Protein AF-A0A923NY55-F1 (afdb_monomer_lite)

Radius of gyration: 32.78 Å; chains: 1; bounding box: 74×75×94 Å

Structure (mmCIF, N/CA/C/O backbone):
data_AF-A0A923NY55-F1
#
_entry.id   AF-A0A923NY55-F1
#
loop_
_atom_site.group_PDB
_atom_site.id
_atom_site.type_symbol
_atom_site.label_atom_id
_atom_site.label_alt_id
_atom_site.label_comp_id
_atom_site.label_asym_id
_atom_site.label_entity_id
_atom_site.label_seq_id
_atom_site.pdbx_PDB_ins_code
_atom_site.Cartn_x
_atom_site.Cartn_y
_atom_site.Cartn_z
_atom_site.occupancy
_atom_site.B_iso_or_equiv
_atom_site.auth_seq_id
_atom_site.auth_comp_id
_atom_site.auth_asym_id
_atom_site.auth_atom_id
_atom_site.pdbx_PDB_model_num
ATOM 1 N N . MET A 1 1 ? -23.251 -10.168 -15.079 1.00 42.59 1 MET A N 1
ATOM 2 C CA . MET A 1 1 ? -21.962 -10.100 -14.361 1.00 42.59 1 MET A CA 1
ATOM 3 C C . MET A 1 1 ? -22.173 -10.840 -13.059 1.00 42.59 1 MET A C 1
ATOM 5 O O . MET A 1 1 ? -23.097 -10.472 -12.347 1.00 42.59 1 MET A O 1
ATOM 9 N N . HIS A 1 2 ? -21.455 -11.937 -12.813 1.00 41.34 2 HIS A N 1
ATOM 10 C CA . HIS A 1 2 ? -21.572 -12.645 -11.539 1.00 41.34 2 HIS A CA 1
ATOM 11 C C . HIS A 1 2 ? -21.164 -11.682 -10.419 1.00 41.34 2 HIS A C 1
ATOM 13 O O . HIS A 1 2 ? -20.042 -11.178 -10.434 1.00 41.34 2 HIS A O 1
ATOM 19 N N . ASP A 1 3 ? -22.104 -11.379 -9.520 1.00 55.34 3 ASP A N 1
ATOM 20 C CA . ASP A 1 3 ? -21.883 -10.598 -8.301 1.00 55.34 3 ASP A CA 1
ATOM 21 C C . ASP A 1 3 ? -20.814 -11.326 -7.480 1.00 55.34 3 ASP A C 1
ATOM 23 O O . ASP A 1 3 ? -21.081 -12.324 -6.809 1.00 55.34 3 ASP A O 1
ATOM 27 N N . THR A 1 4 ? -19.561 -10.922 -7.672 1.00 83.44 4 THR A N 1
ATOM 28 C CA . THR A 1 4 ? -18.415 -11.572 -7.048 1.00 83.44 4 THR A CA 1
ATOM 29 C C . THR A 1 4 ? -18.335 -10.987 -5.649 1.00 83.44 4 THR A C 1
ATOM 31 O O . THR A 1 4 ? -18.106 -9.788 -5.493 1.00 83.44 4 THR A O 1
ATOM 34 N N . SER A 1 5 ? -18.606 -11.808 -4.636 1.00 92.69 5 SER A N 1
ATOM 35 C CA . SER A 1 5 ? -18.547 -11.403 -3.232 1.00 92.69 5 SER A CA 1
ATOM 36 C C . SER A 1 5 ? -17.419 -12.125 -2.509 1.00 92.69 5 SER A C 1
ATOM 38 O O . SER A 1 5 ? -17.261 -13.330 -2.694 1.00 92.69 5 SER A O 1
ATOM 40 N N . ILE A 1 6 ? -16.695 -11.415 -1.650 1.00 97.00 6 ILE A N 1
ATOM 41 C CA . ILE A 1 6 ? -15.683 -11.978 -0.752 1.00 97.00 6 ILE A CA 1
ATOM 42 C C . ILE A 1 6 ? -16.237 -11.947 0.671 1.00 97.00 6 ILE A C 1
ATOM 44 O O . ILE A 1 6 ? -16.676 -10.899 1.144 1.00 97.00 6 ILE A O 1
ATOM 48 N N . THR A 1 7 ? -16.225 -13.093 1.345 1.00 97.81 7 THR A N 1
ATOM 49 C CA . THR A 1 7 ? -16.577 -13.187 2.765 1.00 97.81 7 THR A CA 1
ATOM 50 C C . THR A 1 7 ? -15.333 -12.926 3.609 1.00 97.81 7 THR A C 1
ATOM 52 O O . THR A 1 7 ? -14.294 -13.532 3.358 1.00 97.81 7 THR A O 1
ATOM 55 N N . LEU A 1 8 ? -15.434 -12.023 4.584 1.00 98.38 8 LEU A N 1
ATOM 56 C CA . LEU A 1 8 ? -14.397 -11.764 5.580 1.00 98.38 8 LEU A CA 1
ATOM 57 C C . LEU A 1 8 ? -14.756 -12.463 6.889 1.00 98.38 8 LEU A C 1
ATOM 59 O O . LEU A 1 8 ? -15.841 -12.248 7.432 1.00 98.38 8 LEU A O 1
ATOM 63 N N . ASP A 1 9 ? -13.819 -13.260 7.388 1.00 97.56 9 ASP A N 1
ATOM 64 C CA . ASP A 1 9 ? -13.918 -14.044 8.623 1.00 97.56 9 ASP A CA 1
ATOM 65 C C . ASP A 1 9 ? -12.797 -13.712 9.626 1.00 97.56 9 ASP A C 1
ATOM 67 O O . ASP A 1 9 ? -12.737 -14.283 10.708 1.00 97.56 9 ASP A O 1
ATOM 71 N N . GLY A 1 10 ? -11.898 -12.787 9.277 1.00 97.25 10 GLY A N 1
ATOM 72 C CA . GLY A 1 10 ? -10.741 -12.406 10.085 1.00 97.25 10 GLY A CA 1
ATOM 73 C C . GLY A 1 10 ? -9.494 -13.268 9.894 1.00 97.25 10 GLY A C 1
ATOM 74 O O . GLY A 1 10 ? -8.427 -12.883 10.366 1.00 97.25 10 GLY A O 1
ATOM 75 N N . HIS A 1 11 ? -9.579 -14.386 9.173 1.00 97.50 11 HIS A N 1
ATOM 76 C CA . HIS A 1 11 ? -8.524 -15.400 9.147 1.00 97.50 11 HIS A CA 1
ATOM 77 C C . HIS A 1 11 ? -7.991 -15.727 7.748 1.00 97.50 11 HIS A C 1
ATOM 79 O O . HIS A 1 11 ? -6.837 -16.142 7.634 1.00 97.50 11 HIS A O 1
ATOM 85 N N . HIS A 1 12 ? -8.796 -15.549 6.696 1.00 97.44 12 HIS A N 1
ATOM 86 C CA . HIS A 1 12 ? -8.469 -16.062 5.359 1.00 97.44 12 HIS A CA 1
ATOM 87 C C . HIS A 1 12 ? -8.473 -15.002 4.249 1.00 97.44 12 HIS A C 1
ATOM 89 O O . HIS A 1 12 ? -8.631 -15.334 3.072 1.00 97.44 12 HIS A O 1
ATOM 95 N N . LEU A 1 13 ? -8.272 -13.727 4.585 1.00 98.12 13 LEU A N 1
ATOM 96 C CA . LEU A 1 13 ? -8.117 -12.679 3.580 1.00 98.12 13 LEU A CA 1
ATOM 97 C C . LEU A 1 13 ? -6.759 -12.814 2.877 1.00 98.12 13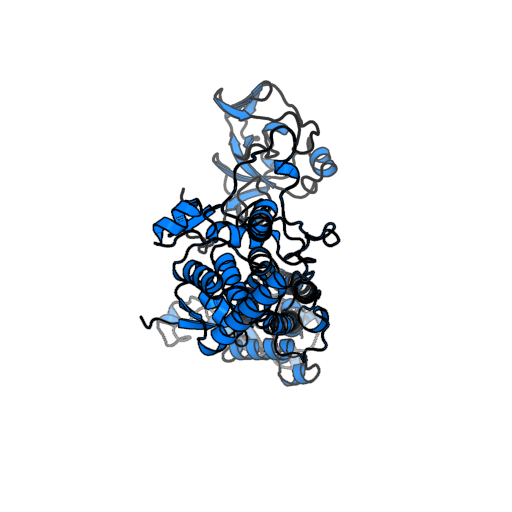 LEU A C 1
ATOM 99 O O . LEU A 1 13 ? -5.699 -12.701 3.495 1.00 98.12 13 LEU A O 1
ATOM 103 N N . THR A 1 14 ? -6.798 -13.010 1.561 1.00 98.19 14 THR A N 1
ATOM 104 C CA . THR A 1 14 ? -5.603 -13.063 0.702 1.00 98.19 14 THR A CA 1
ATOM 105 C C . THR A 1 14 ? -5.261 -11.696 0.106 1.00 98.19 14 THR A C 1
ATOM 107 O O . THR A 1 14 ? -6.119 -10.814 -0.026 1.00 98.19 14 THR A O 1
ATOM 110 N N . ARG A 1 15 ? -4.003 -11.509 -0.316 1.00 97.75 15 ARG A N 1
ATOM 111 C CA . ARG A 1 15 ? -3.568 -10.291 -1.022 1.00 97.75 15 ARG A CA 1
ATOM 112 C C . ARG A 1 15 ? -4.352 -10.072 -2.313 1.00 97.75 15 ARG A C 1
ATOM 114 O O . ARG A 1 15 ? -4.734 -8.943 -2.601 1.00 97.75 15 ARG A O 1
ATOM 121 N N . GLU A 1 16 ? -4.623 -11.130 -3.069 1.00 96.81 16 GLU A N 1
ATOM 122 C CA . GLU A 1 16 ? -5.362 -11.084 -4.331 1.00 96.81 16 GLU A CA 1
ATOM 123 C C . GLU A 1 16 ? -6.803 -10.610 -4.114 1.00 96.81 16 GLU A C 1
ATOM 125 O O . GLU A 1 16 ? -7.280 -9.714 -4.816 1.00 96.81 16 GLU A O 1
ATOM 130 N N . GLN A 1 17 ? -7.477 -11.157 -3.098 1.00 97.88 17 GLN A N 1
ATOM 131 C CA . GLN A 1 17 ? -8.810 -10.723 -2.678 1.00 97.88 17 GLN A CA 1
ATOM 132 C C . GLN A 1 17 ? -8.813 -9.257 -2.242 1.00 97.88 17 GLN A C 1
ATOM 134 O O . GLN A 1 17 ? -9.665 -8.486 -2.682 1.00 97.88 17 GLN A O 1
ATOM 139 N N . LEU A 1 18 ? -7.837 -8.843 -1.431 1.00 98.38 18 LEU A N 1
ATOM 140 C CA . LEU A 1 18 ? -7.726 -7.456 -0.994 1.00 98.38 18 LEU A CA 1
ATOM 141 C C . LEU A 1 18 ? -7.490 -6.498 -2.172 1.00 98.38 18 LEU A C 1
ATOM 143 O O . LEU A 1 18 ? -8.119 -5.444 -2.238 1.00 98.38 18 LEU A O 1
ATOM 147 N N . VAL A 1 19 ? -6.630 -6.862 -3.128 1.00 97.88 19 VAL A N 1
ATOM 148 C CA . VAL A 1 19 ? -6.407 -6.088 -4.361 1.00 97.88 19 VAL A CA 1
ATOM 149 C C . VAL A 1 19 ? -7.695 -5.991 -5.185 1.00 97.88 19 VAL A C 1
ATOM 151 O O . VAL A 1 19 ? -7.985 -4.926 -5.734 1.00 97.88 19 VAL A O 1
ATOM 154 N N . ALA A 1 20 ? -8.487 -7.064 -5.261 1.00 96.62 20 ALA A N 1
ATOM 155 C CA . ALA A 1 20 ? -9.777 -7.049 -5.946 1.00 96.62 20 ALA A CA 1
ATOM 156 C C . ALA A 1 20 ? -10.774 -6.091 -5.268 1.00 96.62 20 ALA A C 1
ATOM 158 O O . ALA A 1 20 ? -11.399 -5.282 -5.952 1.00 96.62 20 ALA A O 1
ATOM 159 N N . ILE A 1 21 ? -10.853 -6.101 -3.932 1.00 97.44 21 ILE A N 1
ATOM 160 C CA . ILE A 1 21 ? -11.674 -5.153 -3.159 1.00 97.44 21 ILE A CA 1
ATOM 161 C C . ILE A 1 21 ? -11.190 -3.710 -3.378 1.00 97.44 21 ILE A C 1
ATOM 163 O O . ILE A 1 21 ? -11.985 -2.812 -3.655 1.00 97.44 21 ILE A O 1
ATOM 167 N N . ALA A 1 22 ? -9.876 -3.481 -3.324 1.00 97.25 22 ALA A N 1
ATOM 168 C CA . ALA A 1 22 ? -9.258 -2.169 -3.504 1.00 97.25 22 ALA A CA 1
ATOM 169 C C . ALA A 1 22 ? -9.557 -1.555 -4.882 1.00 97.25 22 ALA A C 1
ATOM 171 O O . ALA A 1 22 ? -9.867 -0.367 -4.998 1.00 97.25 22 ALA A O 1
ATOM 172 N N . ARG A 1 23 ? -9.512 -2.363 -5.946 1.00 93.75 23 ARG A N 1
ATOM 173 C CA . ARG A 1 23 ? -9.815 -1.915 -7.317 1.00 93.75 23 ARG A CA 1
ATOM 174 C C . ARG A 1 23 ? -11.302 -1.610 -7.539 1.00 93.75 23 ARG A C 1
ATOM 176 O O . ARG A 1 23 ? -11.622 -0.918 -8.502 1.00 93.75 23 ARG A O 1
ATOM 183 N N . GLY A 1 24 ? -12.172 -2.039 -6.625 1.00 84.88 24 GLY A N 1
ATOM 184 C CA . GLY A 1 24 ? -13.618 -1.860 -6.704 1.00 84.88 24 GLY A CA 1
ATOM 185 C C . GLY A 1 24 ? -14.301 -2.940 -7.548 1.00 84.88 24 GLY A C 1
ATOM 186 O O . GLY A 1 24 ? -13.661 -3.680 -8.292 1.00 84.88 24 GLY A O 1
ATOM 187 N N . GLY A 1 25 ? -15.627 -3.037 -7.419 1.00 78.06 25 GLY A N 1
ATOM 188 C CA . GLY A 1 25 ? -16.446 -4.006 -8.164 1.00 78.06 25 GLY A CA 1
ATOM 189 C C . GLY A 1 25 ? -16.622 -5.372 -7.490 1.00 78.06 25 GLY A C 1
ATOM 190 O O . GLY A 1 25 ? -17.234 -6.257 -8.081 1.00 78.06 25 GLY A O 1
ATOM 191 N N . VAL A 1 26 ? -16.131 -5.533 -6.259 1.00 92.56 26 VAL A N 1
ATOM 192 C CA . VAL A 1 26 ? -16.340 -6.723 -5.425 1.00 92.56 26 VAL A CA 1
ATOM 193 C C . VAL A 1 26 ? -17.046 -6.311 -4.142 1.00 92.56 26 VAL A C 1
ATOM 195 O O . VAL A 1 26 ? -16.629 -5.356 -3.488 1.00 92.56 26 VAL A O 1
ATOM 198 N N . ARG A 1 27 ? -18.115 -7.026 -3.782 1.00 94.62 27 ARG A N 1
ATOM 199 C CA . ARG A 1 27 ? -18.816 -6.813 -2.509 1.00 94.62 27 ARG A CA 1
ATOM 200 C C . ARG A 1 27 ? -18.171 -7.622 -1.394 1.00 94.62 27 ARG A C 1
ATOM 202 O O . ARG A 1 27 ? -17.745 -8.755 -1.603 1.00 94.62 27 ARG A O 1
ATOM 209 N N . VAL A 1 28 ? -18.171 -7.063 -0.195 1.00 97.31 28 VAL A N 1
ATOM 210 C CA . VAL A 1 28 ? -17.736 -7.732 1.027 1.00 97.31 28 VAL A CA 1
ATOM 211 C C . VAL A 1 28 ? -18.951 -8.225 1.809 1.00 97.31 28 VAL A C 1
ATOM 213 O O . VAL A 1 28 ? -19.947 -7.512 1.948 1.00 97.31 28 VAL A O 1
ATOM 216 N N . ARG A 1 29 ? -18.869 -9.451 2.325 1.00 97.81 29 ARG A N 1
ATOM 217 C CA . ARG A 1 29 ? -19.828 -10.034 3.272 1.00 97.81 29 ARG A CA 1
ATOM 218 C C . ARG A 1 29 ? -19.109 -10.370 4.572 1.00 97.81 29 ARG A C 1
ATOM 220 O O . ARG A 1 29 ? -17.932 -10.709 4.549 1.00 97.81 29 ARG A O 1
ATOM 227 N N . LEU A 1 30 ? -19.819 -10.277 5.688 1.00 98.38 30 LEU A N 1
ATOM 228 C CA . LEU A 1 30 ? -19.310 -10.701 6.991 1.00 98.38 30 LEU A CA 1
ATOM 229 C C . LEU A 1 30 ? -19.719 -12.148 7.234 1.00 98.38 30 LEU A C 1
ATOM 231 O O . LEU A 1 30 ? -20.873 -12.500 6.978 1.00 98.38 30 LEU A O 1
ATOM 235 N N . ASP A 1 31 ? -18.788 -12.968 7.710 1.00 97.94 31 ASP A N 1
ATOM 236 C CA . ASP A 1 31 ? -19.094 -14.341 8.094 1.00 97.94 31 ASP A CA 1
ATOM 237 C C . ASP A 1 31 ? -20.054 -14.361 9.308 1.00 97.94 31 ASP A C 1
ATOM 239 O O . ASP A 1 31 ? -19.731 -13.788 10.355 1.00 97.94 31 ASP A O 1
ATOM 243 N N . PRO A 1 32 ? -21.251 -14.967 9.189 1.00 96.31 32 PRO A N 1
ATOM 244 C CA . PRO A 1 32 ? -22.257 -14.933 10.247 1.00 96.31 32 PRO A CA 1
ATOM 245 C C . PRO A 1 32 ? -21.853 -15.730 11.493 1.00 96.31 32 PRO A C 1
ATOM 247 O O . PRO A 1 32 ? -22.217 -15.330 12.600 1.00 96.31 32 PRO A O 1
ATOM 250 N N . ASP A 1 33 ? -21.084 -16.808 11.339 1.00 94.69 33 ASP A N 1
ATOM 251 C CA . ASP A 1 33 ? -20.637 -17.632 12.463 1.00 94.69 33 ASP A CA 1
ATOM 252 C C . ASP A 1 33 ? -19.576 -16.875 13.266 1.00 94.69 33 ASP A C 1
ATOM 254 O O . ASP A 1 33 ? -19.592 -16.848 14.500 1.00 94.69 33 ASP A O 1
ATOM 258 N N . GLN A 1 34 ? -18.694 -16.166 12.566 1.00 97.00 34 GLN A N 1
ATOM 259 C CA . GLN A 1 34 ? -17.683 -15.336 13.196 1.00 97.00 34 GLN A CA 1
ATOM 260 C C . GLN A 1 34 ? -18.280 -14.073 13.853 1.00 97.00 34 GLN A C 1
ATOM 262 O O . GLN A 1 34 ? -17.796 -13.639 14.904 1.00 97.00 34 GLN A O 1
ATOM 267 N N . LEU A 1 35 ? -19.374 -13.509 13.323 1.00 97.56 35 LEU A N 1
ATOM 268 C CA . LEU A 1 35 ? -20.082 -12.387 13.961 1.00 97.56 35 LEU A CA 1
ATOM 269 C C . LEU A 1 35 ? -20.561 -12.710 15.385 1.00 97.56 35 LEU A C 1
ATOM 271 O O . LEU A 1 35 ? -20.602 -11.810 16.227 1.00 97.56 35 LEU A O 1
ATOM 275 N N . ALA A 1 36 ? -20.864 -13.975 15.691 1.00 96.44 36 ALA A N 1
ATOM 276 C CA . ALA A 1 36 ? -21.223 -14.387 17.047 1.00 96.44 36 ALA A CA 1
ATOM 277 C C . ALA A 1 36 ? -20.072 -14.158 18.047 1.00 96.44 36 ALA A C 1
ATOM 279 O O . ALA A 1 36 ? -20.307 -13.742 19.184 1.00 96.44 36 ALA A O 1
ATOM 280 N N . ARG A 1 37 ? -18.816 -14.361 17.622 1.00 96.25 37 ARG A N 1
ATOM 281 C CA . ARG A 1 37 ? -17.626 -14.085 18.448 1.00 96.25 37 ARG A CA 1
ATOM 282 C C . ARG A 1 37 ? -17.411 -12.589 18.648 1.00 96.25 37 ARG A C 1
ATOM 284 O O . ARG A 1 37 ? -17.125 -12.162 19.764 1.00 96.25 37 ARG A O 1
ATOM 291 N N . VAL A 1 38 ? -17.618 -11.793 17.596 1.00 97.81 38 VAL A N 1
ATOM 292 C CA . VAL A 1 38 ? -17.585 -10.322 17.677 1.00 97.81 38 VAL A CA 1
ATOM 293 C C . VAL A 1 38 ? -18.604 -9.817 18.700 1.00 97.81 38 VAL A C 1
ATOM 295 O O . VAL A 1 38 ? -18.245 -9.045 19.589 1.00 97.81 38 VAL A O 1
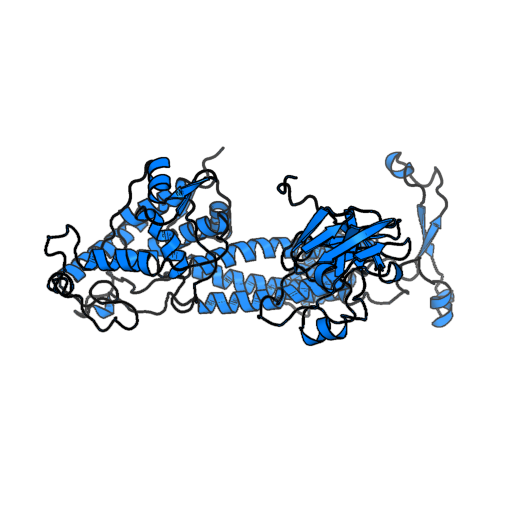ATOM 298 N N . GLN A 1 39 ? -19.849 -10.300 18.624 1.00 97.56 39 GLN A N 1
ATOM 299 C CA . GLN A 1 39 ? -20.903 -9.918 19.563 1.00 97.56 39 GLN A CA 1
ATOM 300 C C . GLN A 1 39 ? -20.548 -10.304 21.002 1.00 97.56 39 GLN A C 1
ATOM 302 O O . GLN A 1 39 ? -20.629 -9.466 21.895 1.00 97.56 39 GLN A O 1
ATOM 307 N N . ARG A 1 40 ? -20.063 -11.531 21.220 1.00 96.62 40 ARG A N 1
ATOM 308 C CA . ARG A 1 40 ? -19.665 -12.006 22.550 1.00 96.62 40 ARG A CA 1
ATOM 309 C C . ARG A 1 40 ? -18.582 -11.138 23.194 1.00 96.62 40 ARG A C 1
ATOM 311 O O . ARG A 1 40 ? -18.650 -10.864 24.389 1.00 96.62 40 ARG A O 1
ATOM 318 N N . ALA A 1 41 ? -17.587 -10.703 22.423 1.00 96.81 41 ALA A N 1
ATOM 319 C CA . ALA A 1 41 ? -16.536 -9.822 22.924 1.00 96.81 41 ALA A CA 1
ATOM 320 C C . ALA A 1 41 ? -17.060 -8.424 23.280 1.00 96.81 41 ALA A C 1
ATOM 322 O O . ALA A 1 41 ? -16.607 -7.830 24.259 1.00 96.81 41 ALA A O 1
ATOM 323 N N . ALA A 1 42 ? -18.017 -7.905 22.505 1.00 97.00 42 ALA A N 1
ATOM 324 C CA . ALA A 1 42 ? -18.676 -6.636 22.796 1.00 97.00 42 ALA A CA 1
ATOM 325 C C . ALA A 1 42 ? -19.531 -6.718 24.072 1.00 97.00 42 ALA A C 1
ATOM 327 O O . ALA A 1 42 ? -19.438 -5.833 24.924 1.00 97.00 42 ALA A O 1
ATOM 328 N N . ASP A 1 43 ? -20.305 -7.795 24.232 1.00 96.81 43 ASP A N 1
ATOM 329 C CA . ASP A 1 43 ? -21.142 -8.036 25.413 1.00 96.81 43 ASP A CA 1
ATOM 330 C C . ASP A 1 43 ? -20.283 -8.180 26.674 1.00 96.81 43 ASP A C 1
ATOM 332 O O . ASP A 1 43 ? -20.523 -7.505 27.675 1.00 96.81 43 ASP A O 1
ATOM 336 N N . PHE A 1 44 ? -19.209 -8.973 26.593 1.00 95.81 44 PHE A N 1
ATOM 337 C CA . PHE A 1 44 ? -18.240 -9.122 27.677 1.00 95.81 44 PHE A CA 1
ATOM 338 C C . PHE A 1 44 ? -17.646 -7.773 28.102 1.00 95.81 44 PHE A C 1
ATOM 340 O O . PHE A 1 44 ? -17.599 -7.458 29.292 1.00 95.81 44 PHE A O 1
ATOM 347 N N . LEU A 1 45 ? -17.209 -6.954 27.139 1.00 94.69 45 LEU A N 1
ATOM 348 C CA . LEU A 1 45 ? -16.649 -5.640 27.437 1.00 94.69 45 LEU A CA 1
ATOM 349 C C . LEU A 1 45 ? -17.686 -4.730 28.110 1.00 94.69 45 LEU A C 1
ATOM 351 O O . LEU A 1 45 ? -17.368 -4.062 29.093 1.00 94.69 45 LEU A O 1
ATOM 355 N N . ALA A 1 46 ? -18.923 -4.716 27.612 1.00 93.75 46 ALA A N 1
ATOM 356 C CA . ALA A 1 46 ? -20.005 -3.925 28.190 1.00 93.75 46 ALA A CA 1
ATOM 357 C C . ALA A 1 46 ? -20.335 -4.347 29.631 1.00 93.75 46 ALA A C 1
ATOM 359 O O . ALA A 1 46 ? -20.619 -3.488 30.471 1.00 93.75 46 ALA A O 1
ATOM 360 N N . ASP A 1 47 ? -20.272 -5.643 29.935 1.00 93.75 47 ASP A N 1
ATOM 361 C CA . ASP A 1 47 ? -20.461 -6.157 31.290 1.00 93.75 47 ASP A CA 1
ATOM 362 C C . ASP A 1 47 ? -19.318 -5.733 32.222 1.00 93.75 47 ASP A C 1
ATOM 364 O O . ASP A 1 47 ? -19.584 -5.207 33.303 1.00 93.75 47 ASP A O 1
ATOM 368 N N . LYS A 1 48 ? -18.052 -5.841 31.794 1.00 91.50 48 LYS A N 1
ATOM 369 C CA . LYS A 1 48 ? -16.904 -5.389 32.607 1.00 91.50 48 LYS A CA 1
ATOM 370 C C . LYS A 1 48 ? -16.918 -3.880 32.866 1.00 91.50 48 LYS A C 1
ATOM 372 O O . LYS A 1 48 ? -16.638 -3.446 33.982 1.00 91.50 48 LYS A O 1
ATOM 377 N N . VAL A 1 49 ? -17.325 -3.078 31.880 1.00 89.88 49 VAL A N 1
ATOM 378 C CA . VAL A 1 49 ? -17.535 -1.632 32.068 1.00 89.88 49 VAL A CA 1
ATOM 379 C C . VAL A 1 49 ? -18.620 -1.362 33.113 1.00 89.88 49 VAL A C 1
ATOM 381 O O . VAL A 1 49 ? -18.455 -0.481 33.955 1.00 89.88 49 VAL A O 1
ATOM 384 N N . ARG A 1 50 ? -19.711 -2.139 33.115 1.00 89.25 50 ARG A N 1
ATOM 385 C CA . ARG A 1 50 ? -20.785 -2.022 34.116 1.00 89.25 50 ARG A CA 1
ATOM 386 C C . ARG A 1 50 ? -20.317 -2.388 35.525 1.00 89.25 50 ARG A C 1
ATOM 388 O O . ARG A 1 50 ? -20.804 -1.803 36.487 1.00 89.25 50 ARG A O 1
ATOM 395 N N . CYS A 1 51 ? -19.364 -3.311 35.639 1.00 87.94 51 CYS A N 1
ATOM 396 C CA . CYS A 1 51 ? -18.707 -3.669 36.897 1.00 87.94 51 CYS A CA 1
ATOM 397 C C . CYS A 1 51 ? -17.706 -2.610 37.396 1.00 87.94 51 CYS A C 1
ATOM 399 O O . CYS A 1 51 ? -17.202 -2.747 38.506 1.00 87.94 51 CYS A O 1
ATOM 401 N N . GLY A 1 52 ? -17.437 -1.550 36.623 1.00 85.12 52 GLY A N 1
ATOM 402 C CA . GLY A 1 52 ? -16.520 -0.476 37.016 1.00 85.12 52 GLY A CA 1
ATOM 403 C C . GLY A 1 52 ? -15.041 -0.834 36.873 1.00 85.12 52 GLY A C 1
ATOM 404 O O . GLY A 1 52 ? -14.196 -0.189 37.489 1.00 85.12 52 GLY A O 1
ATOM 405 N N . GLU A 1 53 ? -14.723 -1.849 36.071 1.00 87.56 53 GLU A N 1
ATOM 406 C CA . GLU A 1 53 ? -13.354 -2.328 35.902 1.00 87.56 53 GLU A CA 1
ATOM 407 C C . GLU A 1 53 ? -12.465 -1.303 35.163 1.00 87.56 53 GLU A C 1
ATOM 409 O O . GLU A 1 53 ? -12.915 -0.654 34.202 1.00 87.56 53 GLU A O 1
ATOM 414 N N . PRO A 1 54 ? -11.190 -1.141 35.565 1.00 87.12 54 PRO A N 1
ATOM 415 C CA . PRO A 1 54 ? -10.252 -0.249 34.895 1.00 87.12 54 PRO A CA 1
ATOM 416 C C . PRO A 1 54 ? -9.749 -0.873 33.585 1.00 87.12 54 PRO A C 1
ATOM 418 O O . PRO A 1 54 ? -9.070 -1.896 33.575 1.00 87.12 54 PRO A O 1
ATOM 421 N N . ILE A 1 55 ? -10.061 -0.239 32.454 1.00 87.19 55 ILE A N 1
ATOM 422 C CA . ILE A 1 55 ? -9.740 -0.729 31.111 1.00 87.19 55 ILE A CA 1
ATOM 423 C C . ILE A 1 55 ? -9.191 0.422 30.260 1.00 87.19 55 ILE A C 1
ATOM 425 O O . ILE A 1 55 ? -9.858 1.450 30.083 1.00 87.19 55 ILE A O 1
ATOM 429 N N . TYR A 1 56 ? -7.996 0.219 29.684 1.00 86.56 56 TYR A N 1
ATOM 430 C CA . TYR A 1 56 ? -7.299 1.206 28.851 1.00 86.56 56 TYR A CA 1
ATOM 431 C C . TYR A 1 56 ? -8.186 1.762 27.736 1.00 86.56 56 TYR A C 1
ATOM 433 O O . TYR A 1 56 ? -8.700 1.004 26.909 1.00 86.56 56 TYR A O 1
ATOM 441 N N . GLY A 1 57 ? -8.322 3.090 27.683 1.00 85.25 57 GLY A N 1
ATOM 442 C CA . GLY A 1 57 ? -9.051 3.777 26.616 1.00 85.25 57 GLY A CA 1
ATOM 443 C C . GLY A 1 57 ? -10.549 3.466 26.575 1.00 85.25 57 GLY A C 1
ATOM 444 O O . GLY A 1 57 ? -11.213 3.797 25.592 1.00 85.25 57 GLY A O 1
ATOM 445 N N . VAL A 1 58 ? -11.079 2.822 27.620 1.00 87.75 58 VAL A N 1
ATOM 446 C CA . VAL A 1 58 ? -12.508 2.567 27.815 1.00 87.75 58 VAL A CA 1
ATOM 447 C C . VAL A 1 58 ? -12.975 3.307 29.055 1.00 87.75 58 VAL A C 1
ATOM 449 O O . VAL A 1 58 ? -13.756 4.241 28.918 1.00 87.75 58 VAL A O 1
ATOM 452 N N . THR A 1 59 ? -12.452 2.946 30.231 1.00 86.69 59 THR A N 1
ATOM 453 C CA . THR A 1 59 ? -12.714 3.617 31.519 1.00 86.69 59 THR A CA 1
ATOM 454 C C . THR A 1 59 ? -11.529 4.462 31.994 1.00 86.69 59 THR A C 1
ATOM 456 O O . THR A 1 59 ? -11.623 5.125 33.025 1.00 86.69 59 THR A O 1
ATOM 459 N N . THR A 1 60 ? -10.438 4.511 31.226 1.00 85.81 60 THR A N 1
ATOM 460 C CA . THR A 1 60 ? -9.300 5.417 31.438 1.00 85.81 60 THR A CA 1
ATOM 461 C C . THR A 1 60 ? -9.035 6.302 30.218 1.00 85.81 60 THR A C 1
ATOM 463 O O . THR A 1 60 ? -9.607 6.092 29.146 1.00 85.81 60 THR A O 1
ATOM 466 N N . GLY A 1 61 ? -8.163 7.304 30.368 1.00 83.25 61 GLY A N 1
ATOM 467 C CA . GLY A 1 61 ? -7.658 8.104 29.249 1.00 83.25 61 GLY A CA 1
ATOM 468 C C . GLY A 1 61 ? -6.723 7.338 28.296 1.00 83.25 61 GLY A C 1
ATOM 469 O O . GLY A 1 61 ? -6.462 6.147 28.450 1.00 83.25 61 GLY A O 1
ATOM 470 N N . PHE A 1 62 ? -6.187 8.045 27.295 1.00 85.38 62 PHE A N 1
ATOM 471 C CA . PHE A 1 62 ? -5.260 7.490 26.297 1.00 85.38 62 PHE A CA 1
ATOM 472 C C . PHE A 1 62 ? -3.822 7.974 26.512 1.00 85.38 62 PHE A C 1
ATOM 474 O O . PHE A 1 62 ? -3.599 9.100 26.971 1.00 85.38 62 PHE A O 1
ATOM 481 N N . GLY A 1 63 ? -2.843 7.158 26.110 1.00 84.12 63 GLY A N 1
ATOM 482 C CA . GLY A 1 63 ? -1.428 7.537 26.104 1.00 84.12 63 GLY A CA 1
ATOM 483 C C . GLY A 1 63 ? -0.930 7.976 27.483 1.00 84.12 63 GLY A C 1
ATOM 484 O O . GLY A 1 63 ? -1.086 7.253 28.462 1.00 84.12 63 GLY A O 1
ATOM 485 N N . SER A 1 64 ? -0.365 9.182 27.579 1.00 78.62 64 SER A N 1
ATOM 486 C CA . SER A 1 64 ? 0.137 9.740 28.844 1.00 78.62 64 SER A CA 1
ATOM 487 C C . SER A 1 64 ? -0.950 10.051 29.881 1.00 78.62 64 SER A C 1
ATOM 489 O O . SER A 1 64 ? -0.609 10.452 30.984 1.00 78.62 64 SER A O 1
ATOM 491 N N . ASN A 1 65 ? -2.234 9.906 29.531 1.00 80.44 65 ASN A N 1
ATOM 492 C CA . ASN A 1 65 ? -3.366 10.024 30.454 1.00 80.44 65 ASN A CA 1
ATOM 493 C C . ASN A 1 65 ? -3.973 8.655 30.820 1.00 80.44 65 ASN A C 1
ATOM 495 O O . ASN A 1 65 ? -5.092 8.608 31.331 1.00 80.44 65 ASN A O 1
ATOM 499 N N . ALA A 1 66 ? -3.298 7.542 30.512 1.00 81.44 66 ALA A N 1
ATOM 500 C CA . ALA A 1 66 ? -3.788 6.194 30.813 1.00 81.44 66 ALA A CA 1
ATOM 501 C C . ALA A 1 66 ? -3.920 5.910 32.321 1.00 81.44 66 ALA A C 1
ATOM 503 O O . ALA A 1 66 ? -4.676 5.026 32.712 1.00 81.44 66 ALA A O 1
ATOM 504 N N . ASP A 1 67 ? -3.214 6.677 33.150 1.00 80.06 67 ASP A N 1
ATOM 505 C CA . ASP A 1 67 ? -3.262 6.671 34.614 1.00 80.06 67 ASP A CA 1
ATOM 506 C C . ASP A 1 67 ? -4.520 7.350 35.189 1.00 80.06 67 ASP A C 1
ATOM 508 O O . ASP A 1 67 ? -4.792 7.246 36.385 1.00 80.06 67 ASP A O 1
ATOM 512 N N . LYS A 1 68 ? -5.311 8.037 34.354 1.00 80.81 68 LYS A N 1
ATOM 513 C CA . LYS A 1 68 ? -6.519 8.752 34.777 1.00 80.81 68 LYS A CA 1
ATOM 514 C C . LYS A 1 68 ? -7.762 7.908 34.533 1.00 80.81 68 LYS A C 1
ATOM 516 O O . LYS A 1 68 ? -8.159 7.705 33.384 1.00 80.81 68 LYS A O 1
ATOM 521 N N . LEU A 1 69 ? -8.405 7.482 35.618 1.00 81.06 69 LEU A N 1
ATOM 522 C CA . LEU A 1 69 ? -9.739 6.885 35.577 1.00 81.06 69 LEU A CA 1
ATOM 523 C C . LEU A 1 69 ? -10.781 7.955 35.216 1.00 81.06 69 LEU A C 1
ATOM 525 O O . LEU A 1 69 ? -10.730 9.086 35.705 1.00 81.06 69 LEU A O 1
ATOM 529 N N . LEU A 1 70 ? -11.738 7.597 34.370 1.00 80.06 70 LEU A N 1
ATOM 530 C CA . LEU A 1 70 ? -12.859 8.459 34.021 1.00 80.06 70 LEU A CA 1
ATOM 531 C C . LEU A 1 70 ? -13.895 8.430 35.146 1.00 80.06 70 LEU A C 1
ATOM 533 O O . LEU A 1 70 ? -14.417 7.380 35.509 1.00 80.06 70 LEU A O 1
ATOM 537 N N . GLY A 1 71 ? -14.171 9.607 35.706 1.00 71.25 71 GLY A N 1
ATOM 538 C CA . GLY A 1 71 ? -15.173 9.780 36.754 1.00 71.25 71 GLY A CA 1
ATOM 539 C C . GLY A 1 71 ? -16.612 9.702 36.235 1.00 71.25 71 GLY A C 1
ATOM 540 O O . GLY A 1 71 ? -16.872 9.602 35.037 1.00 71.25 71 GLY A O 1
ATOM 541 N N . ALA A 1 72 ? -17.570 9.802 37.159 1.00 68.12 72 ALA A N 1
ATOM 542 C CA . ALA A 1 72 ? -19.000 9.733 36.846 1.00 68.12 72 ALA A CA 1
ATOM 543 C C . ALA A 1 72 ? -19.573 11.018 36.207 1.00 68.12 72 ALA A C 1
ATOM 545 O O . ALA A 1 72 ? -20.665 10.987 35.643 1.00 68.12 72 ALA A O 1
ATOM 546 N N . HIS A 1 73 ? -18.865 12.147 36.299 1.00 69.31 73 HIS A N 1
ATOM 547 C CA . HIS A 1 73 ? -19.320 13.460 35.835 1.00 69.31 73 HIS A CA 1
ATOM 548 C C . HIS A 1 73 ? -18.188 14.243 35.154 1.00 69.31 73 HIS A C 1
ATOM 550 O O . HIS A 1 73 ? -16.999 13.964 35.323 1.00 69.31 73 HIS A O 1
ATOM 556 N N . ARG A 1 74 ? -18.571 15.232 34.342 1.00 75.88 74 ARG A N 1
ATOM 557 C CA . ARG A 1 74 ? -17.656 16.106 33.602 1.00 75.88 74 ARG A CA 1
ATOM 558 C C . ARG A 1 74 ? -17.252 17.274 34.489 1.00 75.88 74 ARG A C 1
ATOM 560 O O . ARG A 1 74 ? -18.008 18.225 34.624 1.00 75.88 74 ARG A O 1
ATOM 567 N N . VAL A 1 75 ? -16.023 17.258 34.994 1.00 74.06 75 VAL A N 1
ATOM 568 C CA . VAL A 1 75 ? -15.488 18.356 35.825 1.00 74.06 75 VAL A CA 1
ATOM 569 C C . VAL A 1 75 ? -15.618 19.724 35.134 1.00 74.06 75 VAL A C 1
ATOM 571 O O . VAL A 1 75 ? -15.887 20.728 35.782 1.00 74.06 75 VAL A O 1
ATOM 574 N N . ARG A 1 76 ? -15.489 19.785 33.799 1.00 76.88 76 ARG A N 1
ATOM 575 C CA . ARG A 1 76 ? -15.627 21.044 33.041 1.00 76.88 76 ARG A CA 1
ATOM 576 C C . ARG A 1 76 ? -17.040 21.639 33.060 1.00 76.88 76 ARG A C 1
ATOM 578 O O . ARG A 1 76 ? -17.176 22.837 32.840 1.00 76.88 76 ARG A O 1
ATOM 585 N N . ASP A 1 77 ? -18.067 20.819 33.273 1.00 75.12 77 ASP A N 1
ATOM 586 C CA . ASP A 1 77 ? -19.456 21.286 33.290 1.00 75.12 77 ASP A CA 1
ATOM 587 C C . ASP A 1 77 ? -19.760 22.023 34.612 1.00 75.12 77 ASP A C 1
ATOM 589 O O . ASP A 1 77 ? -20.701 22.810 34.674 1.00 75.12 77 ASP A O 1
ATOM 593 N N . GLU A 1 78 ? -18.919 21.825 35.634 1.00 74.75 78 GLU A N 1
ATOM 594 C CA . GLU A 1 78 ? -18.978 22.478 36.949 1.00 74.75 78 GLU A CA 1
ATOM 595 C C . GLU A 1 78 ? -18.116 23.753 37.030 1.00 74.75 78 GLU A C 1
ATOM 597 O O . GLU A 1 78 ? -18.216 24.518 37.991 1.00 74.75 78 GLU A O 1
ATOM 602 N N . LEU A 1 79 ? -17.266 24.010 36.026 1.00 79.50 79 LEU A N 1
ATOM 603 C CA . LEU A 1 79 ? -16.439 25.218 35.963 1.00 79.50 79 LEU A CA 1
ATOM 604 C C . LEU A 1 79 ? -17.274 26.451 35.554 1.00 79.50 79 LEU A C 1
ATOM 606 O O . LEU A 1 79 ? -18.266 26.318 34.833 1.00 79.50 79 LEU A O 1
ATOM 610 N N . PRO A 1 80 ? -16.867 27.679 35.942 1.00 74.81 80 PRO A N 1
ATOM 611 C CA . PRO A 1 80 ? -17.534 28.904 35.501 1.00 74.81 80 PRO A CA 1
ATOM 612 C C . PRO A 1 80 ? -17.582 28.999 33.965 1.00 74.81 80 PRO A C 1
ATOM 614 O O . PRO A 1 80 ? -16.541 29.006 33.311 1.00 74.81 80 PRO A O 1
ATOM 617 N N . GLY A 1 81 ? -18.788 29.070 33.390 1.00 73.56 81 GLY A N 1
ATOM 618 C CA . GLY A 1 81 ? -19.006 29.049 31.934 1.00 73.56 81 GLY A CA 1
ATOM 619 C C . GLY A 1 81 ? -19.212 27.653 31.326 1.00 73.56 81 GLY A C 1
ATOM 620 O O . GLY A 1 81 ? -19.332 27.540 30.106 1.00 73.56 81 GLY A O 1
ATOM 621 N N . GLY A 1 82 ? -19.271 26.602 32.149 1.00 69.81 82 GLY A N 1
ATOM 622 C CA . GLY A 1 82 ? -19.666 25.258 31.732 1.00 69.81 82 GLY A CA 1
ATOM 623 C C . GLY A 1 82 ? -21.119 25.194 31.246 1.00 69.81 82 GLY A C 1
ATOM 624 O O . GLY A 1 82 ? -21.932 26.074 31.530 1.00 69.81 82 GLY A O 1
ATOM 625 N N . HIS A 1 83 ? -21.455 24.141 30.500 1.00 64.75 83 HIS A N 1
ATOM 626 C CA . HIS A 1 83 ? -22.831 23.840 30.104 1.00 64.75 83 HIS A CA 1
ATOM 627 C C . HIS A 1 83 ? -23.421 22.808 31.079 1.00 64.75 83 HIS A C 1
ATOM 629 O O . HIS A 1 83 ? -23.221 21.616 30.866 1.00 64.75 83 HIS A O 1
ATOM 635 N N . PRO A 1 84 ? -24.184 23.218 32.111 1.00 63.09 84 PRO A N 1
ATOM 636 C CA . PRO A 1 84 ? -24.724 22.301 33.119 1.00 63.09 84 PRO A CA 1
ATOM 637 C C . PRO A 1 84 ? -25.908 21.455 32.615 1.00 63.09 84 PRO A C 1
ATOM 639 O O . PRO A 1 84 ? -26.523 20.727 33.392 1.00 63.09 84 PRO A O 1
ATOM 642 N N . GLN A 1 85 ? -26.287 21.564 31.336 1.00 63.28 85 GLN A N 1
ATOM 643 C CA . GLN A 1 85 ? -27.402 20.789 30.799 1.00 63.28 85 GLN A CA 1
ATOM 644 C C . GLN A 1 85 ? -27.022 19.308 30.636 1.00 63.28 85 GLN A C 1
ATOM 646 O O . GLN A 1 85 ? -25.960 19.014 30.080 1.00 63.28 85 GLN A O 1
ATOM 651 N N . PRO A 1 86 ? -27.900 18.370 31.044 1.00 62.75 86 PRO A N 1
ATOM 652 C CA . PRO A 1 86 ? -27.670 16.946 30.849 1.00 62.75 86 PRO A CA 1
ATOM 653 C C . PRO A 1 86 ? -27.512 16.634 29.360 1.00 62.75 86 PRO A C 1
ATOM 655 O O . PRO A 1 86 ? -28.399 16.913 28.554 1.00 62.75 86 PRO A O 1
ATOM 658 N N . ARG A 1 87 ? -26.377 16.041 28.989 1.00 69.19 87 ARG A N 1
ATOM 659 C CA . ARG A 1 87 ? -26.171 15.480 27.650 1.00 69.19 87 ARG A CA 1
ATOM 660 C C . ARG A 1 87 ? -26.705 14.053 27.600 1.00 69.19 87 ARG A C 1
ATOM 662 O O . ARG A 1 87 ? -26.620 13.327 28.585 1.00 69.19 87 ARG A O 1
ATOM 669 N N . SER A 1 88 ? -27.189 13.643 26.430 1.00 66.81 88 SER A N 1
ATOM 670 C CA . SER A 1 88 ? -27.605 12.259 26.156 1.00 66.81 88 SER A CA 1
ATOM 671 C C . SER A 1 88 ? -26.457 11.252 26.236 1.00 66.81 88 SER A C 1
ATOM 673 O O . SER A 1 88 ? -26.700 10.050 26.304 1.00 66.81 88 SER A O 1
ATOM 675 N N . ASP A 1 89 ? -25.213 11.729 26.184 1.00 74.06 89 ASP A N 1
ATOM 676 C CA . ASP A 1 89 ? -24.039 10.888 25.995 1.00 74.06 89 ASP A CA 1
ATOM 677 C C . ASP A 1 89 ? -23.277 10.713 27.307 1.00 74.06 89 ASP A C 1
ATOM 679 O O . ASP A 1 89 ? -23.005 11.681 28.034 1.00 74.06 89 ASP A O 1
ATOM 683 N N . THR A 1 90 ? -22.877 9.475 27.589 1.00 85.12 90 THR A N 1
ATOM 684 C CA . THR A 1 90 ? -22.004 9.167 28.727 1.00 85.12 90 THR A CA 1
ATOM 685 C C . THR A 1 90 ? -20.597 9.726 28.493 1.00 85.12 90 THR A C 1
ATOM 687 O O . THR A 1 90 ? -20.199 10.010 27.360 1.00 85.12 90 THR A O 1
ATOM 690 N N . LEU A 1 91 ? -19.806 9.880 29.560 1.00 86.06 91 LEU A N 1
ATOM 691 C CA . LEU A 1 91 ? -18.409 10.313 29.433 1.00 86.06 91 LEU A CA 1
ATOM 692 C C . LEU A 1 91 ? -17.575 9.317 28.606 1.00 86.06 91 LEU A C 1
ATOM 694 O O . LEU A 1 91 ? -16.683 9.725 27.869 1.00 86.06 91 LEU A O 1
ATOM 698 N N . LEU A 1 92 ? -17.906 8.025 28.692 1.00 87.44 92 LEU A N 1
ATOM 699 C CA . LEU A 1 92 ? -17.237 6.948 27.960 1.00 87.44 92 LEU A CA 1
ATOM 700 C C . LEU A 1 92 ? -17.533 7.026 26.456 1.00 87.44 92 LEU A C 1
ATOM 702 O O . LEU A 1 92 ? -16.624 6.878 25.646 1.00 87.44 92 LEU A O 1
ATOM 706 N N . GLU A 1 93 ? -18.780 7.311 26.072 1.00 90.00 93 GLU A N 1
ATOM 707 C CA . GLU A 1 93 ? -19.156 7.542 24.667 1.00 90.00 93 GLU A CA 1
ATOM 708 C C . GLU A 1 93 ? -18.485 8.807 24.116 1.00 90.00 93 GLU A C 1
ATOM 710 O O . GLU A 1 93 ? -17.922 8.791 23.019 1.00 90.00 93 GLU A O 1
ATOM 715 N N . GLU A 1 94 ? -18.476 9.890 24.902 1.00 90.00 94 GLU A N 1
ATOM 716 C CA . GLU A 1 94 ? -17.795 11.127 24.516 1.00 90.00 94 GLU A CA 1
ATOM 717 C C . GLU A 1 94 ? -16.287 10.909 24.336 1.00 90.00 94 GLU A C 1
ATOM 719 O O . GLU A 1 94 ? -15.702 11.435 23.390 1.00 90.00 94 GLU A O 1
ATOM 724 N N . LEU A 1 95 ? -15.654 10.110 25.202 1.00 91.25 95 LEU A N 1
ATOM 725 C CA . LEU A 1 95 ? -14.241 9.756 25.085 1.00 91.25 95 LEU A CA 1
ATOM 726 C C . LEU A 1 95 ? -13.937 9.132 23.715 1.00 91.25 95 LEU A C 1
ATOM 728 O O . LEU A 1 95 ? -12.988 9.553 23.053 1.00 91.25 95 LEU A O 1
ATOM 732 N N . GLN A 1 96 ? -14.748 8.165 23.275 1.00 94.81 96 GLN A N 1
ATOM 733 C CA . GLN A 1 96 ? -14.548 7.494 21.987 1.00 94.81 96 GLN A CA 1
ATOM 734 C C . GLN A 1 96 ? -14.765 8.439 20.804 1.00 94.81 96 GLN A C 1
ATOM 736 O O . GLN A 1 96 ? -13.991 8.426 19.849 1.00 94.81 96 GLN A O 1
ATOM 741 N N . HIS A 1 97 ? -15.793 9.286 20.872 1.00 94.88 97 HIS A N 1
ATOM 742 C CA . HIS A 1 97 ? -16.062 10.293 19.848 1.00 94.88 97 HIS A CA 1
ATOM 743 C C . HIS A 1 97 ? -14.916 11.315 19.737 1.00 94.88 97 HIS A C 1
ATOM 745 O O . HIS A 1 97 ? -14.403 11.581 18.647 1.00 94.88 97 HIS A O 1
ATOM 751 N N . ASN A 1 98 ? -14.459 11.845 20.875 1.00 93.88 98 ASN A N 1
ATOM 752 C CA . ASN A 1 98 ? -13.363 12.808 20.927 1.00 93.88 98 ASN A CA 1
ATOM 753 C C . ASN A 1 98 ? -12.042 12.195 20.468 1.00 93.88 98 ASN A C 1
ATOM 755 O O . ASN A 1 98 ? -11.260 12.895 19.828 1.00 93.88 98 ASN A O 1
ATOM 759 N N . LEU A 1 99 ? -11.789 10.911 20.748 1.00 95.00 99 LEU A N 1
ATOM 760 C CA . LEU A 1 99 ? -10.606 10.212 20.248 1.00 95.00 99 LEU A CA 1
ATOM 761 C C . LEU A 1 99 ? -10.523 10.314 18.720 1.00 95.00 99 LEU A C 1
ATOM 763 O O . LEU A 1 99 ? -9.495 10.742 18.202 1.00 95.00 99 LEU A O 1
ATOM 767 N N . ILE A 1 100 ? -11.609 9.992 18.011 1.00 97.50 100 ILE A N 1
ATOM 768 C CA . ILE A 1 100 ? -11.650 10.063 16.545 1.00 97.50 100 ILE A CA 1
ATOM 769 C C . ILE A 1 100 ? -11.432 11.498 16.052 1.00 97.50 100 ILE A C 1
ATOM 771 O O . ILE A 1 100 ? -10.561 11.738 15.219 1.00 97.50 100 ILE A O 1
ATOM 775 N N . ILE A 1 101 ? -12.173 12.473 16.586 1.00 95.81 101 ILE A N 1
ATOM 776 C CA . ILE A 1 101 ? -12.085 13.863 16.110 1.00 95.81 101 ILE A CA 1
ATOM 777 C C . ILE A 1 101 ? -10.695 14.457 16.350 1.00 95.81 101 ILE A C 1
ATOM 779 O O . ILE A 1 101 ? -10.121 15.079 15.460 1.00 95.81 101 ILE A O 1
ATOM 783 N N . THR A 1 102 ? -10.137 14.259 17.543 1.00 94.81 102 THR A N 1
ATOM 784 C CA . THR A 1 102 ? -8.853 14.864 17.935 1.00 94.81 102 THR A CA 1
ATOM 785 C C . THR A 1 102 ? -7.656 14.234 17.230 1.00 94.81 102 THR A C 1
ATOM 787 O O . THR A 1 102 ? -6.612 14.875 17.139 1.00 94.81 102 THR A O 1
ATOM 790 N N . HIS A 1 103 ? -7.794 13.007 16.718 1.00 95.69 103 HIS A N 1
ATOM 791 C CA . HIS A 1 103 ? -6.724 12.297 16.017 1.00 95.69 103 HIS A CA 1
ATOM 792 C C . HIS A 1 103 ? -6.859 12.360 14.493 1.00 95.69 103 HIS A C 1
ATOM 794 O O . HIS A 1 103 ? -5.921 11.985 13.792 1.00 95.69 103 HIS A O 1
ATOM 800 N N . ALA A 1 104 ? -7.958 12.889 13.947 1.00 96.88 104 ALA A N 1
ATOM 801 C CA . ALA A 1 104 ? -8.113 13.151 12.515 1.00 96.88 104 ALA A CA 1
ATOM 802 C C . ALA A 1 104 ? -7.270 14.366 12.060 1.00 96.88 104 ALA A C 1
ATOM 804 O O . ALA A 1 104 ? -7.782 15.374 11.582 1.00 96.88 104 ALA A O 1
ATOM 805 N N . VAL A 1 105 ? -5.942 14.263 12.189 1.00 96.69 105 VAL A N 1
ATOM 806 C CA . VAL A 1 105 ? -4.981 15.374 12.025 1.00 96.69 105 VAL A CA 1
ATOM 807 C C . VAL A 1 105 ? -4.047 15.224 10.822 1.00 96.69 105 VAL A C 1
ATOM 809 O O . VAL A 1 105 ? -3.112 16.007 10.662 1.00 96.69 105 VAL A O 1
ATOM 812 N N . CYS A 1 106 ? -4.260 14.216 9.970 1.00 97.50 106 CYS A N 1
ATOM 813 C CA . CYS A 1 106 ? -3.457 14.059 8.759 1.00 97.50 106 CYS A CA 1
ATOM 814 C C . CYS A 1 106 ? -3.545 15.285 7.830 1.00 97.50 106 CYS A C 1
ATOM 816 O O . CYS A 1 106 ? -4.589 15.924 7.720 1.00 97.50 106 CYS A O 1
ATOM 818 N N . VAL A 1 107 ? -2.462 15.551 7.093 1.00 96.56 107 VAL A N 1
ATOM 819 C CA . VAL A 1 107 ? -2.334 16.650 6.122 1.00 96.56 107 VAL A CA 1
ATOM 820 C C . VAL A 1 107 ? -1.756 16.188 4.776 1.00 96.56 107 VAL A C 1
ATOM 822 O O . VAL A 1 107 ? -1.213 15.087 4.641 1.00 96.56 107 VAL A O 1
ATOM 825 N N . GLY A 1 108 ? -1.826 17.069 3.774 1.00 94.62 108 GLY A N 1
ATOM 826 C CA . GLY A 1 108 ? -1.276 16.858 2.433 1.00 94.62 108 GLY A CA 1
ATOM 827 C C . GLY A 1 108 ? -2.244 16.170 1.470 1.00 94.62 108 GLY A C 1
ATOM 828 O O . GLY A 1 108 ? -3.437 16.071 1.735 1.00 94.62 108 GLY A O 1
ATOM 829 N N . GLU A 1 109 ? -1.710 15.706 0.339 1.00 95.31 109 GLU A N 1
ATOM 830 C CA . GLU A 1 109 ? -2.499 15.015 -0.686 1.00 95.31 109 GLU A CA 1
ATOM 831 C C . GLU A 1 109 ? -3.229 13.796 -0.106 1.00 95.31 109 GLU A C 1
ATOM 833 O O . GLU A 1 109 ? -2.621 13.059 0.682 1.00 95.31 109 GLU A O 1
ATOM 838 N N . PRO A 1 110 ? -4.492 13.552 -0.495 1.00 96.62 110 PRO A N 1
ATOM 839 C CA . PRO A 1 110 ? -5.238 12.389 -0.045 1.00 96.62 110 PRO A CA 1
ATOM 840 C C . PRO A 1 110 ? -4.677 11.084 -0.620 1.00 96.62 110 PRO A C 1
ATOM 842 O O . PRO A 1 110 ? -4.030 11.050 -1.672 1.00 96.62 110 PRO A O 1
ATOM 845 N N . PHE A 1 111 ? -4.914 9.983 0.091 1.00 97.62 111 PHE A N 1
ATOM 846 C CA . PHE A 1 111 ? -4.719 8.643 -0.447 1.00 97.62 111 PHE A CA 1
ATOM 847 C C . PHE A 1 111 ? -5.648 8.406 -1.641 1.00 97.62 111 PHE A C 1
ATOM 849 O O . PHE A 1 111 ? -6.750 8.948 -1.719 1.00 97.62 111 PHE A O 1
ATOM 856 N N . ALA A 1 112 ? -5.187 7.579 -2.578 1.00 96.62 112 ALA A N 1
ATOM 857 C CA . ALA A 1 112 ? -6.010 7.155 -3.698 1.00 96.62 112 ALA A CA 1
ATOM 858 C C . ALA A 1 112 ? -7.166 6.251 -3.209 1.00 96.62 112 ALA A C 1
ATOM 860 O O . ALA A 1 112 ? -7.003 5.552 -2.202 1.00 96.62 112 ALA A O 1
ATOM 861 N N . PRO A 1 113 ? -8.320 6.233 -3.907 1.00 97.00 113 PRO A N 1
ATOM 862 C CA . PRO A 1 113 ? -9.494 5.469 -3.478 1.00 97.00 113 PRO A CA 1
ATOM 863 C C . PRO A 1 113 ? -9.248 3.975 -3.247 1.00 97.00 113 PRO A C 1
ATOM 865 O O . PRO A 1 113 ? -9.865 3.373 -2.373 1.00 97.00 113 PRO A O 1
ATOM 868 N N . ASP A 1 114 ? -8.332 3.375 -4.005 1.00 97.62 114 ASP A N 1
ATOM 869 C CA . ASP A 1 114 ? -7.955 1.970 -3.860 1.00 97.62 114 ASP A CA 1
ATOM 870 C C . ASP A 1 114 ? -7.262 1.675 -2.525 1.00 97.62 114 ASP A C 1
ATOM 872 O O . ASP A 1 114 ? -7.597 0.692 -1.864 1.00 97.62 114 ASP A O 1
ATOM 876 N N . VAL A 1 115 ? -6.370 2.558 -2.075 1.00 98.44 115 VAL A N 1
ATOM 877 C CA . VAL A 1 115 ? -5.736 2.459 -0.754 1.00 98.44 115 VAL A CA 1
ATOM 878 C C . VAL A 1 115 ? -6.787 2.556 0.351 1.00 98.44 115 VAL A C 1
ATOM 880 O O . VAL A 1 115 ? -6.763 1.758 1.283 1.00 98.44 115 VAL A O 1
ATOM 883 N N . VAL A 1 116 ? -7.735 3.489 0.240 1.00 98.50 116 VAL A N 1
ATOM 884 C CA . VAL A 1 116 ? -8.777 3.692 1.261 1.00 98.50 116 VAL A CA 1
ATOM 885 C C . VAL A 1 116 ? -9.734 2.496 1.337 1.00 98.50 116 VAL A C 1
ATOM 887 O O . VAL A 1 116 ? -10.055 2.037 2.433 1.00 98.50 116 VAL A O 1
ATOM 890 N N . ARG A 1 117 ? -10.138 1.919 0.197 1.00 98.56 117 ARG A N 1
ATOM 891 C CA . ARG A 1 117 ? -10.928 0.675 0.177 1.00 98.56 117 ARG A CA 1
ATOM 892 C C . ARG A 1 117 ? -10.170 -0.505 0.780 1.00 98.56 117 ARG A C 1
ATOM 894 O O . ARG A 1 117 ? -10.756 -1.278 1.535 1.00 98.56 117 ARG A O 1
ATOM 901 N N . ALA A 1 118 ? -8.870 -0.620 0.507 1.00 98.69 118 ALA A N 1
ATOM 902 C CA . ALA A 1 118 ? -8.032 -1.631 1.145 1.00 98.69 118 ALA A CA 1
ATOM 903 C C . ALA A 1 118 ? -7.940 -1.426 2.668 1.00 98.69 118 ALA A C 1
ATOM 905 O O . ALA A 1 118 ? -8.050 -2.393 3.415 1.00 98.69 118 ALA A O 1
ATOM 906 N N . MET A 1 119 ? -7.804 -0.181 3.141 1.00 98.62 119 MET A N 1
ATOM 907 C CA . MET A 1 119 ? -7.815 0.142 4.575 1.00 98.62 119 MET A CA 1
ATOM 908 C C . MET A 1 119 ? -9.116 -0.295 5.250 1.00 98.62 119 MET A C 1
ATOM 910 O O . MET A 1 119 ? -9.067 -0.911 6.315 1.00 98.62 119 MET A O 1
ATOM 914 N N . LEU A 1 120 ? -10.265 -0.010 4.623 1.00 98.50 120 LEU A N 1
ATOM 915 C CA . LEU A 1 120 ? -11.576 -0.449 5.105 1.00 98.50 120 LEU A CA 1
ATOM 916 C C . LEU A 1 120 ? -11.638 -1.974 5.207 1.00 98.50 120 LEU A C 1
ATOM 918 O O . LEU A 1 120 ? -11.947 -2.498 6.272 1.00 98.50 120 LEU A O 1
ATOM 922 N N . ALA A 1 121 ? -11.286 -2.685 4.134 1.00 98.56 121 ALA A N 1
ATOM 923 C CA . ALA A 1 121 ? -11.325 -4.145 4.095 1.00 98.56 121 ALA A CA 1
ATOM 924 C C . ALA A 1 121 ? -10.415 -4.792 5.150 1.00 98.56 121 ALA A C 1
ATOM 926 O O . ALA A 1 121 ? -10.845 -5.708 5.848 1.00 98.56 121 ALA A O 1
ATOM 927 N N . ILE A 1 122 ? -9.188 -4.284 5.314 1.00 98.75 122 ILE A N 1
ATOM 928 C CA . ILE A 1 122 ? -8.258 -4.753 6.348 1.00 98.75 122 ILE A CA 1
ATOM 929 C C . ILE A 1 122 ? -8.845 -4.517 7.734 1.00 98.75 122 ILE A C 1
ATOM 931 O O . ILE A 1 122 ? -8.863 -5.439 8.541 1.00 98.75 122 ILE A O 1
ATOM 935 N N . ARG A 1 123 ? -9.351 -3.308 8.021 1.00 98.50 123 ARG A N 1
ATOM 936 C CA . ARG A 1 123 ? -9.900 -3.017 9.350 1.00 98.50 123 ARG A CA 1
ATOM 937 C C . ARG A 1 123 ? -11.115 -3.887 9.651 1.00 98.50 123 ARG A C 1
ATOM 939 O O . ARG A 1 123 ? -11.203 -4.413 10.753 1.00 98.50 123 ARG A O 1
ATOM 946 N N . ILE A 1 124 ? -12.006 -4.086 8.679 1.00 98.62 124 ILE A N 1
ATOM 947 C CA . ILE A 1 124 ? -13.139 -5.008 8.814 1.00 98.62 124 ILE A CA 1
ATOM 948 C C . ILE A 1 124 ? -12.629 -6.418 9.141 1.00 98.62 124 ILE A C 1
ATOM 950 O O . ILE A 1 124 ? -13.090 -7.004 10.115 1.00 98.62 124 ILE A O 1
ATOM 954 N N . ASN A 1 125 ? -11.642 -6.934 8.399 1.00 98.62 125 ASN A N 1
ATOM 955 C CA . ASN A 1 125 ? -11.075 -8.263 8.643 1.00 98.62 125 ASN A CA 1
ATOM 956 C C . ASN A 1 125 ? -10.441 -8.373 10.042 1.00 98.62 125 ASN A C 1
ATOM 958 O O . ASN A 1 125 ? -10.740 -9.300 10.785 1.00 98.62 125 ASN A O 1
ATOM 962 N N . THR A 1 126 ? -9.643 -7.387 10.464 1.00 98.38 126 THR A N 1
ATOM 963 C CA . THR A 1 126 ? -9.064 -7.348 11.817 1.00 98.38 126 THR A CA 1
ATOM 964 C C . THR A 1 126 ? -10.138 -7.378 12.906 1.00 98.38 126 THR A C 1
ATOM 966 O O . THR A 1 126 ? -9.985 -8.078 13.903 1.00 98.38 126 THR A O 1
ATOM 969 N N . LEU A 1 127 ? -11.239 -6.646 12.728 1.00 98.31 127 LEU A N 1
ATOM 970 C CA . LEU A 1 127 ? -12.332 -6.595 13.701 1.00 98.31 127 LEU A CA 1
ATOM 971 C C . LEU A 1 127 ? -13.171 -7.883 13.720 1.00 98.31 127 LEU A C 1
ATOM 973 O O . LEU A 1 127 ? -13.685 -8.252 14.778 1.00 98.31 127 LEU A O 1
ATOM 977 N N . MET A 1 128 ? -13.265 -8.591 12.587 1.00 98.25 128 MET A N 1
ATOM 978 C CA . MET A 1 128 ? -13.958 -9.881 12.484 1.00 98.25 128 MET A CA 1
ATOM 979 C C . MET A 1 128 ? -13.339 -10.965 13.372 1.00 98.25 128 MET A C 1
ATOM 981 O O . MET A 1 128 ? -14.055 -11.867 13.786 1.00 98.25 128 MET A O 1
ATOM 985 N N . HIS A 1 129 ? -12.067 -10.864 13.771 1.00 97.00 129 HIS A N 1
ATOM 986 C CA . HIS A 1 129 ? -11.461 -11.815 14.723 1.00 97.00 129 HIS A CA 1
ATOM 987 C C . HIS A 1 129 ? -12.225 -11.93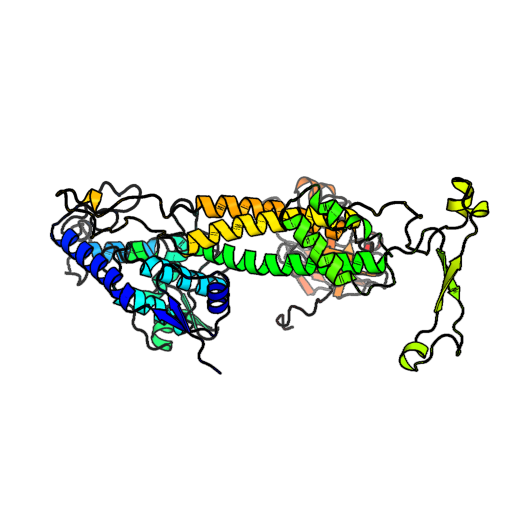1 16.051 1.00 97.00 129 HIS A C 1
ATOM 989 O O . HIS A 1 129 ? -12.157 -12.964 16.707 1.00 97.00 129 HIS A O 1
ATOM 995 N N . GLY A 1 130 ? -12.961 -10.890 16.458 1.00 96.56 130 GLY A N 1
ATOM 996 C CA . GLY A 1 130 ? -13.743 -10.918 17.697 1.00 96.56 130 GLY A CA 1
ATOM 997 C C . GLY A 1 130 ? -12.920 -10.661 18.960 1.00 96.56 130 GLY A C 1
ATOM 998 O O . GLY A 1 130 ? -13.345 -11.015 20.049 1.00 96.56 130 GLY A O 1
ATOM 999 N N . HIS A 1 131 ? -11.766 -10.004 18.836 1.00 97.12 131 HIS A N 1
ATOM 1000 C CA . HIS A 1 131 ? -10.896 -9.655 19.967 1.00 97.12 131 HIS A CA 1
ATOM 1001 C C . HIS A 1 131 ? -10.830 -8.145 20.254 1.00 97.12 131 HIS A C 1
ATOM 1003 O O . HIS A 1 131 ? -10.069 -7.704 21.111 1.00 97.12 131 HIS A O 1
ATOM 1009 N N . SER A 1 132 ? -11.644 -7.338 19.565 1.00 96.50 132 SER A N 1
ATOM 1010 C CA . SER A 1 132 ? -11.615 -5.870 19.658 1.00 96.50 132 SER A CA 1
ATOM 1011 C C . SER A 1 132 ? -12.711 -5.257 20.531 1.00 96.50 132 SER A C 1
ATOM 1013 O O . SER A 1 132 ? -12.617 -4.072 20.852 1.00 96.50 132 SER A O 1
ATOM 1015 N N . GLY A 1 133 ? -13.744 -6.022 20.903 1.00 95.94 133 GLY A N 1
ATOM 1016 C CA . GLY A 1 133 ? -14.882 -5.529 21.695 1.00 95.94 133 GLY A CA 1
ATOM 1017 C C . GLY A 1 133 ? -15.792 -4.531 20.963 1.00 95.94 133 GLY A C 1
ATOM 1018 O O . GLY A 1 133 ? -16.500 -3.768 21.611 1.00 95.94 133 GLY A O 1
ATOM 1019 N N . ILE A 1 134 ? -15.757 -4.501 19.626 1.00 97.50 134 ILE A N 1
ATOM 1020 C CA . ILE A 1 134 ? -16.614 -3.633 18.806 1.00 97.50 134 ILE A CA 1
ATOM 1021 C C . ILE A 1 134 ? -18.009 -4.247 18.636 1.00 97.50 134 ILE A C 1
ATOM 1023 O O . ILE A 1 134 ? -18.128 -5.462 18.489 1.00 97.50 134 ILE A O 1
ATOM 1027 N N . ARG A 1 135 ? -19.072 -3.433 18.590 1.00 97.88 135 ARG A N 1
ATOM 1028 C CA . ARG A 1 135 ? -20.421 -3.959 18.332 1.00 97.88 135 ARG A CA 1
ATOM 1029 C C . ARG A 1 135 ? -20.572 -4.377 16.873 1.00 97.88 135 ARG A C 1
ATOM 1031 O O . ARG A 1 135 ? -20.079 -3.706 15.961 1.00 97.88 135 ARG A O 1
ATOM 1038 N N . VAL A 1 136 ? -21.369 -5.422 16.645 1.00 98.19 136 VAL A N 1
ATOM 1039 C CA . VAL A 1 136 ? -21.697 -5.921 15.298 1.00 98.19 136 VAL A CA 1
ATOM 1040 C C . VAL A 1 136 ? -22.290 -4.822 14.412 1.00 98.19 136 VAL A C 1
ATOM 1042 O O . VAL A 1 136 ? -21.894 -4.698 13.257 1.00 98.19 136 VAL A O 1
ATOM 1045 N N . GLY A 1 137 ? -23.166 -3.967 14.953 1.00 97.94 137 GLY A N 1
ATOM 1046 C CA . GLY A 1 137 ? -23.767 -2.864 14.192 1.00 97.94 137 GLY A CA 1
ATOM 1047 C C . GLY A 1 137 ? -22.744 -1.856 13.650 1.00 97.94 137 GLY A C 1
ATOM 1048 O O . GLY A 1 137 ? -22.872 -1.391 12.520 1.00 97.94 137 GLY A O 1
ATOM 1049 N N . THR A 1 138 ? -21.685 -1.566 14.409 1.00 97.94 138 THR A N 1
ATOM 1050 C CA . THR A 1 138 ? -20.597 -0.677 13.970 1.00 97.94 138 THR A CA 1
ATOM 1051 C C . THR A 1 138 ? -19.769 -1.326 12.862 1.00 97.94 138 THR A C 1
ATOM 1053 O O . THR A 1 138 ? -19.448 -0.681 11.864 1.00 97.94 138 THR A O 1
ATOM 1056 N N . LEU A 1 139 ? -19.468 -2.621 12.993 1.00 97.94 139 LEU A N 1
ATOM 1057 C CA . LEU A 1 139 ? -18.752 -3.387 11.970 1.00 97.94 139 LEU A CA 1
ATOM 1058 C C . LEU A 1 139 ? -19.561 -3.514 10.667 1.00 97.94 139 LEU A C 1
ATOM 1060 O O . LEU A 1 139 ? -19.017 -3.372 9.569 1.00 97.94 139 LEU A O 1
ATOM 1064 N N . GLN A 1 140 ? -20.876 -3.706 10.778 1.00 98.38 140 GLN A N 1
ATOM 1065 C CA . GLN A 1 140 ? -21.804 -3.688 9.647 1.00 98.38 140 GLN A CA 1
ATOM 1066 C C . GLN A 1 140 ? -21.844 -2.311 8.972 1.00 98.38 140 GLN A C 1
ATOM 1068 O O . GLN A 1 140 ? -21.762 -2.241 7.749 1.00 98.38 140 GLN A O 1
ATOM 1073 N N . ALA A 1 141 ? -21.888 -1.216 9.739 1.00 98.06 141 ALA A N 1
ATOM 1074 C CA . ALA A 1 141 ? -21.845 0.139 9.186 1.00 98.06 141 ALA A CA 1
ATOM 1075 C C . ALA A 1 141 ? -20.537 0.415 8.421 1.00 98.06 141 ALA A C 1
ATOM 1077 O O . ALA A 1 141 ? -20.572 0.966 7.320 1.00 98.06 141 ALA A O 1
ATOM 1078 N N . LEU A 1 142 ? -19.391 -0.026 8.954 1.00 97.69 142 LEU A N 1
ATOM 1079 C CA . LEU A 1 142 ? -18.091 0.057 8.276 1.00 97.69 142 LEU A CA 1
ATOM 1080 C C . LEU A 1 142 ? -18.077 -0.742 6.959 1.00 97.69 142 LEU A C 1
ATOM 1082 O O . LEU A 1 142 ? -17.532 -0.290 5.952 1.00 97.69 142 LEU A O 1
ATOM 1086 N N . THR A 1 143 ? -18.723 -1.909 6.954 1.00 98.38 143 THR A N 1
ATOM 1087 C CA . THR A 1 143 ? -18.859 -2.771 5.770 1.00 98.38 143 THR A CA 1
ATOM 1088 C C . THR A 1 143 ? -19.766 -2.154 4.708 1.00 98.38 143 THR A C 1
ATOM 1090 O O . THR A 1 143 ? -19.440 -2.189 3.523 1.00 98.38 143 THR A O 1
ATOM 1093 N N . GLU A 1 144 ? -20.875 -1.532 5.111 1.00 98.12 144 GLU A N 1
ATOM 1094 C CA . GLU A 1 144 ? -21.758 -0.806 4.195 1.00 98.12 144 GLU A CA 1
ATOM 1095 C C . GLU A 1 144 ? -21.074 0.421 3.587 1.00 98.12 144 GLU A C 1
ATOM 1097 O O . GLU A 1 144 ? -21.278 0.708 2.409 1.00 98.12 144 GLU A O 1
ATOM 1102 N N . LEU A 1 145 ? -20.217 1.107 4.347 1.00 97.06 145 LEU A N 1
ATOM 1103 C CA . LEU A 1 145 ? -19.417 2.224 3.845 1.00 97.06 145 LEU A CA 1
ATOM 1104 C C . LEU A 1 145 ? -18.519 1.774 2.675 1.00 97.06 145 LEU A C 1
ATOM 1106 O O . LEU A 1 145 ? -18.514 2.413 1.621 1.00 97.06 145 LEU A O 1
ATOM 1110 N N . LEU A 1 146 ? -17.853 0.620 2.814 1.00 97.75 146 LEU A N 1
ATOM 1111 C CA . LEU A 1 146 ? -17.072 -0.008 1.741 1.00 97.75 146 LEU A CA 1
ATOM 1112 C C . LEU A 1 146 ? -17.950 -0.465 0.562 1.00 97.75 146 LEU A C 1
ATOM 1114 O O . LEU A 1 146 ? -17.659 -0.143 -0.589 1.00 97.75 146 LEU A O 1
ATOM 1118 N N . ASN A 1 147 ? -19.032 -1.198 0.834 1.00 97.81 147 ASN A N 1
ATOM 1119 C CA . ASN A 1 147 ? -19.900 -1.777 -0.199 1.00 97.81 147 ASN A CA 1
ATOM 1120 C C . ASN A 1 147 ? -20.651 -0.729 -1.031 1.00 97.81 147 ASN A C 1
ATOM 1122 O O . ASN A 1 147 ? -20.989 -0.998 -2.186 1.00 97.81 147 ASN A O 1
ATOM 1126 N N . ARG A 1 148 ? -20.927 0.450 -0.461 1.00 96.62 148 ARG A N 1
ATOM 1127 C CA . ARG A 1 148 ? -21.568 1.578 -1.158 1.00 96.62 148 ARG A CA 1
ATOM 1128 C C . ARG A 1 148 ? -20.566 2.554 -1.783 1.00 96.62 148 ARG A C 1
ATOM 1130 O O . ARG A 1 148 ? -20.977 3.619 -2.232 1.00 96.62 148 ARG A O 1
ATOM 1137 N N . ASP A 1 149 ? -19.285 2.175 -1.834 1.00 96.12 149 ASP A N 1
ATOM 1138 C CA . ASP A 1 149 ? -18.177 2.951 -2.411 1.00 96.12 149 ASP A CA 1
ATOM 1139 C C . ASP A 1 149 ? -18.115 4.391 -1.874 1.00 96.12 149 ASP A C 1
ATOM 1141 O O . ASP A 1 149 ? -17.860 5.351 -2.603 1.00 96.12 149 ASP A O 1
ATOM 1145 N N . VAL A 1 150 ? -18.366 4.545 -0.570 1.00 97.75 150 VAL A N 1
ATOM 1146 C CA . VAL A 1 150 ? -18.064 5.784 0.142 1.00 97.75 150 VAL A CA 1
ATOM 1147 C C . VAL A 1 150 ? -16.581 5.741 0.474 1.00 97.75 150 VAL A C 1
ATOM 1149 O O . VAL A 1 150 ? -16.123 4.865 1.201 1.00 97.75 150 VAL A O 1
ATOM 1152 N N . VAL A 1 151 ? -15.812 6.678 -0.068 1.00 98.06 151 VAL A N 1
ATOM 1153 C CA . VAL A 1 151 ? -14.352 6.694 0.074 1.00 98.06 151 VAL A CA 1
ATOM 1154 C C . VAL A 1 151 ? -13.951 7.870 0.962 1.00 98.06 151 VAL A C 1
ATOM 1156 O O . VAL A 1 151 ? -13.908 8.998 0.466 1.00 98.06 151 VAL A O 1
ATOM 1159 N N . PRO A 1 152 ? -13.657 7.657 2.259 1.00 98.50 152 PRO A N 1
ATOM 1160 C CA . PRO A 1 152 ? -13.177 8.715 3.139 1.00 98.50 152 PRO A CA 1
ATOM 1161 C C . PRO A 1 152 ? -11.977 9.461 2.551 1.00 98.50 152 PRO A C 1
ATOM 1163 O O . PRO A 1 152 ? -11.063 8.858 1.982 1.00 98.50 152 PRO A O 1
ATOM 1166 N N . LEU A 1 153 ? -11.965 10.784 2.695 1.00 98.38 153 LEU A N 1
ATOM 1167 C CA . LEU A 1 153 ? -10.821 11.605 2.325 1.00 98.38 153 LEU A CA 1
ATOM 1168 C C . LEU A 1 153 ? -9.779 11.502 3.438 1.00 98.38 153 LEU A C 1
ATOM 1170 O O . LEU A 1 153 ? -9.957 12.049 4.520 1.00 98.38 153 LEU A O 1
ATOM 1174 N N . ILE A 1 154 ? -8.675 10.810 3.157 1.00 98.38 154 ILE A N 1
ATOM 1175 C CA . ILE A 1 154 ? -7.610 10.564 4.135 1.00 98.38 154 ILE A CA 1
ATOM 1176 C C . ILE A 1 154 ? -6.310 11.192 3.628 1.00 98.38 154 ILE A C 1
ATOM 1178 O O . ILE A 1 154 ? -5.702 10.647 2.703 1.00 98.38 154 ILE A O 1
ATOM 1182 N N . PRO A 1 155 ? -5.844 12.313 4.201 1.00 97.94 155 PRO A N 1
ATOM 1183 C CA . PRO A 1 155 ? -4.550 12.892 3.848 1.00 97.94 155 PRO A CA 1
ATOM 1184 C C . PRO A 1 155 ? -3.376 11.960 4.200 1.00 97.94 155 PRO A C 1
ATOM 1186 O O . PRO A 1 155 ? -3.425 11.201 5.170 1.00 97.94 155 PRO A O 1
ATOM 1189 N N . ARG A 1 156 ? -2.296 12.006 3.412 1.00 95.00 156 ARG A N 1
ATOM 1190 C CA . ARG A 1 156 ? -1.216 10.998 3.461 1.00 95.00 156 ARG A CA 1
ATOM 1191 C C . ARG A 1 156 ? -0.175 11.163 4.568 1.00 95.00 156 ARG A C 1
ATOM 1193 O O . ARG A 1 156 ? 0.602 10.236 4.786 1.00 95.00 156 ARG A O 1
ATOM 1200 N N . LYS A 1 157 ? -0.076 12.325 5.218 1.00 93.19 157 LYS A N 1
ATOM 1201 C CA . LYS A 1 157 ? 0.974 12.609 6.215 1.00 93.19 157 LYS A CA 1
ATOM 1202 C C . LYS A 1 157 ? 0.363 12.777 7.599 1.00 93.19 157 LYS A C 1
ATOM 1204 O O . LYS A 1 157 ? -0.552 13.573 7.745 1.00 93.19 157 LYS A O 1
ATOM 1209 N N . GLY A 1 158 ? 0.899 12.087 8.606 1.00 91.12 158 GLY A N 1
ATOM 1210 C CA . GLY A 1 158 ? 0.483 12.256 10.005 1.00 91.12 158 GLY A CA 1
ATOM 1211 C C . GLY A 1 158 ? 0.742 11.030 10.881 1.00 91.12 158 GLY A C 1
ATOM 1212 O O . GLY A 1 158 ? 1.123 11.183 12.035 1.00 91.12 158 GLY A O 1
ATOM 1213 N N . SER A 1 159 ? 0.592 9.818 10.330 1.00 91.69 159 SER A N 1
ATOM 1214 C CA . SER A 1 159 ? 0.900 8.575 11.056 1.00 91.69 159 SER A CA 1
ATOM 1215 C C . SER A 1 159 ? 2.401 8.426 11.312 1.00 91.69 159 SER A C 1
ATOM 1217 O O . SER A 1 159 ? 3.219 8.709 10.434 1.00 91.69 159 SER A O 1
ATOM 1219 N N . VAL A 1 160 ? 2.747 7.923 12.500 1.00 88.38 160 VAL A N 1
ATOM 1220 C CA . VAL A 1 160 ? 4.103 7.479 12.866 1.00 88.38 160 VAL A CA 1
ATOM 1221 C C . VAL A 1 160 ? 4.261 5.955 12.814 1.00 88.38 160 VAL A C 1
ATOM 1223 O O . VAL A 1 160 ? 5.380 5.460 12.900 1.00 88.38 160 VAL A O 1
ATOM 1226 N N . GLY A 1 161 ? 3.162 5.198 12.716 1.00 80.69 161 GLY A N 1
ATOM 1227 C CA . GLY A 1 161 ? 3.142 3.733 12.622 1.00 80.69 161 GLY A CA 1
ATOM 1228 C C . GLY A 1 161 ? 3.620 2.942 13.855 1.00 80.69 161 GLY A C 1
ATOM 1229 O O . GLY A 1 161 ? 3.339 1.749 13.955 1.00 80.69 161 GLY A O 1
ATOM 1230 N N . ALA A 1 162 ? 4.307 3.572 14.815 1.00 77.94 162 ALA A N 1
ATOM 1231 C CA . ALA A 1 162 ? 4.761 2.935 16.059 1.00 77.94 162 ALA A CA 1
ATOM 1232 C C . ALA A 1 162 ? 3.616 2.693 17.062 1.00 77.94 162 ALA A C 1
ATOM 1234 O O . ALA A 1 162 ? 3.596 1.683 17.758 1.00 77.94 162 ALA A O 1
ATOM 1235 N N . SER A 1 163 ? 2.631 3.594 17.097 1.00 74.56 163 SER A N 1
ATOM 1236 C CA . SER A 1 163 ? 1.407 3.472 17.908 1.00 74.56 163 SER A CA 1
ATOM 1237 C C . SER A 1 163 ? 0.201 3.017 17.077 1.00 74.56 163 SER A C 1
ATOM 1239 O O . SER A 1 163 ? -0.936 3.290 17.442 1.00 74.56 163 SER A O 1
ATOM 1241 N N . GLY A 1 164 ? 0.456 2.387 15.928 1.00 84.00 164 GLY A N 1
ATOM 1242 C CA . GLY A 1 164 ? -0.541 2.163 14.889 1.00 84.00 164 GLY A CA 1
ATOM 1243 C C . GLY A 1 164 ? -0.807 3.400 14.027 1.00 84.00 164 GLY A C 1
ATOM 1244 O O . GLY A 1 164 ? -0.266 4.490 14.230 1.00 84.00 164 GLY A O 1
ATOM 1245 N N . ASP A 1 165 ? -1.670 3.209 13.042 1.00 94.94 165 ASP A N 1
ATOM 1246 C CA . ASP A 1 165 ? -2.114 4.171 12.042 1.00 94.94 165 ASP A CA 1
ATOM 1247 C C . ASP A 1 165 ? -3.268 5.051 12.551 1.00 94.94 165 ASP A C 1
ATOM 1249 O O . ASP A 1 165 ? -4.244 5.298 11.841 1.00 94.94 165 ASP A O 1
ATOM 1253 N N . LEU A 1 166 ? -3.132 5.563 13.782 1.00 95.19 166 LEU A N 1
ATOM 1254 C CA . LEU A 1 166 ? -4.168 6.312 14.509 1.00 95.19 166 LEU A CA 1
ATOM 1255 C C . LEU A 1 166 ? -4.776 7.446 13.687 1.00 95.19 166 LEU A C 1
ATOM 1257 O O . LEU A 1 166 ? -5.995 7.543 13.550 1.00 95.19 166 LEU A O 1
ATOM 1261 N N . ALA A 1 167 ? -3.929 8.312 13.134 1.00 96.81 167 ALA A N 1
ATOM 1262 C CA . ALA A 1 167 ? -4.388 9.501 12.432 1.00 96.81 167 ALA A CA 1
ATOM 1263 C C . ALA A 1 167 ? -5.156 9.190 11.130 1.00 96.81 167 ALA A C 1
ATOM 1265 O O . ALA A 1 167 ? -6.286 9.668 10.980 1.00 96.81 167 ALA A O 1
ATOM 1266 N N . PRO A 1 168 ? -4.627 8.376 10.193 1.00 97.88 168 PRO A N 1
ATOM 1267 C CA . PRO A 1 168 ? -5.364 8.042 8.977 1.00 97.88 168 PRO A CA 1
ATOM 1268 C C . PRO A 1 168 ? -6.595 7.171 9.255 1.00 97.88 168 PRO A C 1
ATOM 1270 O O . PRO A 1 168 ? -7.610 7.352 8.587 1.00 97.88 168 PRO A O 1
ATOM 1273 N N . LEU A 1 169 ? -6.564 6.281 10.254 1.00 98.12 169 LEU A N 1
ATOM 1274 C CA . LEU A 1 169 ? -7.755 5.520 10.633 1.00 98.12 169 LEU A CA 1
ATOM 1275 C C . LEU A 1 169 ? -8.818 6.379 11.335 1.00 98.12 169 LEU A C 1
ATOM 1277 O O . LEU A 1 169 ? -10.006 6.101 11.209 1.00 98.12 169 LEU A O 1
ATOM 1281 N N . SER A 1 170 ? -8.428 7.465 12.003 1.00 98.31 170 SER A N 1
ATOM 1282 C CA . SER A 1 170 ? -9.384 8.442 12.539 1.00 98.31 170 SER A CA 1
ATOM 1283 C C . SER A 1 170 ? -10.075 9.226 11.419 1.00 98.31 170 SER A C 1
ATOM 1285 O O . SER A 1 170 ? -11.287 9.406 11.467 1.00 98.31 170 SER A O 1
ATOM 1287 N N . HIS A 1 171 ? -9.348 9.605 10.359 1.00 98.38 171 HIS A N 1
ATOM 1288 C CA . HIS A 1 171 ? -9.944 10.159 9.126 1.00 98.38 171 HIS A CA 1
ATOM 1289 C C . HIS A 1 171 ? -10.866 9.162 8.406 1.00 98.38 171 HIS A C 1
ATOM 1291 O O . HIS A 1 171 ? -11.860 9.559 7.808 1.00 98.38 171 HIS A O 1
ATOM 1297 N N . LEU A 1 172 ? -10.570 7.863 8.480 1.00 98.06 172 LEU A N 1
ATOM 1298 C CA . LEU A 1 172 ? -11.454 6.813 7.970 1.00 98.06 172 LEU A CA 1
ATOM 1299 C C . LEU A 1 172 ? -12.740 6.706 8.808 1.00 98.06 172 LEU A C 1
ATOM 1301 O O . LEU A 1 172 ? -13.839 6.674 8.258 1.00 98.06 172 LEU A O 1
ATOM 1305 N N . ALA A 1 173 ? -12.609 6.680 10.135 1.00 98.12 173 ALA A N 1
ATOM 1306 C CA . ALA A 1 173 ? -13.714 6.473 11.065 1.00 98.12 173 ALA A CA 1
ATOM 1307 C C . ALA A 1 173 ? -14.628 7.697 11.224 1.00 98.12 173 ALA A C 1
ATOM 1309 O O . ALA A 1 173 ? -15.828 7.532 11.430 1.00 98.12 173 ALA A O 1
ATOM 1310 N N . ILE A 1 174 ? -14.103 8.923 11.110 1.00 98.31 174 ILE A N 1
ATOM 1311 C CA . ILE A 1 174 ? -14.879 10.155 11.339 1.00 98.31 174 ILE A CA 1
ATOM 1312 C C . ILE A 1 174 ? -16.074 10.286 10.380 1.00 98.31 174 ILE A C 1
ATOM 1314 O O . ILE A 1 174 ? -17.101 10.849 10.756 1.00 98.31 174 ILE A O 1
ATOM 1318 N N . VAL A 1 175 ? -15.979 9.696 9.182 1.00 98.44 175 VAL A N 1
ATOM 1319 C CA . VAL A 1 175 ? -17.071 9.667 8.197 1.00 98.44 175 VAL A CA 1
ATOM 1320 C C . VAL A 1 175 ? -18.270 8.872 8.710 1.00 98.44 175 VAL A C 1
ATOM 1322 O O . VAL A 1 175 ? -19.396 9.307 8.493 1.00 98.44 175 VAL A O 1
ATOM 1325 N N . LEU A 1 176 ? -18.065 7.780 9.462 1.00 97.56 176 LEU A N 1
ATOM 1326 C CA . LEU A 1 176 ? -19.159 7.024 10.096 1.00 97.56 176 LEU A CA 1
ATOM 1327 C C . LEU A 1 176 ? -19.945 7.867 11.108 1.00 97.56 176 LEU A C 1
ATOM 1329 O O . LEU A 1 176 ? -21.112 7.586 11.368 1.00 97.56 176 LEU A O 1
ATOM 1333 N N . LEU A 1 177 ? -19.319 8.906 11.662 1.00 97.62 177 LEU A N 1
ATOM 1334 C CA . LEU A 1 177 ? -19.923 9.832 12.623 1.00 97.62 177 LEU A CA 1
ATOM 1335 C C . LEU A 1 177 ? -20.595 11.029 11.929 1.00 97.62 177 LEU A C 1
ATOM 1337 O O . LEU A 1 177 ? -21.093 11.933 12.592 1.00 97.62 177 LEU A O 1
ATOM 1341 N N . GLY A 1 178 ? -20.590 11.065 10.591 1.00 97.19 178 GLY A N 1
ATOM 1342 C CA . GLY A 1 178 ? -21.056 12.201 9.794 1.00 97.19 178 GLY A CA 1
ATOM 1343 C C . GLY A 1 178 ? -20.067 13.373 9.729 1.00 97.19 178 GLY A C 1
ATOM 1344 O O . GLY A 1 178 ? -20.381 14.395 9.117 1.00 97.19 178 GLY A O 1
ATOM 1345 N N . GLY A 1 179 ? -18.881 13.242 10.327 1.00 97.12 179 GLY A N 1
ATOM 1346 C CA . GLY A 1 179 ? -17.813 14.238 10.254 1.00 97.12 179 GLY A CA 1
ATOM 1347 C C . GLY A 1 179 ? -16.861 14.008 9.077 1.00 97.12 179 GLY A C 1
ATOM 1348 O O . GLY A 1 179 ? -17.023 13.081 8.287 1.00 97.12 179 GLY A O 1
ATOM 1349 N N . GLY A 1 180 ? -15.843 14.863 8.962 1.00 97.31 180 GLY A N 1
ATOM 1350 C CA . GLY A 1 180 ? -14.852 14.791 7.884 1.00 97.31 180 GLY A CA 1
ATOM 1351 C C . GLY A 1 180 ? -15.457 14.924 6.484 1.00 97.31 180 GLY A C 1
ATOM 1352 O O . GLY A 1 180 ? -16.513 15.532 6.289 1.00 97.31 180 GLY A O 1
ATOM 1353 N N . GLU A 1 181 ? -14.766 14.358 5.500 1.00 98.44 181 GLU A N 1
ATOM 1354 C CA . GLU A 1 181 ? -15.131 14.422 4.085 1.00 98.44 181 GLU A CA 1
ATOM 1355 C C . GLU A 1 181 ? -14.941 13.058 3.421 1.00 98.44 181 GLU A C 1
ATOM 1357 O O . GLU A 1 181 ? -14.122 12.245 3.853 1.00 98.44 181 GLU A O 1
ATOM 1362 N N . ALA A 1 182 ? -15.686 12.810 2.350 1.00 98.50 182 ALA A N 1
ATOM 1363 C CA . ALA A 1 182 ? -15.592 11.586 1.570 1.00 98.50 182 ALA A CA 1
ATOM 1364 C C . ALA A 1 182 ? -15.903 11.851 0.094 1.00 98.50 182 ALA A C 1
ATOM 1366 O O . ALA A 1 182 ? -16.486 12.875 -0.268 1.00 98.50 182 ALA A O 1
ATOM 1367 N N . PHE A 1 183 ? -15.523 10.902 -0.754 1.00 98.00 183 PHE A N 1
ATOM 1368 C CA . PHE A 1 183 ? -15.916 10.846 -2.151 1.00 98.00 183 PHE A CA 1
ATOM 1369 C C . PHE A 1 183 ? -17.034 9.821 -2.338 1.00 98.00 183 PHE A C 1
ATOM 1371 O O . PHE A 1 183 ? -16.933 8.700 -1.841 1.00 98.00 183 PHE A O 1
ATOM 1378 N N . VAL A 1 184 ? -18.068 10.190 -3.095 1.00 97.31 184 VAL A N 1
ATOM 1379 C CA . VAL A 1 184 ? -19.132 9.278 -3.544 1.00 97.31 184 VAL A CA 1
ATOM 1380 C C . VAL A 1 184 ? -19.342 9.505 -5.035 1.00 97.31 184 VAL A C 1
ATOM 1382 O O . VAL A 1 184 ? -19.621 10.623 -5.460 1.00 97.31 184 VAL A O 1
ATOM 1385 N N . GLY A 1 185 ? -19.158 8.467 -5.857 1.00 92.38 185 GLY A N 1
ATOM 1386 C CA . GLY A 1 185 ? -19.223 8.611 -7.319 1.00 92.38 185 GLY A CA 1
ATOM 1387 C C . GLY A 1 185 ? -18.182 9.587 -7.892 1.00 92.38 185 GLY A C 1
ATOM 1388 O O . GLY A 1 185 ? -18.420 10.202 -8.927 1.00 92.38 185 GLY A O 1
ATOM 1389 N N . GLY A 1 186 ? -17.048 9.760 -7.203 1.00 92.75 186 GLY A N 1
ATOM 1390 C CA . GLY A 1 186 ? -15.974 10.691 -7.575 1.00 92.75 186 GLY A CA 1
ATOM 1391 C C . GLY A 1 186 ? -16.175 12.142 -7.121 1.00 92.75 186 GLY A C 1
ATOM 1392 O O . GLY A 1 186 ? -15.259 12.947 -7.271 1.00 92.75 186 GLY A O 1
ATOM 1393 N N . GLU A 1 187 ? -17.322 12.482 -6.533 1.00 97.44 187 GLU A N 1
ATOM 1394 C CA . GLU A 1 187 ? -17.609 13.822 -6.016 1.00 97.44 187 GLU A CA 1
ATOM 1395 C C . GLU A 1 187 ? -17.236 13.925 -4.534 1.00 97.44 187 GLU A C 1
ATOM 1397 O O . GLU A 1 187 ? -17.647 13.085 -3.734 1.00 97.44 187 GLU A O 1
ATOM 1402 N N . ARG A 1 188 ? -16.462 14.955 -4.167 1.00 97.69 188 ARG A N 1
ATOM 1403 C CA . ARG A 1 188 ? -16.094 15.259 -2.776 1.00 97.69 188 ARG A CA 1
ATOM 1404 C C . ARG A 1 188 ? -17.247 15.969 -2.073 1.00 97.69 188 ARG A C 1
ATOM 1406 O O . ARG A 1 188 ? -17.741 16.972 -2.575 1.00 97.69 188 ARG A O 1
ATOM 1413 N N . MET A 1 189 ? -17.609 15.499 -0.888 1.00 98.31 189 MET A N 1
ATOM 1414 C CA . MET A 1 189 ? -18.648 16.095 -0.046 1.00 98.31 189 MET A CA 1
ATOM 1415 C C . MET A 1 189 ? -18.350 15.863 1.439 1.00 98.31 189 MET A C 1
ATOM 1417 O O . MET A 1 189 ? -17.428 15.117 1.784 1.00 98.31 189 MET A O 1
ATOM 1421 N N . SER A 1 190 ? -19.115 16.497 2.333 1.00 98.56 190 SER A N 1
ATOM 1422 C CA . SER A 1 190 ? -18.974 16.236 3.771 1.00 98.56 190 SER A CA 1
ATOM 1423 C C . SER A 1 190 ? -19.382 14.801 4.115 1.00 98.56 190 SER A C 1
ATOM 1425 O O . SER A 1 190 ? -20.189 14.192 3.409 1.00 98.56 190 SER A O 1
ATOM 1427 N N . GLY A 1 191 ? -18.861 14.251 5.215 1.00 98.00 191 GLY A N 1
ATOM 1428 C CA . GLY A 1 191 ? -19.204 12.893 5.652 1.00 98.00 191 GLY A CA 1
ATOM 1429 C C . GLY A 1 191 ? -20.712 12.691 5.828 1.00 98.00 191 GLY A C 1
ATOM 1430 O O . GLY A 1 191 ? -21.267 11.717 5.325 1.00 98.00 191 GLY A O 1
ATOM 1431 N N . ALA A 1 192 ? -21.409 13.653 6.442 1.00 98.06 192 ALA A N 1
ATOM 1432 C CA . ALA A 1 192 ? -22.864 13.617 6.585 1.00 98.06 192 ALA A CA 1
ATOM 1433 C C . ALA A 1 192 ? -23.600 13.578 5.233 1.00 98.06 192 ALA A C 1
ATOM 1435 O O . ALA A 1 192 ? -24.543 12.804 5.068 1.00 98.06 192 ALA A O 1
ATOM 1436 N N . GLN A 1 193 ? -23.160 14.378 4.254 1.00 98.38 193 GLN A N 1
ATOM 1437 C CA . GLN A 1 193 ? -23.727 14.361 2.901 1.00 98.38 193 GLN A CA 1
ATOM 1438 C C . GLN A 1 193 ? -23.455 13.030 2.195 1.00 98.38 193 GLN A C 1
ATOM 1440 O O . GLN A 1 193 ? -24.358 12.486 1.558 1.00 98.38 193 GLN A O 1
ATOM 1445 N N . ALA A 1 194 ? -22.245 12.484 2.345 1.00 98.31 194 ALA A N 1
ATOM 1446 C CA . ALA A 1 194 ? -21.859 11.204 1.765 1.00 98.31 194 ALA A CA 1
ATOM 1447 C C . ALA A 1 194 ? -22.725 10.057 2.300 1.00 98.31 194 ALA A C 1
ATOM 1449 O O . ALA A 1 194 ? -23.300 9.312 1.506 1.00 98.31 194 ALA A O 1
ATOM 1450 N N . LEU A 1 195 ? -22.883 9.959 3.627 1.00 98.38 195 LEU A N 1
ATOM 1451 C CA . LEU A 1 195 ? -23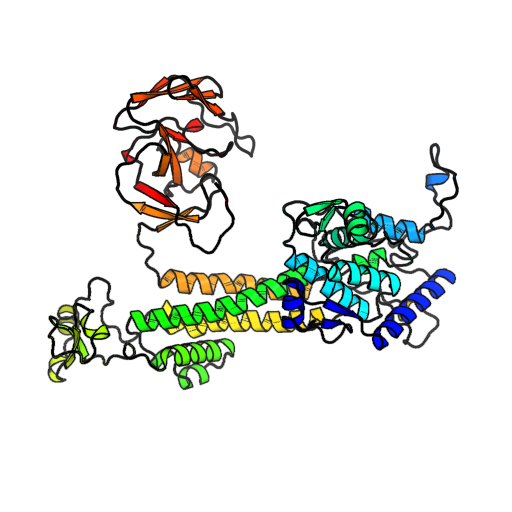.745 8.960 4.263 1.00 98.38 195 LEU A CA 1
ATOM 1452 C C . LEU A 1 195 ? -25.198 9.095 3.792 1.00 98.38 195 LEU A C 1
ATOM 1454 O O . LEU A 1 195 ? -25.782 8.116 3.324 1.00 98.38 195 LEU A O 1
ATOM 1458 N N . ALA A 1 196 ? -25.758 10.309 3.826 1.00 98.12 196 ALA A N 1
ATOM 1459 C CA . ALA A 1 196 ? -27.129 10.559 3.388 1.00 98.12 196 ALA A CA 1
ATOM 1460 C C . ALA A 1 196 ? -27.345 10.177 1.914 1.00 98.12 196 ALA A C 1
ATOM 1462 O O . ALA A 1 196 ? -28.358 9.566 1.573 1.00 98.12 196 ALA A O 1
ATOM 1463 N N . ARG A 1 197 ? -26.375 10.478 1.038 1.00 98.06 197 ARG A N 1
ATOM 1464 C CA . ARG A 1 197 ? -26.449 10.168 -0.397 1.00 98.06 197 ARG A CA 1
ATOM 1465 C C . ARG A 1 197 ? -26.524 8.674 -0.678 1.00 98.06 197 ARG A C 1
ATOM 1467 O O . ARG A 1 197 ? -27.201 8.276 -1.624 1.00 98.06 197 ARG A O 1
ATOM 1474 N N . VAL A 1 198 ? -25.858 7.858 0.133 1.00 97.38 198 VAL A N 1
ATOM 1475 C CA . VAL A 1 198 ? -25.930 6.401 0.014 1.00 97.38 198 VAL A CA 1
ATOM 1476 C C . VAL A 1 198 ? -26.982 5.783 0.930 1.00 97.38 198 VAL A C 1
ATOM 1478 O O . VAL A 1 198 ? -27.031 4.565 1.017 1.00 97.38 198 VAL A O 1
ATOM 1481 N N . GLY A 1 199 ? -27.836 6.568 1.597 1.00 97.31 199 GLY A N 1
ATOM 1482 C CA . GLY A 1 199 ? -28.902 6.059 2.465 1.00 97.31 199 GLY A CA 1
ATOM 1483 C C . GLY A 1 199 ? -28.406 5.415 3.765 1.00 97.31 199 GLY A C 1
ATOM 1484 O O . GLY A 1 199 ? -29.026 4.470 4.247 1.00 97.31 199 GLY A O 1
ATOM 1485 N N . LEU A 1 200 ? -27.280 5.888 4.303 1.00 97.00 200 LEU A N 1
ATOM 1486 C CA . LEU A 1 200 ? -26.754 5.519 5.617 1.00 97.00 200 LEU A CA 1
ATOM 1487 C C . LEU A 1 200 ? -26.952 6.677 6.606 1.00 97.00 200 LEU A C 1
ATOM 1489 O O . LEU A 1 200 ? -26.952 7.847 6.223 1.00 97.00 200 LEU A O 1
ATOM 1493 N N . ALA A 1 201 ? -27.106 6.347 7.886 1.00 96.44 201 ALA A N 1
ATOM 1494 C CA . ALA A 1 201 ? -27.171 7.322 8.971 1.00 96.44 201 ALA A CA 1
ATOM 1495 C C . ALA A 1 201 ? -25.850 7.331 9.761 1.00 96.44 201 ALA A C 1
ATOM 1497 O O . ALA A 1 201 ? -25.223 6.275 9.881 1.00 96.44 201 ALA A O 1
ATOM 1498 N N . PRO A 1 202 ? -25.430 8.482 10.324 1.00 97.31 202 PRO A N 1
ATOM 1499 C CA . PRO A 1 202 ? -24.318 8.526 11.265 1.00 97.31 202 PRO A CA 1
ATOM 1500 C C . PRO A 1 202 ? -24.546 7.593 12.456 1.00 97.31 202 PRO A C 1
ATOM 1502 O O . PRO A 1 202 ? -25.657 7.513 12.985 1.00 97.31 202 PRO A O 1
ATOM 1505 N N . ILE A 1 203 ? -23.492 6.913 12.900 1.00 96.38 203 ILE A N 1
ATOM 1506 C CA . ILE A 1 203 ? -23.542 6.045 14.079 1.00 96.38 203 ILE A CA 1
ATOM 1507 C C . ILE A 1 203 ? -23.072 6.790 15.328 1.00 96.38 203 ILE A C 1
ATOM 1509 O O . ILE A 1 203 ? -22.262 7.715 15.261 1.00 96.38 203 ILE A O 1
ATOM 1513 N N . LYS A 1 204 ? -23.532 6.329 16.492 1.00 95.25 204 LYS A N 1
ATOM 1514 C CA . LYS A 1 204 ? -23.014 6.749 17.796 1.00 95.25 204 LYS A CA 1
ATOM 1515 C C . LYS A 1 204 ? -22.117 5.654 18.361 1.00 95.25 204 LYS A C 1
ATOM 1517 O O . LYS A 1 204 ? -22.558 4.510 18.463 1.00 95.25 204 LYS A O 1
ATOM 1522 N N . LEU A 1 205 ? -20.888 6.009 18.732 1.00 95.62 205 LEU A N 1
ATOM 1523 C CA . LEU A 1 205 ? -19.908 5.078 19.297 1.00 95.62 205 LEU A CA 1
ATOM 1524 C C . LEU A 1 205 ? -20.218 4.745 20.761 1.00 95.62 205 LEU A C 1
ATOM 1526 O O . LEU A 1 205 ? -20.670 5.600 21.518 1.00 95.62 205 LEU A O 1
ATOM 1530 N N . SER A 1 206 ? -19.929 3.505 21.143 1.00 93.38 206 SER A N 1
ATOM 1531 C CA . SER A 1 206 ? -19.986 2.965 22.501 1.00 93.38 206 SER A CA 1
ATOM 1532 C C . SER A 1 206 ? -18.593 2.505 22.951 1.00 93.38 206 SER A C 1
ATOM 1534 O O . SER A 1 206 ? -17.593 2.873 22.343 1.00 93.38 206 SER A O 1
ATOM 1536 N N . PHE A 1 207 ? -18.508 1.727 24.029 1.00 92.25 207 PHE A N 1
ATOM 1537 C CA . PHE A 1 207 ? -17.266 1.336 24.699 1.00 92.25 207 PHE A CA 1
ATOM 1538 C C . PHE A 1 207 ? -16.208 0.804 23.727 1.00 92.25 207 PHE A C 1
ATOM 1540 O O . PHE A 1 207 ? -16.481 -0.083 22.926 1.00 92.25 207 PHE A O 1
ATOM 1547 N N . LYS A 1 208 ? -14.992 1.362 23.810 1.00 94.94 208 LYS A N 1
ATOM 1548 C CA . LYS A 1 208 ? -13.823 1.030 22.976 1.00 94.94 208 LYS A CA 1
ATOM 1549 C C . LYS A 1 208 ? -13.990 1.234 21.466 1.00 94.94 208 LYS A C 1
ATOM 1551 O O . LYS A 1 208 ? -13.001 1.115 20.757 1.00 94.94 208 LYS A O 1
ATOM 1556 N N . GLU A 1 209 ? -15.167 1.546 20.928 1.00 96.62 209 GLU A N 1
ATOM 1557 C CA . GLU A 1 209 ? -15.373 1.509 19.473 1.00 96.62 209 GLU A CA 1
ATOM 1558 C C . GLU A 1 209 ? -14.550 2.558 18.722 1.00 96.62 209 GLU A C 1
ATOM 1560 O O . GLU A 1 209 ? -14.056 2.272 17.637 1.00 96.62 209 GLU A O 1
ATOM 1565 N N . GLY A 1 210 ? -14.334 3.740 19.307 1.00 96.44 210 GLY A N 1
ATOM 1566 C CA . GLY A 1 210 ? -13.434 4.740 18.725 1.00 96.44 210 GLY A CA 1
ATOM 1567 C C . GLY A 1 210 ? -12.005 4.209 18.631 1.00 96.44 210 GLY A C 1
ATOM 1568 O O . GLY A 1 210 ? -11.381 4.280 17.573 1.00 96.44 210 GLY A O 1
ATOM 1569 N N . LEU A 1 211 ? -11.518 3.603 19.716 1.00 95.38 211 LEU A N 1
ATOM 1570 C CA . LEU A 1 211 ? -10.189 3.000 19.753 1.00 95.38 211 LEU A CA 1
ATOM 1571 C C . LEU A 1 211 ? -10.084 1.797 18.803 1.00 95.38 211 LEU A C 1
ATOM 1573 O O . LEU A 1 211 ? -9.141 1.692 18.030 1.00 95.38 211 LEU A O 1
ATOM 1577 N N . ALA A 1 212 ? -11.087 0.921 18.786 1.00 96.75 212 ALA A N 1
ATOM 1578 C CA . ALA A 1 212 ? -11.150 -0.219 17.881 1.00 96.75 212 ALA A CA 1
ATOM 1579 C C . ALA A 1 212 ? -11.251 0.209 16.408 1.00 96.75 212 ALA A C 1
ATOM 1581 O O . ALA A 1 212 ? -10.846 -0.542 15.531 1.00 96.75 212 ALA A O 1
ATOM 1582 N N . LEU A 1 213 ? -11.768 1.390 16.081 1.00 97.50 213 LEU A N 1
ATOM 1583 C CA . LEU A 1 213 ? -11.773 1.870 14.699 1.00 97.50 213 LEU A CA 1
ATOM 1584 C C . LEU A 1 213 ? -10.423 2.468 14.291 1.00 97.50 213 LEU A C 1
ATOM 1586 O O . LEU A 1 213 ? -10.023 2.297 13.138 1.00 97.50 213 LEU A O 1
ATOM 1590 N N . ASN A 1 214 ? -9.718 3.140 15.210 1.00 95.19 214 ASN A N 1
ATOM 1591 C CA . ASN A 1 214 ? -8.502 3.877 14.871 1.00 95.19 214 ASN A CA 1
ATOM 1592 C C . ASN A 1 214 ? -7.171 3.190 15.203 1.00 95.19 214 ASN A C 1
ATOM 1594 O O . ASN A 1 214 ? -6.130 3.652 14.744 1.00 95.19 214 ASN A O 1
ATOM 1598 N N . ASN A 1 215 ? -7.178 2.087 15.944 1.00 94.25 215 ASN A N 1
ATOM 1599 C CA . ASN A 1 215 ? -5.962 1.447 16.427 1.00 94.25 215 ASN A CA 1
ATOM 1600 C C . ASN A 1 215 ? -5.589 0.194 15.619 1.00 94.25 215 ASN A C 1
ATOM 1602 O O . ASN A 1 215 ? -6.307 -0.799 15.665 1.00 94.25 215 ASN A O 1
ATOM 1606 N N . GLY A 1 216 ? -4.463 0.219 14.901 1.00 95.62 216 GLY A N 1
ATOM 1607 C CA . GLY A 1 216 ? -3.966 -0.910 14.101 1.00 95.62 216 GLY A CA 1
ATOM 1608 C C . GLY A 1 216 ? -3.075 -0.466 12.941 1.00 95.62 216 GLY A C 1
ATOM 1609 O O . GLY A 1 216 ? -2.750 0.709 12.838 1.00 95.62 216 GLY A O 1
ATOM 1610 N N . THR A 1 217 ? -2.688 -1.375 12.046 1.00 97.50 217 THR A N 1
ATOM 1611 C CA . THR A 1 217 ? -1.688 -1.126 10.975 1.00 97.50 217 THR A CA 1
ATOM 1612 C C . THR A 1 217 ? -2.292 -1.054 9.563 1.00 97.50 217 THR A C 1
ATOM 1614 O O . THR A 1 217 ? -1.614 -1.255 8.552 1.00 97.50 217 THR A O 1
ATOM 1617 N N . ALA A 1 218 ? -3.598 -0.791 9.458 1.00 97.75 218 ALA A N 1
ATOM 1618 C CA . ALA A 1 218 ? -4.326 -0.974 8.204 1.00 97.75 218 ALA A CA 1
ATOM 1619 C C . ALA A 1 218 ? -3.877 -0.042 7.065 1.00 97.75 218 ALA A C 1
ATOM 1621 O O . ALA A 1 218 ? -3.932 -0.444 5.903 1.00 97.75 218 ALA A O 1
ATOM 1622 N N . GLN A 1 219 ? -3.416 1.181 7.356 1.00 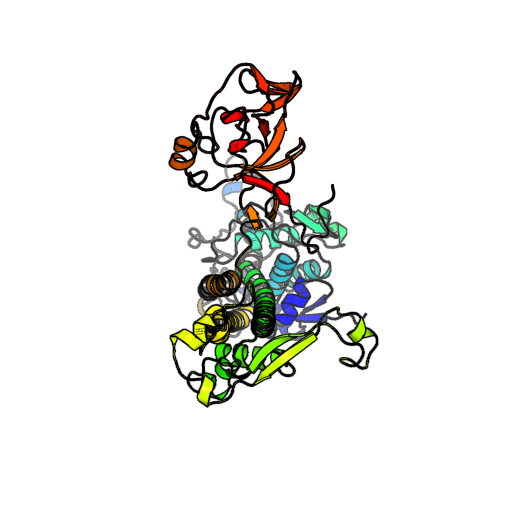97.50 219 GLN A N 1
ATOM 1623 C CA . GLN A 1 219 ? -2.958 2.107 6.313 1.00 97.50 219 GLN A CA 1
ATOM 1624 C C . GLN A 1 219 ? -1.641 1.636 5.705 1.00 97.50 219 GLN A C 1
ATOM 1626 O O . GLN A 1 219 ? -1.518 1.552 4.473 1.00 97.50 219 GLN A O 1
ATOM 1631 N N . MET A 1 220 ? -0.657 1.325 6.546 1.00 97.12 220 MET A N 1
ATOM 1632 C CA . MET A 1 220 ? 0.633 0.838 6.072 1.00 97.12 220 MET A CA 1
ATOM 1633 C C . MET A 1 220 ? 0.494 -0.523 5.379 1.00 97.12 220 MET A C 1
ATOM 1635 O O . MET A 1 220 ? 1.102 -0.719 4.325 1.00 97.12 220 MET A O 1
ATOM 1639 N N . LEU A 1 221 ? -0.369 -1.412 5.887 1.00 98.31 221 LEU A N 1
ATOM 1640 C CA . LEU A 1 221 ? -0.635 -2.718 5.288 1.00 98.31 221 LEU A CA 1
ATOM 1641 C C . LEU A 1 221 ? -1.320 -2.595 3.921 1.00 98.31 221 LEU A C 1
ATOM 1643 O O . LEU A 1 221 ? -0.846 -3.189 2.953 1.00 98.31 221 LEU A O 1
ATOM 1647 N N . ALA A 1 222 ? -2.358 -1.758 3.796 1.00 98.44 222 ALA A N 1
ATOM 1648 C CA . ALA A 1 222 ? -3.010 -1.464 2.515 1.00 98.44 222 ALA A CA 1
ATOM 1649 C C . ALA A 1 222 ? -2.000 -0.972 1.470 1.00 98.44 222 ALA A C 1
ATOM 1651 O O . ALA A 1 222 ? -1.957 -1.449 0.334 1.00 98.44 222 ALA A O 1
ATOM 1652 N N . THR A 1 223 ? -1.144 -0.034 1.876 1.00 97.69 223 THR A N 1
ATOM 1653 C CA . THR A 1 223 ? -0.116 0.538 1.001 1.00 97.69 223 THR A CA 1
ATOM 1654 C C . THR A 1 223 ? 0.909 -0.517 0.589 1.00 97.69 223 THR A C 1
ATOM 1656 O O . THR A 1 223 ? 1.309 -0.562 -0.575 1.00 97.69 223 THR A O 1
ATOM 1659 N N . ALA A 1 224 ? 1.321 -1.378 1.522 1.00 98.12 224 ALA A N 1
ATOM 1660 C CA . ALA A 1 224 ? 2.283 -2.441 1.274 1.00 98.12 224 ALA A CA 1
ATOM 1661 C C . ALA A 1 224 ? 1.736 -3.490 0.297 1.00 98.12 224 ALA A C 1
ATOM 1663 O O . ALA A 1 224 ? 2.405 -3.800 -0.686 1.00 98.12 224 ALA A O 1
ATOM 1664 N N . VAL A 1 225 ? 0.503 -3.967 0.496 1.00 98.62 225 VAL A N 1
ATOM 1665 C CA . VAL A 1 225 ? -0.142 -4.946 -0.395 1.00 98.62 225 VAL A CA 1
ATOM 1666 C C . VAL A 1 225 ? -0.222 -4.414 -1.825 1.00 98.62 225 VAL A C 1
ATOM 1668 O O . VAL A 1 225 ? 0.230 -5.081 -2.755 1.00 98.62 225 VAL A O 1
ATOM 1671 N N . LEU A 1 226 ? -0.727 -3.190 -2.011 1.00 98.31 226 LEU A N 1
ATOM 1672 C CA . LEU A 1 226 ? -0.854 -2.584 -3.340 1.00 98.31 226 LEU A CA 1
ATOM 1673 C C . LEU A 1 226 ? 0.513 -2.310 -3.988 1.00 98.31 226 LEU A C 1
ATOM 1675 O O . LEU A 1 226 ? 0.680 -2.475 -5.200 1.00 98.31 226 LEU A O 1
ATOM 1679 N N . ALA A 1 227 ? 1.516 -1.923 -3.194 1.00 97.00 227 ALA A N 1
ATOM 1680 C CA . ALA A 1 227 ? 2.878 -1.741 -3.683 1.00 97.00 227 ALA A CA 1
ATOM 1681 C C . ALA A 1 227 ? 3.516 -3.067 -4.128 1.00 97.00 227 ALA A C 1
ATOM 1683 O O . ALA A 1 227 ? 4.157 -3.099 -5.179 1.00 97.00 227 ALA A O 1
ATOM 1684 N N . LEU A 1 228 ? 3.326 -4.155 -3.376 1.00 97.81 228 LEU A N 1
ATOM 1685 C CA . LEU A 1 228 ? 3.859 -5.476 -3.720 1.00 97.81 228 LEU A CA 1
ATOM 1686 C C . LEU A 1 228 ? 3.133 -6.126 -4.896 1.00 97.81 228 LEU A C 1
ATOM 1688 O O . LEU A 1 228 ? 3.790 -6.756 -5.722 1.00 97.81 228 LEU A O 1
ATOM 1692 N N . ASP A 1 229 ? 1.819 -5.937 -5.017 1.00 97.31 229 ASP A N 1
ATOM 1693 C CA . ASP A 1 229 ? 1.046 -6.332 -6.201 1.00 97.31 229 ASP A CA 1
ATOM 1694 C C . ASP A 1 229 ? 1.610 -5.658 -7.464 1.00 97.31 229 ASP A C 1
ATOM 1696 O O . ASP A 1 229 ? 1.843 -6.294 -8.495 1.00 97.31 229 ASP A O 1
ATOM 1700 N N . ARG A 1 230 ? 1.913 -4.358 -7.373 1.00 95.69 230 ARG A N 1
ATOM 1701 C CA . ARG A 1 230 ? 2.566 -3.631 -8.465 1.00 95.69 230 ARG A CA 1
ATOM 1702 C C . ARG A 1 230 ? 3.999 -4.102 -8.710 1.00 95.69 230 ARG A C 1
ATOM 1704 O O . ARG A 1 230 ? 4.388 -4.214 -9.870 1.00 95.69 230 ARG A O 1
ATOM 1711 N N . LEU A 1 231 ? 4.777 -4.354 -7.659 1.00 95.38 231 LEU A N 1
ATOM 1712 C CA . LEU A 1 231 ? 6.161 -4.812 -7.780 1.00 95.38 231 LEU A CA 1
ATOM 1713 C C . LEU A 1 231 ? 6.248 -6.196 -8.433 1.00 95.38 231 LEU A C 1
ATOM 1715 O O . LEU A 1 231 ? 7.107 -6.379 -9.285 1.00 95.38 231 LEU A O 1
ATOM 1719 N N . GLY A 1 232 ? 5.338 -7.120 -8.113 1.00 95.06 232 GLY A N 1
ATOM 1720 C CA . GLY A 1 232 ? 5.266 -8.433 -8.764 1.00 95.06 232 GLY A CA 1
ATOM 1721 C C . GLY A 1 232 ? 5.165 -8.304 -10.286 1.00 95.06 232 GLY A C 1
ATOM 1722 O O . GLY A 1 232 ? 6.027 -8.794 -11.009 1.00 95.06 232 GLY A O 1
ATOM 1723 N N . ARG A 1 233 ? 4.210 -7.495 -10.774 1.00 93.56 233 ARG A N 1
ATOM 1724 C CA . ARG A 1 233 ? 4.089 -7.198 -12.215 1.00 93.56 233 ARG A CA 1
ATOM 1725 C C . ARG A 1 233 ? 5.336 -6.540 -12.806 1.00 93.56 233 ARG A C 1
ATOM 1727 O O . ARG A 1 233 ? 5.684 -6.797 -13.956 1.00 93.56 233 ARG A O 1
ATOM 1734 N N . LEU A 1 234 ? 5.984 -5.646 -12.055 1.00 92.56 234 LEU A N 1
ATOM 1735 C CA . LEU A 1 234 ? 7.206 -4.977 -12.510 1.00 92.56 234 LEU A CA 1
ATOM 1736 C C . LEU A 1 234 ? 8.385 -5.947 -12.628 1.00 92.56 234 LEU A C 1
ATOM 1738 O O . LEU A 1 234 ? 9.197 -5.763 -13.527 1.00 92.56 234 LEU A O 1
ATOM 1742 N N . LEU A 1 235 ? 8.472 -6.962 -11.767 1.00 93.94 235 LEU A N 1
ATOM 1743 C CA . LEU A 1 235 ? 9.499 -8.003 -11.843 1.00 93.94 235 LEU A CA 1
ATOM 1744 C C . LEU A 1 235 ? 9.318 -8.859 -13.098 1.00 93.94 235 LEU A C 1
ATOM 1746 O O . LEU A 1 235 ? 10.275 -9.055 -13.841 1.00 93.94 235 LEU A O 1
ATOM 1750 N N . ASP A 1 236 ? 8.085 -9.265 -13.402 1.00 93.56 236 ASP A N 1
ATOM 1751 C CA . ASP A 1 236 ? 7.796 -10.022 -14.628 1.00 93.56 236 ASP A CA 1
ATOM 1752 C C . ASP A 1 236 ? 8.058 -9.179 -15.883 1.00 93.56 236 ASP A C 1
ATOM 1754 O O . ASP A 1 236 ? 8.645 -9.648 -16.856 1.00 93.56 236 ASP A O 1
ATOM 1758 N N . THR A 1 237 ? 7.703 -7.891 -15.833 1.00 92.88 237 THR A N 1
ATOM 1759 C CA . THR A 1 237 ? 8.009 -6.939 -16.913 1.00 92.88 237 THR A CA 1
ATOM 1760 C C . THR A 1 237 ? 9.519 -6.733 -17.079 1.00 92.88 237 THR A C 1
ATOM 1762 O O . THR A 1 237 ? 9.996 -6.554 -18.199 1.00 92.88 237 THR A O 1
ATOM 1765 N N . ALA A 1 238 ? 10.285 -6.744 -15.985 1.00 91.00 238 ALA A N 1
ATOM 1766 C CA . ALA A 1 238 ? 11.735 -6.599 -16.030 1.00 91.00 238 ALA A CA 1
ATOM 1767 C C . ALA A 1 238 ? 12.406 -7.823 -16.665 1.00 91.00 238 ALA A C 1
ATOM 1769 O O . ALA A 1 238 ? 13.296 -7.650 -17.495 1.00 91.00 238 ALA A O 1
ATOM 1770 N N . ASP A 1 239 ? 11.958 -9.036 -16.334 1.00 93.69 239 ASP A N 1
ATOM 1771 C CA . ASP A 1 239 ? 12.416 -10.268 -16.989 1.00 93.69 239 ASP A CA 1
ATOM 1772 C C . ASP A 1 239 ? 12.106 -10.245 -18.489 1.00 93.69 239 ASP A C 1
ATOM 1774 O O . ASP A 1 239 ? 12.983 -10.536 -19.300 1.00 93.69 239 ASP A O 1
ATOM 1778 N N . LEU A 1 240 ? 10.904 -9.801 -18.875 1.00 93.25 240 LEU A N 1
ATOM 1779 C CA . LEU A 1 240 ? 10.540 -9.618 -20.281 1.00 93.25 240 LEU A CA 1
ATOM 1780 C C . LEU A 1 240 ? 11.457 -8.623 -20.997 1.00 93.25 240 LEU A C 1
ATOM 1782 O O . LEU A 1 240 ? 11.966 -8.912 -22.079 1.00 93.25 240 LEU A O 1
ATOM 1786 N N . ALA A 1 241 ? 11.716 -7.466 -20.388 1.00 89.25 241 ALA A N 1
ATOM 1787 C CA . ALA A 1 241 ? 12.636 -6.484 -20.950 1.00 89.25 241 ALA A CA 1
ATOM 1788 C C . ALA A 1 241 ? 14.063 -7.046 -21.079 1.00 89.25 241 ALA A C 1
ATOM 1790 O O . ALA A 1 241 ? 14.738 -6.799 -22.082 1.00 89.25 241 ALA A O 1
ATOM 1791 N N . ALA A 1 242 ? 14.521 -7.830 -20.100 1.00 89.31 242 ALA A N 1
ATOM 1792 C CA . ALA A 1 242 ? 15.821 -8.489 -20.144 1.00 89.31 242 ALA A CA 1
ATOM 1793 C C . ALA A 1 242 ? 15.897 -9.550 -21.247 1.00 89.31 242 ALA A C 1
ATOM 1795 O O . ALA A 1 242 ? 16.896 -9.590 -21.964 1.00 89.31 242 ALA A O 1
ATOM 1796 N N . ALA A 1 243 ? 14.844 -10.352 -21.427 1.00 91.75 243 ALA A N 1
ATOM 1797 C CA . ALA A 1 243 ? 14.726 -11.319 -22.513 1.00 91.75 243 ALA A CA 1
ATOM 1798 C C . ALA A 1 243 ? 14.826 -10.619 -23.876 1.00 91.75 243 ALA A C 1
ATOM 1800 O O . ALA A 1 243 ? 15.720 -10.925 -24.659 1.00 91.75 243 ALA A O 1
ATOM 1801 N N . MET A 1 244 ? 14.006 -9.589 -24.114 1.00 88.12 244 MET A N 1
ATOM 1802 C CA . MET A 1 244 ? 14.056 -8.798 -25.352 1.00 88.12 244 MET A CA 1
ATOM 1803 C C . MET A 1 244 ? 15.435 -8.170 -25.593 1.00 88.12 244 MET A C 1
ATOM 1805 O O . MET A 1 244 ? 15.893 -8.076 -26.729 1.00 88.12 244 MET A O 1
ATOM 1809 N N . THR A 1 245 ? 16.112 -7.734 -24.528 1.00 85.31 245 THR A N 1
ATOM 1810 C CA . THR A 1 245 ? 17.456 -7.155 -24.636 1.00 85.31 245 THR A CA 1
ATOM 1811 C C . THR A 1 245 ? 18.488 -8.225 -24.986 1.00 85.31 245 THR A C 1
ATOM 1813 O O . THR A 1 245 ? 19.302 -8.014 -25.879 1.00 85.31 245 THR A O 1
ATOM 1816 N N . LEU A 1 246 ? 18.461 -9.384 -24.325 1.00 85.31 246 LEU A N 1
ATOM 1817 C CA . LEU A 1 246 ? 19.324 -10.517 -24.667 1.00 85.31 246 LEU A CA 1
ATOM 1818 C C . LEU A 1 246 ? 19.148 -10.925 -26.131 1.00 85.31 246 LEU A C 1
ATOM 1820 O O . LEU A 1 246 ? 20.143 -11.108 -26.829 1.00 85.31 246 LEU A O 1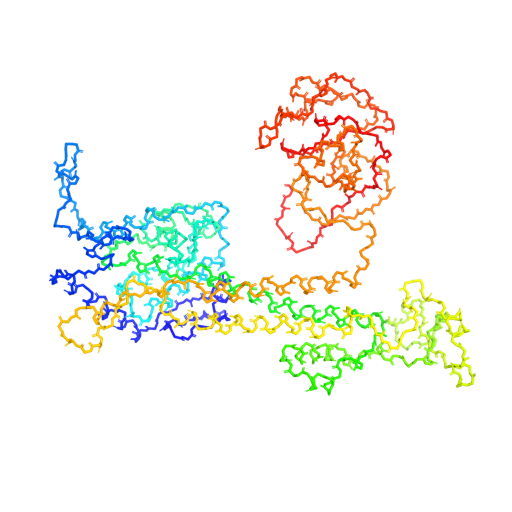
ATOM 1824 N N . ASP A 1 247 ? 17.903 -10.994 -26.589 1.00 82.56 247 ASP A N 1
ATOM 1825 C CA . ASP A 1 247 ? 17.544 -11.340 -27.960 1.00 82.56 247 ASP A CA 1
ATOM 1826 C C . ASP A 1 247 ? 18.093 -10.316 -28.972 1.00 82.56 247 ASP A C 1
ATOM 1828 O O . ASP A 1 247 ? 18.845 -10.657 -29.885 1.00 82.56 247 ASP A O 1
ATOM 1832 N N . ALA A 1 248 ? 17.842 -9.022 -28.738 1.00 80.25 248 ALA A N 1
ATOM 1833 C CA . ALA A 1 248 ? 18.305 -7.934 -29.602 1.00 80.25 248 ALA A CA 1
ATOM 1834 C C . ALA A 1 248 ? 19.839 -7.815 -29.684 1.00 80.25 248 ALA A C 1
ATOM 1836 O O . ALA A 1 248 ? 20.379 -7.380 -30.703 1.00 80.25 248 ALA A O 1
ATOM 1837 N N . PHE A 1 249 ? 20.549 -8.180 -28.614 1.00 76.88 249 PHE A N 1
ATOM 1838 C CA . PHE A 1 249 ? 22.012 -8.152 -28.564 1.00 76.88 249 PHE A CA 1
ATOM 1839 C C . PHE A 1 249 ? 22.672 -9.467 -29.001 1.00 76.88 249 PHE A C 1
ATOM 1841 O O . PHE A 1 249 ? 23.903 -9.548 -28.953 1.00 76.88 249 PHE A O 1
ATOM 1848 N N . ALA A 1 250 ? 21.892 -10.463 -29.436 1.00 79.00 250 ALA A N 1
ATOM 1849 C CA . ALA A 1 250 ? 22.373 -11.807 -29.749 1.00 79.00 250 ALA A CA 1
ATOM 1850 C C . ALA A 1 250 ? 23.207 -12.416 -28.601 1.00 79.00 250 ALA A C 1
ATOM 1852 O O . ALA A 1 250 ? 24.341 -12.875 -28.783 1.00 79.00 250 ALA A O 1
ATOM 1853 N N . GLY A 1 251 ? 22.657 -12.326 -27.386 1.00 81.69 251 GLY A N 1
ATOM 1854 C CA . GLY A 1 251 ? 23.308 -12.708 -26.136 1.00 81.69 251 GLY A CA 1
ATOM 1855 C C . GLY A 1 251 ? 23.571 -14.210 -25.993 1.00 81.69 251 GLY A C 1
ATOM 1856 O O . GLY A 1 251 ? 23.149 -15.044 -26.797 1.00 81.69 251 GLY A O 1
ATOM 1857 N N . ARG A 1 252 ? 24.295 -14.563 -24.929 1.00 85.31 252 ARG A N 1
ATOM 1858 C CA . ARG A 1 252 ? 24.658 -15.938 -24.574 1.00 85.31 252 ARG A CA 1
ATOM 1859 C C . ARG A 1 252 ? 23.708 -16.481 -23.510 1.00 85.31 252 ARG A C 1
ATOM 1861 O O . ARG A 1 252 ? 23.827 -16.136 -22.332 1.00 85.31 252 ARG A O 1
ATOM 1868 N N . SER A 1 253 ? 22.815 -17.393 -23.894 1.00 90.19 253 SER A N 1
ATOM 1869 C CA . SER A 1 253 ? 21.841 -17.987 -22.966 1.00 90.19 253 SER A CA 1
ATOM 1870 C C . SER A 1 253 ? 22.486 -18.951 -21.966 1.00 90.19 253 SER A C 1
ATOM 1872 O O . SER A 1 253 ? 21.899 -19.253 -20.931 1.00 90.19 253 SER A O 1
ATOM 1874 N N . GLY A 1 254 ? 23.731 -19.383 -22.209 1.00 90.56 254 GLY A N 1
ATOM 1875 C CA . GLY A 1 254 ? 24.467 -20.283 -21.316 1.00 90.56 254 GLY A CA 1
ATOM 1876 C C . GLY A 1 254 ? 24.563 -19.800 -19.861 1.00 90.56 254 GLY A C 1
ATOM 1877 O O . GLY A 1 254 ? 24.661 -20.622 -18.955 1.00 90.56 254 GLY A O 1
ATOM 1878 N N . ALA A 1 255 ? 24.489 -18.486 -19.623 1.00 91.38 255 ALA A N 1
ATOM 1879 C CA . ALA A 1 255 ? 24.441 -17.901 -18.282 1.00 91.38 255 ALA A CA 1
ATOM 1880 C C . ALA A 1 255 ? 23.109 -18.108 -17.542 1.00 91.38 255 ALA A C 1
ATOM 1882 O O . ALA A 1 255 ? 23.077 -17.952 -16.327 1.00 91.38 255 ALA A O 1
ATOM 1883 N N . LEU A 1 256 ? 22.039 -18.434 -18.270 1.00 94.75 256 LEU A N 1
ATOM 1884 C CA . LEU A 1 256 ? 20.690 -18.656 -17.755 1.00 94.75 256 LEU A CA 1
ATOM 1885 C C . LEU A 1 256 ? 20.404 -20.134 -17.480 1.00 94.75 256 LEU A C 1
ATOM 1887 O O . LEU A 1 256 ? 19.320 -20.452 -17.003 1.00 94.75 256 LEU A O 1
ATOM 1891 N N . ARG A 1 257 ? 21.325 -21.040 -17.827 1.00 95.94 257 ARG A N 1
ATOM 1892 C CA . ARG A 1 257 ? 21.167 -22.498 -17.721 1.00 95.94 257 ARG A CA 1
ATOM 1893 C C . ARG A 1 257 ? 20.755 -22.937 -16.318 1.00 95.94 257 ARG A C 1
ATOM 1895 O O . ARG A 1 257 ? 21.254 -22.423 -15.318 1.00 95.94 257 ARG A O 1
ATOM 1902 N N . GLU A 1 258 ? 19.852 -23.906 -16.249 1.00 97.25 258 GLU A N 1
ATOM 1903 C CA . GLU A 1 258 ? 19.276 -24.377 -14.989 1.00 97.25 258 GLU A CA 1
ATOM 1904 C C . GLU A 1 258 ? 20.349 -24.902 -14.031 1.00 97.25 258 GLU A C 1
ATOM 1906 O O . GLU A 1 258 ? 20.411 -24.491 -12.875 1.00 97.25 258 GLU A O 1
ATOM 1911 N N . GLU A 1 259 ? 21.270 -25.715 -14.540 1.00 97.44 259 GLU A N 1
ATOM 1912 C CA . GLU A 1 259 ? 22.394 -26.276 -13.798 1.00 97.44 259 GLU A CA 1
ATOM 1913 C C . GLU A 1 259 ? 23.338 -25.205 -13.237 1.00 97.44 259 GLU A C 1
ATOM 1915 O O . GLU A 1 259 ? 23.942 -25.417 -12.190 1.00 97.44 259 GLU A O 1
ATOM 1920 N N . VAL A 1 260 ? 23.442 -24.032 -13.875 1.00 96.19 260 VAL A N 1
ATOM 1921 C CA . VAL A 1 260 ? 24.247 -22.914 -13.355 1.00 96.19 260 VAL A CA 1
ATOM 1922 C C . VAL A 1 260 ? 23.587 -22.332 -12.110 1.00 96.19 260 VAL A C 1
ATOM 1924 O O . VAL A 1 260 ? 24.261 -22.045 -11.121 1.00 96.19 260 VAL A O 1
ATOM 1927 N N . HIS A 1 261 ? 22.264 -22.178 -12.132 1.00 97.75 261 HIS A N 1
ATOM 1928 C CA . HIS A 1 261 ? 21.519 -21.629 -11.004 1.00 97.75 261 HIS A CA 1
ATOM 1929 C C . HIS A 1 261 ? 21.267 -22.658 -9.898 1.00 97.75 261 HIS A C 1
ATOM 1931 O O . HIS A 1 261 ? 21.199 -22.269 -8.734 1.00 97.75 261 HIS A O 1
ATOM 1937 N N . ALA A 1 262 ? 21.243 -23.953 -10.220 1.00 96.69 262 ALA A N 1
ATOM 1938 C CA . ALA A 1 262 ? 21.207 -25.032 -9.235 1.00 96.69 262 ALA A CA 1
ATOM 1939 C C . ALA A 1 262 ? 22.442 -25.027 -8.310 1.00 96.69 262 ALA A C 1
ATOM 1941 O O . ALA A 1 262 ? 22.328 -25.360 -7.133 1.00 96.69 262 ALA A O 1
ATOM 1942 N N . LEU A 1 263 ? 23.607 -24.576 -8.800 1.00 97.50 263 LEU A N 1
ATOM 1943 C CA . LEU A 1 263 ? 24.830 -24.437 -7.991 1.00 97.50 263 LEU A CA 1
ATOM 1944 C C . LEU A 1 263 ? 24.758 -23.296 -6.960 1.00 97.50 263 LEU A C 1
ATOM 1946 O O . LEU A 1 263 ? 25.543 -23.273 -6.012 1.00 97.50 263 LEU A O 1
ATOM 1950 N N . ARG A 1 264 ? 23.835 -22.341 -7.130 1.00 97.19 264 ARG A N 1
ATOM 1951 C CA . ARG A 1 264 ? 23.589 -21.240 -6.187 1.00 97.19 264 ARG A CA 1
ATOM 1952 C C . ARG A 1 264 ? 22.076 -21.024 -6.030 1.00 97.19 264 ARG A C 1
ATOM 1954 O O . ARG A 1 264 ? 21.537 -20.099 -6.648 1.00 97.19 264 ARG A O 1
ATOM 1961 N N . PRO A 1 265 ? 21.397 -21.848 -5.212 1.00 96.88 265 PRO A N 1
ATOM 1962 C CA . PRO A 1 265 ? 19.955 -22.057 -5.299 1.00 96.88 265 PRO A CA 1
ATOM 1963 C C . PRO A 1 265 ? 19.129 -21.005 -4.539 1.00 96.88 265 PRO A C 1
ATOM 1965 O O . PRO A 1 265 ? 18.288 -21.332 -3.706 1.00 96.88 265 PRO A O 1
ATOM 1968 N N . HIS A 1 266 ? 19.359 -19.721 -4.818 1.00 98.31 266 HIS A N 1
ATOM 1969 C CA . HIS A 1 266 ? 18.441 -18.671 -4.372 1.00 98.31 266 HIS A CA 1
ATOM 1970 C C . HIS A 1 266 ? 17.124 -18.774 -5.168 1.00 98.31 266 HIS A C 1
ATOM 1972 O O . HIS A 1 266 ? 17.191 -18.744 -6.403 1.00 98.31 266 HIS A O 1
ATOM 1978 N N . PRO A 1 267 ? 15.947 -18.879 -4.517 1.00 98.31 267 PRO A N 1
ATOM 1979 C CA . PRO A 1 267 ? 14.678 -19.128 -5.204 1.00 98.31 267 PRO A CA 1
ATOM 1980 C C . PRO A 1 267 ? 14.358 -18.100 -6.290 1.00 98.31 267 PRO A C 1
ATOM 1982 O O . PRO A 1 267 ? 14.119 -18.473 -7.436 1.00 98.31 267 PRO A O 1
ATOM 1985 N N . GLY A 1 268 ? 14.444 -16.806 -5.976 1.00 97.50 268 GLY A N 1
ATOM 1986 C CA . GLY A 1 268 ? 14.192 -15.747 -6.946 1.00 97.50 268 GLY A CA 1
ATOM 1987 C C . GLY A 1 268 ? 15.174 -15.765 -8.119 1.00 97.50 268 GLY A C 1
ATOM 1988 O O . GLY A 1 268 ? 14.796 -15.431 -9.244 1.00 97.50 268 GLY A O 1
ATOM 1989 N N . GLN A 1 269 ? 16.428 -16.170 -7.888 1.00 97.25 269 GLN A N 1
ATOM 1990 C CA . GLN A 1 269 ? 17.444 -16.279 -8.941 1.00 97.25 269 GLN A CA 1
ATOM 1991 C C . GLN A 1 269 ? 17.113 -17.409 -9.916 1.00 97.25 269 GLN A C 1
ATOM 1993 O O . GLN A 1 269 ? 17.190 -17.211 -11.128 1.00 97.25 269 GLN A O 1
ATOM 1998 N N . ILE A 1 270 ? 16.747 -18.579 -9.386 1.00 98.31 270 ILE A N 1
ATOM 1999 C CA . ILE A 1 270 ? 16.299 -19.722 -10.189 1.00 98.31 270 ILE A CA 1
ATOM 2000 C C . ILE A 1 270 ? 15.072 -19.320 -11.009 1.00 98.31 270 ILE A C 1
ATOM 2002 O O . ILE A 1 270 ? 15.040 -19.561 -12.214 1.00 98.31 270 ILE A O 1
ATOM 2006 N N . GLU A 1 271 ? 14.110 -18.659 -10.368 1.00 97.75 271 GLU A N 1
ATOM 2007 C CA . GLU A 1 271 ? 12.862 -18.233 -10.993 1.00 97.75 271 GLU A CA 1
ATOM 2008 C C . GLU A 1 271 ? 13.085 -17.229 -12.128 1.00 97.75 271 GLU A C 1
ATOM 2010 O O . GLU A 1 271 ? 12.589 -17.430 -13.232 1.00 97.75 271 GLU A O 1
ATOM 2015 N N . SER A 1 272 ? 13.902 -16.195 -11.904 1.00 96.88 272 SER A N 1
ATOM 2016 C CA . SER A 1 272 ? 14.200 -15.191 -12.941 1.00 96.88 272 SER A CA 1
ATOM 2017 C C . SER A 1 272 ? 14.915 -15.826 -14.138 1.00 96.88 272 SER A C 1
ATOM 2019 O O . SER A 1 272 ? 14.607 -15.530 -15.290 1.00 96.88 272 SER A O 1
ATOM 2021 N N . ALA A 1 273 ? 15.857 -16.743 -13.882 1.00 97.44 273 ALA A N 1
ATOM 2022 C CA . ALA A 1 273 ? 16.532 -17.472 -14.949 1.00 97.44 273 ALA A CA 1
ATOM 2023 C C . ALA A 1 273 ? 15.565 -18.362 -15.734 1.00 97.44 273 ALA A C 1
ATOM 2025 O O . ALA A 1 273 ? 15.604 -18.365 -16.961 1.00 97.44 273 ALA A O 1
ATOM 2026 N N . ARG A 1 274 ? 14.700 -19.109 -15.034 1.00 97.88 274 ARG A N 1
ATOM 2027 C CA . ARG A 1 274 ? 13.676 -19.973 -15.635 1.00 97.88 274 ARG A CA 1
ATOM 2028 C C . ARG A 1 274 ? 12.743 -19.166 -16.530 1.00 97.88 274 ARG A C 1
ATOM 2030 O O . ARG A 1 274 ? 12.614 -19.494 -17.704 1.00 97.88 274 ARG A O 1
ATOM 2037 N N . HIS A 1 275 ? 12.177 -18.087 -16.003 1.00 97.25 275 HIS A N 1
ATOM 2038 C CA . HIS A 1 275 ? 11.235 -17.242 -16.725 1.00 97.25 275 HIS A CA 1
ATOM 2039 C C . HIS A 1 275 ? 11.861 -16.625 -17.984 1.00 97.25 275 HIS A C 1
ATOM 2041 O O . HIS A 1 275 ? 11.271 -16.682 -19.059 1.00 97.25 275 HIS A O 1
ATOM 2047 N N . VAL A 1 276 ? 13.096 -16.114 -17.905 1.00 96.25 276 VAL A N 1
ATOM 2048 C CA . VAL A 1 276 ? 13.775 -15.569 -19.092 1.00 96.25 276 VAL A CA 1
ATOM 2049 C C . VAL A 1 276 ? 14.144 -16.652 -20.105 1.00 96.25 276 VAL A C 1
ATOM 2051 O O . VAL A 1 276 ? 14.025 -16.401 -21.300 1.00 96.25 276 VAL A O 1
ATOM 2054 N N . ARG A 1 277 ? 14.527 -17.866 -19.679 1.00 96.06 277 ARG A N 1
ATOM 2055 C CA . ARG A 1 277 ? 14.705 -18.993 -20.615 1.00 96.06 277 ARG A CA 1
ATOM 2056 C C . ARG A 1 277 ? 13.409 -19.325 -21.355 1.00 96.06 277 ARG A C 1
ATOM 2058 O O . ARG A 1 277 ? 13.459 -19.550 -22.556 1.00 96.06 277 ARG A O 1
ATOM 2065 N N . GLU A 1 278 ? 12.276 -19.342 -20.658 1.00 96.69 278 GLU A N 1
ATOM 2066 C CA . GLU A 1 278 ? 10.965 -19.618 -21.262 1.00 96.69 278 GLU A CA 1
ATOM 2067 C C . GLU A 1 278 ? 10.580 -18.561 -22.296 1.00 96.69 278 GLU A C 1
ATOM 2069 O O . GLU A 1 278 ? 10.185 -18.905 -23.406 1.00 96.69 278 GLU A O 1
ATOM 2074 N N . LEU A 1 279 ? 10.778 -17.281 -21.974 1.00 95.88 279 LEU A N 1
ATOM 2075 C CA . LEU A 1 279 ? 10.524 -16.174 -22.900 1.00 95.88 279 LEU A CA 1
ATOM 2076 C C . LEU A 1 279 ? 11.417 -16.211 -24.151 1.00 95.88 279 LEU A C 1
ATOM 2078 O O . LEU A 1 279 ? 11.040 -15.672 -25.188 1.00 95.88 279 LEU A O 1
ATOM 2082 N N . LEU A 1 280 ? 12.598 -16.823 -24.050 1.00 94.19 280 LEU A N 1
ATOM 2083 C CA . LEU A 1 280 ? 13.590 -16.926 -25.121 1.00 94.19 280 LEU A CA 1
ATOM 2084 C C . LEU A 1 280 ? 13.546 -18.262 -25.880 1.00 94.19 280 LEU A C 1
ATOM 2086 O O . LEU A 1 280 ? 14.362 -18.453 -26.779 1.00 94.19 280 LEU A O 1
ATOM 2090 N N . GLY A 1 281 ? 12.640 -19.182 -25.527 1.00 90.19 281 GLY A N 1
ATOM 2091 C CA . GLY A 1 281 ? 12.669 -20.577 -25.987 1.00 90.19 281 GLY A CA 1
ATOM 2092 C C . GLY A 1 281 ? 12.712 -20.763 -27.509 1.00 90.19 281 GLY A C 1
ATOM 2093 O O . GLY A 1 281 ? 13.396 -21.666 -27.985 1.00 90.19 281 GLY A O 1
ATOM 2094 N N . ASP A 1 282 ? 12.063 -19.869 -28.260 1.00 86.94 282 ASP A N 1
ATOM 2095 C CA . ASP A 1 282 ? 11.986 -19.912 -29.729 1.00 86.94 282 ASP A CA 1
ATOM 2096 C C . ASP A 1 282 ? 12.923 -18.904 -30.423 1.00 86.94 282 ASP A C 1
ATOM 2098 O O . ASP A 1 282 ? 12.844 -18.694 -31.638 1.00 86.94 282 ASP A O 1
ATOM 2102 N N . SER A 1 283 ? 13.811 -18.243 -29.673 1.00 86.38 283 SER A N 1
ATOM 2103 C CA . SER A 1 283 ? 14.734 -17.271 -30.257 1.00 86.38 283 SER A CA 1
ATOM 2104 C C . SER A 1 283 ? 15.770 -17.948 -31.157 1.00 86.38 283 SER A C 1
ATOM 2106 O O . SER A 1 283 ? 16.467 -18.884 -30.769 1.00 86.38 283 SER A O 1
ATOM 2108 N N . THR A 1 284 ? 15.940 -17.390 -32.356 1.00 82.19 284 THR A N 1
ATOM 2109 C CA . THR A 1 284 ? 17.004 -17.756 -33.308 1.00 82.19 284 THR A CA 1
ATOM 2110 C C . THR A 1 284 ? 18.185 -16.782 -33.287 1.00 82.19 284 THR A C 1
ATOM 2112 O O . THR A 1 284 ? 19.147 -16.956 -34.037 1.00 82.19 284 THR A O 1
ATOM 2115 N N . LEU A 1 285 ? 18.123 -15.750 -32.440 1.00 81.12 285 LEU A N 1
ATOM 2116 C CA . LEU A 1 285 ? 19.142 -14.703 -32.348 1.00 81.12 285 LEU A CA 1
ATOM 2117 C C . LEU A 1 285 ? 20.142 -14.955 -31.216 1.00 81.12 285 LEU A C 1
ATOM 2119 O O . LEU A 1 285 ? 21.184 -14.307 -31.169 1.00 81.12 285 LEU A O 1
ATOM 2123 N N . LEU A 1 286 ? 19.867 -15.897 -30.314 1.00 82.44 286 LEU A N 1
ATOM 2124 C CA . LEU A 1 286 ? 20.757 -16.237 -29.206 1.00 82.44 286 LEU A CA 1
ATOM 2125 C C . LEU A 1 286 ? 21.829 -17.254 -29.589 1.00 82.44 286 LEU A C 1
ATOM 2127 O O . LEU A 1 286 ? 21.706 -18.015 -30.545 1.00 82.44 286 LEU A O 1
ATOM 2131 N N . ASP A 1 287 ? 22.903 -17.267 -28.797 1.00 81.62 287 ASP A N 1
ATOM 2132 C CA . ASP A 1 287 ? 23.970 -18.277 -28.836 1.00 81.62 287 ASP A CA 1
ATOM 2133 C C . ASP A 1 287 ? 24.639 -18.490 -30.192 1.00 81.62 287 ASP A C 1
ATOM 2135 O O . ASP A 1 287 ? 25.347 -19.479 -30.403 1.00 81.62 287 ASP A O 1
ATOM 2139 N N . ILE A 1 288 ? 24.529 -17.502 -31.074 1.00 75.44 288 ILE A N 1
ATOM 2140 C CA . ILE A 1 288 ? 25.088 -17.550 -32.415 1.00 75.44 288 ILE A CA 1
ATOM 2141 C C . ILE A 1 288 ? 26.561 -17.913 -32.337 1.00 75.44 288 ILE A C 1
ATOM 2143 O O . ILE A 1 288 ? 27.361 -17.275 -31.634 1.00 75.44 288 ILE A O 1
ATOM 2147 N N . ALA A 1 289 ? 26.909 -19.017 -32.989 1.00 66.31 289 ALA A N 1
ATOM 2148 C CA . ALA A 1 289 ? 28.191 -19.645 -32.771 1.00 66.31 289 ALA A CA 1
ATOM 2149 C C . ALA A 1 289 ? 29.329 -18.676 -33.126 1.00 66.31 289 ALA A C 1
ATOM 2151 O O . ALA A 1 289 ? 29.282 -17.983 -34.135 1.00 66.31 289 ALA A O 1
ATOM 2152 N N . TYR A 1 290 ? 30.372 -18.628 -32.295 1.00 58.34 290 TYR A N 1
ATOM 2153 C CA . TYR A 1 290 ? 31.465 -17.637 -32.367 1.00 58.34 290 TYR A CA 1
ATOM 2154 C C . TYR A 1 290 ? 32.233 -17.585 -33.705 1.00 58.34 290 TYR A C 1
ATOM 2156 O O . TYR A 1 290 ? 33.070 -16.712 -33.920 1.00 58.34 290 TYR A O 1
ATOM 2164 N N . HIS A 1 291 ? 32.025 -18.576 -34.564 1.00 58.62 291 HIS A N 1
ATOM 2165 C CA . HIS A 1 291 ? 32.641 -18.716 -35.878 1.00 58.62 291 HIS A CA 1
ATOM 2166 C C . HIS A 1 291 ? 31.667 -18.390 -37.023 1.00 58.62 291 HIS A C 1
ATOM 2168 O O . HIS A 1 291 ? 32.026 -18.596 -38.181 1.00 58.62 291 HIS A O 1
ATOM 2174 N N . LEU A 1 292 ? 30.454 -17.930 -36.706 1.00 57.22 292 LEU A N 1
ATOM 2175 C CA . LEU A 1 292 ? 29.457 -17.428 -37.642 1.00 57.22 292 LEU A CA 1
ATOM 2176 C C . LEU A 1 292 ? 29.454 -15.902 -37.585 1.00 57.22 292 LEU A C 1
ATOM 2178 O O . LEU A 1 292 ? 29.367 -15.305 -36.513 1.00 57.22 292 LEU A O 1
ATOM 2182 N N . VAL A 1 293 ? 29.575 -15.270 -38.748 1.00 59.00 293 VAL A N 1
ATOM 2183 C CA . VAL A 1 293 ? 29.718 -13.815 -38.867 1.00 59.00 293 VAL A CA 1
ATOM 2184 C C . VAL A 1 293 ? 28.513 -13.279 -39.627 1.00 59.00 293 VAL A C 1
ATOM 2186 O O . VAL A 1 293 ? 28.259 -13.769 -40.731 1.00 59.00 293 VAL A O 1
ATOM 2189 N N . PRO A 1 294 ? 27.786 -12.286 -39.089 1.00 58.72 294 PRO A N 1
ATOM 2190 C CA . PRO A 1 294 ? 26.638 -11.739 -39.787 1.00 58.72 294 PRO A CA 1
ATOM 2191 C C . PRO A 1 294 ? 27.110 -10.915 -40.987 1.00 58.72 294 PRO A C 1
ATOM 2193 O O . PRO A 1 294 ? 27.981 -10.048 -40.858 1.00 58.72 294 PRO A O 1
ATOM 2196 N N . ARG A 1 295 ? 26.510 -11.149 -42.154 1.00 59.53 295 ARG A N 1
ATOM 2197 C CA . ARG A 1 295 ? 26.629 -10.288 -43.333 1.00 59.53 295 ARG A CA 1
ATOM 2198 C C . ARG A 1 295 ? 25.253 -9.863 -43.813 1.00 59.53 295 ARG A C 1
ATOM 2200 O O . ARG A 1 295 ? 24.385 -10.700 -44.045 1.00 59.53 295 ARG A O 1
ATOM 2207 N N . PHE A 1 296 ? 25.110 -8.564 -44.060 1.00 58.22 296 PHE A N 1
ATOM 2208 C CA . PHE A 1 296 ? 24.005 -8.063 -44.863 1.00 58.22 296 PHE A CA 1
ATOM 2209 C C . PHE A 1 296 ? 24.209 -8.506 -46.299 1.00 58.22 296 PHE A C 1
ATOM 2211 O O . PHE A 1 296 ? 25.236 -8.201 -46.916 1.00 58.22 296 PHE A O 1
ATOM 2218 N N . ARG A 1 297 ? 23.226 -9.227 -46.823 1.00 60.16 297 ARG A N 1
ATOM 2219 C CA . ARG A 1 297 ? 23.135 -9.497 -48.249 1.00 60.16 297 ARG A CA 1
ATOM 2220 C C . ARG A 1 297 ? 22.059 -8.600 -48.832 1.00 60.16 297 ARG A C 1
ATOM 2222 O O . ARG A 1 297 ? 21.050 -8.305 -48.191 1.00 60.16 297 ARG A O 1
ATOM 2229 N N . THR A 1 298 ? 22.309 -8.128 -50.047 1.00 62.00 298 THR A N 1
ATOM 2230 C CA . THR A 1 298 ? 21.281 -7.453 -50.831 1.00 62.00 298 THR A CA 1
ATOM 2231 C C . THR A 1 298 ? 20.115 -8.418 -50.993 1.00 62.00 298 THR A C 1
ATOM 2233 O O . THR A 1 298 ? 20.324 -9.581 -51.343 1.00 62.00 298 THR A O 1
ATOM 2236 N N . TRP A 1 299 ? 18.912 -7.937 -50.691 1.00 63.66 299 TRP A N 1
ATOM 2237 C CA . TRP A 1 299 ? 17.684 -8.711 -50.803 1.00 63.66 299 TRP A CA 1
ATOM 2238 C C . TRP A 1 299 ? 17.575 -9.374 -52.184 1.00 63.66 299 TRP A C 1
ATOM 2240 O O . TRP A 1 299 ? 17.844 -8.739 -53.208 1.00 63.66 299 TRP A O 1
ATOM 2250 N N . SER A 1 300 ? 17.187 -10.651 -52.211 1.00 65.50 300 SER A N 1
ATOM 2251 C CA . SER A 1 300 ? 16.884 -11.379 -53.444 1.00 65.50 300 SER A CA 1
ATOM 2252 C C . SER A 1 300 ? 15.498 -12.006 -53.338 1.00 65.50 300 SER A C 1
ATOM 2254 O O . SER A 1 300 ? 15.145 -12.542 -52.290 1.00 65.50 300 SER A O 1
ATOM 2256 N N . ALA A 1 301 ? 14.727 -11.986 -54.426 1.00 61.84 301 ALA A N 1
ATOM 2257 C CA . ALA A 1 301 ? 13.356 -12.505 -54.458 1.00 61.84 301 ALA A CA 1
ATOM 2258 C C . ALA A 1 301 ? 13.242 -14.012 -54.136 1.00 61.84 301 ALA A C 1
ATOM 2260 O O . ALA A 1 301 ? 12.154 -14.500 -53.860 1.00 61.84 301 ALA A O 1
ATOM 2261 N N . GLN A 1 302 ? 14.360 -14.746 -54.169 1.00 66.88 302 GLN A N 1
ATOM 2262 C CA . GLN A 1 302 ? 14.434 -16.167 -53.815 1.00 66.88 302 GLN A CA 1
ATOM 2263 C C . GLN A 1 302 ? 14.721 -16.403 -52.330 1.00 66.88 302 GLN A C 1
ATOM 2265 O O . GLN A 1 302 ? 14.620 -17.538 -51.877 1.00 66.88 302 GLN A O 1
ATOM 2270 N N . ALA A 1 303 ? 15.117 -15.364 -51.586 1.00 62.38 303 ALA A N 1
ATOM 2271 C CA . ALA A 1 303 ? 15.498 -15.515 -50.191 1.00 62.38 303 ALA A CA 1
ATOM 2272 C C . ALA A 1 303 ? 14.302 -15.988 -49.359 1.00 62.38 303 ALA A C 1
ATOM 2274 O O . ALA A 1 303 ? 14.465 -16.897 -48.551 1.00 62.38 303 ALA A O 1
ATOM 2275 N N . TRP A 1 304 ? 13.108 -15.425 -49.581 1.00 68.81 304 TRP A N 1
ATOM 2276 C CA . TRP A 1 304 ? 11.950 -15.632 -48.711 1.00 68.81 304 TRP A CA 1
ATOM 2277 C C . TRP A 1 304 ? 10.686 -16.003 -49.498 1.00 68.81 304 TRP A C 1
ATOM 2279 O O . TRP A 1 304 ? 10.384 -15.419 -50.543 1.00 68.81 304 TRP A O 1
ATOM 2289 N N . SER A 1 305 ? 9.944 -16.985 -48.986 1.00 71.69 305 SER A N 1
ATOM 2290 C CA . SER A 1 305 ? 8.827 -17.632 -49.683 1.00 71.69 305 SER A CA 1
ATOM 2291 C C . SER A 1 305 ? 7.474 -16.952 -49.475 1.00 71.69 305 SER A C 1
ATOM 2293 O O . SER A 1 305 ? 6.565 -17.190 -50.267 1.00 71.69 305 SER A O 1
ATOM 2295 N N . GLU A 1 306 ? 7.324 -16.102 -48.453 1.00 77.06 306 GLU A N 1
ATOM 2296 C CA . GLU A 1 306 ? 6.045 -15.451 -48.153 1.00 77.06 306 GLU A CA 1
ATOM 2297 C C . GLU A 1 306 ? 6.035 -13.938 -48.451 1.00 77.06 306 GLU A C 1
ATOM 2299 O O . GLU A 1 306 ? 7.004 -13.240 -48.137 1.00 77.06 306 GLU A O 1
ATOM 2304 N N . PRO A 1 307 ? 4.927 -13.374 -48.977 1.00 72.75 307 PRO A N 1
ATOM 2305 C CA . PRO A 1 307 ? 4.830 -11.945 -49.304 1.00 72.75 307 PRO A CA 1
ATOM 2306 C C . PRO A 1 307 ? 5.083 -10.998 -48.120 1.00 72.75 307 PRO A C 1
ATOM 2308 O O . PRO A 1 307 ? 5.654 -9.924 -48.298 1.00 72.75 307 PRO A O 1
ATOM 2311 N N . ALA A 1 308 ? 4.689 -11.394 -46.904 1.00 67.81 308 ALA A N 1
ATOM 2312 C CA . ALA A 1 308 ? 4.909 -10.606 -45.688 1.00 67.81 308 ALA A CA 1
ATOM 2313 C C . ALA A 1 308 ? 6.397 -10.497 -45.330 1.00 67.81 308 ALA A C 1
ATOM 2315 O O . ALA A 1 308 ? 6.853 -9.466 -44.841 1.00 67.81 308 ALA A O 1
ATOM 2316 N N . GLN A 1 309 ? 7.156 -11.552 -45.621 1.00 61.09 309 GLN A N 1
ATOM 2317 C CA . GLN A 1 309 ? 8.600 -11.546 -45.494 1.00 61.09 309 GLN A CA 1
ATOM 2318 C C . GLN A 1 309 ? 9.161 -10.629 -46.595 1.00 61.09 309 GLN A C 1
ATOM 2320 O O . GLN A 1 309 ? 9.894 -9.696 -46.303 1.00 61.09 309 GLN A O 1
ATOM 2325 N N . GLN A 1 310 ? 8.792 -10.810 -47.865 1.00 63.16 310 GLN A N 1
ATOM 2326 C CA . GLN A 1 310 ? 9.374 -10.059 -48.995 1.00 63.16 310 GLN A CA 1
ATOM 2327 C C . GLN A 1 310 ? 9.295 -8.518 -48.885 1.00 63.16 310 GLN A C 1
ATOM 2329 O O . GLN A 1 310 ? 10.036 -7.825 -49.579 1.00 63.16 310 GLN A O 1
ATOM 2334 N N . ALA A 1 311 ? 8.451 -7.976 -48.001 1.00 63.47 311 ALA A N 1
ATOM 2335 C CA . ALA A 1 311 ? 8.389 -6.556 -47.660 1.00 63.47 311 ALA A CA 1
ATOM 2336 C C . ALA A 1 311 ? 9.612 -6.015 -46.877 1.00 63.47 311 ALA A C 1
ATOM 2338 O O . ALA A 1 311 ? 9.772 -4.796 -46.778 1.00 63.47 311 ALA A O 1
ATOM 2339 N N . LEU A 1 312 ? 10.478 -6.870 -46.315 1.00 57.38 312 LEU A N 1
ATOM 2340 C CA . LEU A 1 312 ? 11.704 -6.438 -45.633 1.00 57.38 312 LEU A CA 1
ATOM 2341 C C . LEU A 1 312 ? 12.848 -6.283 -46.655 1.00 57.38 312 LEU A C 1
ATOM 2343 O O . LEU A 1 312 ? 13.182 -7.203 -47.393 1.00 57.38 312 LEU A O 1
ATOM 2347 N N . GLY A 1 313 ? 13.465 -5.099 -46.705 1.00 58.97 313 GLY A N 1
ATOM 2348 C CA . GLY A 1 313 ? 14.426 -4.714 -47.753 1.00 58.97 313 GLY A CA 1
ATOM 2349 C C . GLY A 1 313 ? 15.860 -5.248 -47.610 1.00 58.97 313 GLY A C 1
ATOM 2350 O O . GLY A 1 313 ? 16.751 -4.763 -48.309 1.00 58.97 313 GLY A O 1
ATOM 2351 N N . PHE A 1 314 ? 16.127 -6.187 -46.699 1.00 60.78 314 PHE A N 1
ATOM 2352 C CA . PHE A 1 314 ? 17.459 -6.766 -46.487 1.00 60.78 314 PHE A CA 1
ATOM 2353 C C . PHE A 1 314 ? 17.372 -8.186 -45.920 1.00 60.78 314 PHE A C 1
ATOM 2355 O O . PHE A 1 314 ? 16.405 -8.519 -45.242 1.00 60.78 314 PHE A O 1
ATOM 2362 N N . ASP A 1 315 ? 18.413 -8.990 -46.160 1.00 60.59 315 ASP A N 1
ATOM 2363 C CA . ASP A 1 315 ? 18.559 -10.337 -45.598 1.00 60.59 315 ASP A CA 1
ATOM 2364 C C . ASP A 1 315 ? 19.800 -10.412 -44.686 1.00 60.59 315 ASP A C 1
ATOM 2366 O O . ASP A 1 315 ? 20.848 -9.823 -44.992 1.00 60.59 315 ASP A O 1
ATOM 2370 N N . ILE A 1 316 ? 19.682 -11.120 -43.558 1.00 60.81 316 ILE A N 1
ATOM 2371 C CA . ILE A 1 316 ? 20.789 -11.373 -42.622 1.00 60.81 316 ILE A CA 1
ATOM 2372 C C . ILE A 1 316 ? 21.259 -12.812 -42.834 1.00 60.81 316 ILE A C 1
ATOM 2374 O O . ILE A 1 316 ? 20.565 -13.759 -42.476 1.00 60.81 316 ILE A O 1
ATOM 2378 N N . ALA A 1 317 ? 22.469 -12.977 -43.370 1.00 63.31 317 ALA A N 1
ATOM 2379 C CA . ALA A 1 317 ? 23.096 -14.283 -43.569 1.00 63.31 317 ALA A CA 1
ATOM 2380 C C . ALA A 1 317 ? 24.316 -14.475 -42.654 1.00 63.31 317 ALA A C 1
ATOM 2382 O O . ALA A 1 317 ? 24.933 -13.505 -42.210 1.00 63.31 317 ALA A O 1
ATOM 2383 N N . TRP A 1 318 ? 24.700 -15.734 -42.427 1.00 62.06 318 TRP A N 1
ATOM 2384 C CA . TRP A 1 318 ? 25.849 -16.115 -41.601 1.00 62.06 318 TRP A CA 1
ATOM 2385 C C . TRP A 1 318 ? 26.935 -16.781 -42.446 1.00 62.06 318 TRP A C 1
ATOM 2387 O O . TRP A 1 318 ? 26.680 -17.796 -43.092 1.00 62.06 318 TRP A O 1
ATOM 2397 N N . ASP A 1 319 ? 28.156 -16.244 -42.416 1.00 60.69 319 ASP A N 1
ATOM 2398 C CA . ASP A 1 319 ? 29.311 -16.875 -43.063 1.00 60.69 319 ASP A CA 1
ATOM 2399 C C . ASP A 1 319 ? 30.147 -17.657 -42.033 1.00 60.69 319 ASP A C 1
ATOM 2401 O O . ASP A 1 319 ? 30.461 -17.152 -40.951 1.00 60.69 319 ASP A O 1
ATOM 2405 N N . TRP A 1 320 ? 30.543 -18.883 -42.385 1.00 53.69 320 TRP A N 1
ATOM 2406 C CA . TRP A 1 320 ? 31.399 -19.736 -41.556 1.00 53.69 320 TRP A CA 1
ATOM 2407 C C . TRP A 1 320 ? 32.879 -19.354 -41.657 1.00 53.69 320 TRP A C 1
ATOM 2409 O O . TRP A 1 320 ? 33.439 -19.271 -42.751 1.00 53.69 320 TRP A O 1
ATOM 2419 N N . VAL A 1 321 ? 33.552 -19.229 -40.510 1.00 58.19 321 VAL A N 1
ATOM 2420 C CA . VAL A 1 321 ? 35.003 -19.001 -40.433 1.00 58.19 321 VAL A CA 1
ATOM 2421 C C . VAL A 1 321 ? 35.753 -20.325 -40.206 1.00 58.19 321 VAL A C 1
ATOM 2423 O O . VAL A 1 321 ? 35.579 -20.950 -39.149 1.00 58.19 321 VAL A O 1
ATOM 2426 N N . PRO A 1 322 ? 36.635 -20.763 -41.129 1.00 61.38 322 PRO A N 1
ATOM 2427 C CA . PRO A 1 322 ? 37.416 -21.995 -40.983 1.00 61.38 322 PRO A CA 1
ATOM 2428 C C . PRO A 1 322 ? 38.350 -21.989 -39.756 1.00 61.38 322 PRO A C 1
ATOM 2430 O O . PRO A 1 322 ? 38.915 -20.941 -39.442 1.00 61.38 322 PRO A O 1
ATOM 2433 N N . PRO A 1 323 ? 38.592 -23.139 -39.089 1.00 58.84 323 PRO A N 1
ATOM 2434 C CA . PRO A 1 323 ? 39.429 -23.236 -37.882 1.00 58.84 323 PRO A CA 1
ATOM 2435 C C . PRO A 1 323 ? 40.830 -22.616 -37.986 1.00 58.84 323 PRO A C 1
ATOM 2437 O O . PRO A 1 323 ? 41.302 -21.973 -37.047 1.00 58.84 323 PRO A O 1
ATOM 2440 N N . SER A 1 324 ? 41.477 -22.742 -39.146 1.00 61.66 324 SER A N 1
ATOM 2441 C CA . SER A 1 324 ? 42.799 -22.166 -39.427 1.00 61.66 324 SER A CA 1
ATOM 2442 C C . SER A 1 324 ? 42.822 -20.635 -39.384 1.00 61.66 324 SER A C 1
ATOM 2444 O O . SER A 1 324 ? 43.863 -20.045 -39.119 1.00 61.66 324 SER A O 1
ATOM 2446 N N . GLN A 1 325 ? 41.672 -19.986 -39.584 1.00 55.66 325 GLN A N 1
ATOM 2447 C CA . GLN A 1 325 ? 41.518 -18.528 -39.586 1.00 55.66 325 GLN A CA 1
ATOM 2448 C C . GLN A 1 325 ? 41.020 -17.974 -38.240 1.00 55.66 325 GLN A C 1
ATOM 2450 O O . GLN A 1 325 ? 40.812 -16.769 -38.108 1.00 55.66 325 GLN A O 1
ATOM 2455 N N . ARG A 1 326 ? 40.831 -18.840 -37.234 1.00 60.34 326 ARG A N 1
ATOM 2456 C CA . ARG A 1 326 ? 40.370 -18.467 -35.883 1.00 60.34 326 ARG A CA 1
ATOM 2457 C C . ARG A 1 326 ? 41.512 -18.055 -34.941 1.00 60.34 326 ARG A C 1
ATOM 2459 O O . ARG A 1 326 ? 41.244 -17.624 -33.824 1.00 60.34 326 ARG A O 1
ATOM 2466 N N . HIS A 1 327 ? 42.773 -18.180 -35.367 1.00 44.97 327 HIS A N 1
ATOM 2467 C CA . HIS A 1 327 ? 43.958 -17.911 -34.546 1.00 44.97 327 HIS A CA 1
ATOM 2468 C C . HIS A 1 327 ? 44.563 -16.529 -34.839 1.00 44.97 327 HIS A C 1
ATOM 2470 O O . HIS A 1 327 ? 44.692 -16.124 -35.991 1.00 44.97 327 HIS A O 1
ATOM 2476 N N . GLY A 1 328 ? 44.969 -15.822 -33.777 1.00 49.34 328 GLY A N 1
ATOM 2477 C CA . GLY A 1 328 ? 45.579 -14.489 -33.842 1.00 49.34 328 GLY A CA 1
ATOM 2478 C C . GLY A 1 328 ? 44.695 -13.429 -33.190 1.00 49.34 328 GLY A C 1
ATOM 2479 O O . GLY A 1 328 ? 43.822 -12.848 -33.835 1.00 49.34 328 GLY A O 1
ATOM 2480 N N . ARG A 1 329 ? 44.948 -13.171 -31.898 1.00 52.06 329 ARG A N 1
ATOM 2481 C CA . ARG A 1 329 ? 44.150 -12.288 -31.028 1.00 52.06 329 ARG A CA 1
ATOM 2482 C C . ARG A 1 329 ? 43.861 -10.935 -31.695 1.00 52.06 329 ARG A C 1
ATOM 2484 O O . ARG A 1 329 ? 42.728 -10.494 -31.665 1.00 52.06 329 ARG A O 1
ATOM 2491 N N . GLU A 1 330 ? 44.822 -10.305 -32.372 1.00 52.22 330 GLU A N 1
ATOM 2492 C CA . GLU A 1 330 ? 44.611 -8.986 -32.995 1.00 52.22 330 GLU A CA 1
ATOM 2493 C C . GLU A 1 330 ? 43.926 -9.000 -34.369 1.00 52.22 330 GLU A C 1
ATOM 2495 O O . GLU A 1 330 ? 43.086 -8.137 -34.636 1.00 52.22 330 GLU A O 1
ATOM 2500 N N . ALA A 1 331 ? 44.252 -9.956 -35.244 1.00 53.81 331 ALA A N 1
ATOM 2501 C CA . ALA A 1 331 ? 43.674 -10.035 -36.590 1.00 53.81 331 ALA A CA 1
ATOM 2502 C C . ALA A 1 331 ? 42.177 -10.394 -36.540 1.00 53.81 331 ALA A C 1
ATOM 2504 O O . ALA A 1 331 ? 41.381 -9.849 -37.309 1.00 53.81 331 ALA A O 1
ATOM 2505 N N . PHE A 1 332 ? 41.789 -11.229 -35.569 1.00 54.41 332 PHE A N 1
ATOM 2506 C CA . PHE A 1 332 ? 40.401 -11.574 -35.262 1.00 54.41 332 PHE A CA 1
ATOM 2507 C C . PHE A 1 332 ? 39.608 -10.436 -34.591 1.00 54.41 332 PHE A C 1
ATOM 2509 O O . PHE A 1 332 ? 38.393 -10.436 -34.644 1.00 54.41 332 PHE A O 1
ATOM 2516 N N . TYR A 1 333 ? 40.230 -9.425 -33.979 1.00 51.41 333 TYR A N 1
ATOM 2517 C CA . TYR A 1 333 ? 39.476 -8.251 -33.496 1.00 51.41 333 TYR A CA 1
ATOM 2518 C C . TYR A 1 333 ? 39.402 -7.128 -34.537 1.00 51.41 333 TYR A C 1
ATOM 2520 O O . TYR A 1 333 ? 38.431 -6.374 -34.554 1.00 51.41 333 TYR A O 1
ATOM 2528 N N . ARG A 1 334 ? 40.400 -7.013 -35.426 1.00 54.22 334 ARG A N 1
ATOM 2529 C CA . ARG A 1 334 ? 40.436 -5.992 -36.490 1.00 54.22 334 ARG A CA 1
ATOM 2530 C C . ARG A 1 334 ? 39.483 -6.284 -37.653 1.00 54.22 334 ARG A C 1
ATOM 2532 O O . ARG A 1 334 ? 38.882 -5.349 -38.167 1.00 54.22 334 ARG A O 1
ATOM 2539 N N . ARG A 1 335 ? 39.307 -7.553 -38.048 1.00 54.03 335 ARG A N 1
ATOM 2540 C CA . ARG A 1 335 ? 38.376 -7.951 -39.131 1.00 54.03 335 ARG A CA 1
ATOM 2541 C C . ARG A 1 335 ? 36.897 -7.821 -38.771 1.00 54.03 335 ARG A C 1
ATOM 2543 O O . ARG A 1 335 ? 36.062 -7.779 -39.665 1.00 54.03 335 ARG A O 1
ATOM 2550 N N . PHE A 1 336 ? 36.599 -7.760 -37.478 1.00 52.00 336 PHE A N 1
ATOM 2551 C CA . PHE A 1 336 ? 35.250 -7.820 -36.924 1.00 52.00 336 PHE A CA 1
ATOM 2552 C C . PHE A 1 336 ? 34.959 -6.554 -36.114 1.00 52.00 336 PHE A C 1
ATOM 2554 O O . PHE A 1 336 ? 34.335 -6.601 -35.051 1.00 52.00 336 PHE A O 1
ATOM 2561 N N . GLN A 1 337 ? 35.460 -5.410 -36.611 1.00 45.28 337 GLN A N 1
ATOM 2562 C CA . GLN A 1 337 ? 34.993 -4.106 -36.157 1.00 45.28 337 GLN A CA 1
ATOM 2563 C C . GLN A 1 337 ? 33.466 -4.073 -36.274 1.00 45.28 337 GLN A C 1
ATOM 2565 O O . GLN A 1 337 ? 32.908 -4.575 -37.252 1.00 45.28 337 GLN A O 1
ATOM 2570 N N . PRO A 1 338 ? 32.791 -3.568 -35.238 1.00 44.56 338 PRO A N 1
ATOM 2571 C CA . PRO A 1 338 ? 31.402 -3.895 -35.024 1.00 44.56 338 PRO A CA 1
ATOM 2572 C C . PRO A 1 338 ? 30.512 -3.263 -36.094 1.00 44.56 338 PRO A C 1
ATOM 2574 O O . PRO A 1 338 ? 30.809 -2.199 -36.642 1.00 44.56 338 PRO A O 1
ATOM 2577 N N . PHE A 1 339 ? 29.356 -3.897 -36.296 1.00 44.19 339 PHE A N 1
ATOM 2578 C CA . PHE A 1 339 ? 28.089 -3.212 -36.553 1.00 44.19 339 PHE A CA 1
ATOM 2579 C C . PHE A 1 339 ? 28.136 -1.809 -35.918 1.00 44.19 339 PHE A C 1
ATOM 2581 O O . PHE A 1 339 ? 28.562 -1.704 -34.767 1.00 44.19 339 PHE A O 1
ATOM 2588 N N . ARG A 1 340 ? 27.747 -0.722 -36.597 1.00 35.88 340 ARG A N 1
ATOM 2589 C CA . ARG A 1 340 ? 27.620 0.584 -35.917 1.00 35.88 340 ARG A CA 1
ATOM 2590 C C . ARG A 1 340 ? 26.646 0.406 -34.732 1.00 35.88 340 ARG A C 1
ATOM 2592 O O . ARG A 1 340 ? 25.444 0.360 -34.952 1.00 35.88 340 ARG A O 1
ATOM 2599 N N . GLY A 1 341 ? 27.174 0.230 -33.513 1.00 42.47 341 GLY A N 1
ATOM 2600 C CA . GLY A 1 341 ? 26.426 -0.089 -32.284 1.00 42.47 341 GLY A CA 1
ATOM 2601 C C . GLY A 1 341 ? 26.649 -1.481 -31.647 1.00 42.47 341 GLY A C 1
ATOM 2602 O O . GLY A 1 341 ? 26.196 -1.692 -30.528 1.00 42.47 341 GLY A O 1
ATOM 2603 N N . GLY A 1 342 ? 27.352 -2.425 -32.285 1.00 41.34 342 GLY A N 1
ATOM 2604 C CA . GLY A 1 342 ? 27.605 -3.771 -31.735 1.00 41.34 342 GLY A CA 1
ATOM 2605 C C . GLY A 1 342 ? 28.832 -3.849 -30.809 1.00 41.34 342 GLY A C 1
ATOM 2606 O O . GLY A 1 342 ? 29.815 -3.130 -30.994 1.00 41.34 342 GLY A O 1
ATOM 2607 N N . LYS A 1 343 ? 28.826 -4.738 -29.806 1.00 44.00 343 LYS A N 1
ATOM 2608 C CA . LYS A 1 343 ? 30.017 -5.006 -28.972 1.00 44.00 343 LYS A CA 1
ATOM 2609 C C . LYS A 1 343 ? 31.098 -5.745 -29.774 1.00 44.00 343 LYS A C 1
ATOM 2611 O O . LYS A 1 343 ? 30.794 -6.580 -30.621 1.00 44.00 343 LYS A O 1
ATOM 2616 N N . LYS A 1 344 ? 32.379 -5.500 -29.450 1.00 47.66 344 LYS A N 1
ATOM 2617 C CA . LYS A 1 344 ? 33.482 -6.415 -29.816 1.00 47.66 344 LYS A CA 1
ATOM 2618 C C . LYS A 1 344 ? 33.114 -7.827 -29.338 1.00 47.66 344 LYS A C 1
ATOM 2620 O O . LYS A 1 344 ? 32.629 -7.954 -28.217 1.00 47.66 344 LYS A O 1
ATOM 2625 N N . HIS A 1 345 ? 33.354 -8.859 -30.149 1.00 52.84 345 HIS A N 1
ATOM 2626 C CA . HIS A 1 345 ? 33.108 -10.260 -29.781 1.00 52.84 345 HIS A CA 1
ATOM 2627 C C . HIS A 1 345 ? 33.743 -10.597 -28.417 1.00 52.84 345 HIS A C 1
ATOM 2629 O O . HIS A 1 345 ? 34.961 -10.545 -28.275 1.00 52.84 345 HIS A O 1
ATOM 2635 N N . GLN A 1 346 ? 32.935 -10.912 -27.403 1.00 58.25 346 GLN A N 1
ATOM 2636 C CA . GLN A 1 346 ? 33.401 -11.276 -26.060 1.00 58.25 346 GLN A CA 1
ATOM 2637 C C . GLN A 1 346 ? 32.869 -12.665 -25.686 1.00 58.25 346 GLN A C 1
ATOM 2639 O O . GLN A 1 346 ? 31.755 -13.012 -26.074 1.00 58.25 346 GLN A O 1
ATOM 2644 N N . PRO A 1 347 ? 33.640 -13.475 -24.935 1.00 67.12 347 PRO A N 1
ATOM 2645 C CA . PRO A 1 347 ? 33.221 -14.822 -24.530 1.00 67.12 347 PRO A CA 1
ATOM 2646 C C . PRO A 1 347 ? 32.040 -14.817 -23.549 1.00 67.12 347 PRO A C 1
ATOM 2648 O O . PRO A 1 347 ? 31.499 -15.870 -23.229 1.00 67.12 347 PRO A O 1
ATOM 2651 N N . GLN A 1 348 ? 31.678 -13.648 -23.026 1.00 72.94 348 GLN A N 1
ATOM 2652 C CA . GLN A 1 348 ? 30.636 -13.460 -22.035 1.00 72.94 348 GLN A CA 1
ATOM 2653 C C . GLN A 1 348 ? 29.964 -12.112 -22.263 1.00 72.94 348 GLN A C 1
ATOM 2655 O O . GLN A 1 348 ? 30.631 -11.138 -22.623 1.00 72.94 348 GLN A O 1
ATOM 2660 N N . ASP A 1 349 ? 28.673 -12.037 -21.960 1.00 81.62 349 ASP A N 1
ATOM 2661 C CA . ASP A 1 349 ? 27.973 -10.762 -21.938 1.00 81.62 349 ASP A CA 1
ATOM 2662 C C . ASP A 1 349 ? 28.381 -9.907 -20.733 1.00 81.62 349 ASP A C 1
ATOM 2664 O O . ASP A 1 349 ? 28.939 -10.385 -19.731 1.00 81.62 349 ASP A O 1
ATOM 2668 N N . ALA A 1 350 ? 28.067 -8.613 -20.835 1.00 81.50 350 ALA A N 1
ATOM 2669 C CA . ALA A 1 350 ? 28.204 -7.686 -19.718 1.00 81.50 350 ALA A CA 1
ATOM 2670 C C . ALA A 1 350 ? 27.256 -8.070 -18.575 1.00 81.50 350 ALA A C 1
ATOM 2672 O O . ALA A 1 350 ? 26.234 -8.722 -18.787 1.00 81.50 350 ALA A O 1
ATOM 2673 N N . TYR A 1 351 ? 27.580 -7.619 -17.363 1.00 83.50 351 TYR A N 1
ATOM 2674 C CA . TYR A 1 351 ? 26.828 -7.971 -16.157 1.00 83.50 351 TYR A CA 1
ATOM 2675 C C . TYR A 1 351 ? 25.350 -7.592 -16.227 1.00 83.50 351 TYR A C 1
ATOM 2677 O O . TYR A 1 351 ? 24.523 -8.335 -15.719 1.00 83.50 351 TYR A O 1
ATOM 2685 N N . CYS A 1 352 ? 25.000 -6.504 -16.910 1.00 79.06 352 CYS A N 1
ATOM 2686 C CA . CYS A 1 352 ? 23.609 -6.094 -17.090 1.00 79.06 352 CYS A CA 1
ATOM 2687 C C . CYS A 1 352 ? 22.737 -7.123 -17.835 1.00 79.06 352 CYS A C 1
ATOM 2689 O O . CYS A 1 352 ? 21.523 -7.101 -17.682 1.00 79.06 352 CYS A O 1
ATOM 2691 N N . LEU A 1 353 ? 23.350 -8.043 -18.587 1.00 82.69 353 LEU A N 1
ATOM 2692 C CA . LEU A 1 353 ? 22.672 -9.163 -19.243 1.00 82.69 353 LEU A CA 1
ATOM 2693 C C . LEU A 1 353 ? 22.922 -10.468 -18.482 1.00 82.69 353 LEU A C 1
ATOM 2695 O O . LEU A 1 353 ? 21.997 -11.157 -18.069 1.00 82.69 353 LEU A O 1
ATOM 2699 N N . ARG A 1 354 ? 24.195 -10.785 -18.231 1.00 89.56 354 ARG A N 1
ATOM 2700 C CA . ARG A 1 354 ? 24.603 -12.068 -17.648 1.00 89.56 354 ARG A CA 1
ATOM 2701 C C . ARG A 1 354 ? 24.264 -12.221 -16.168 1.00 89.56 354 ARG A C 1
ATOM 2703 O O . ARG A 1 354 ? 24.007 -13.334 -15.724 1.00 89.56 354 ARG A O 1
ATOM 2710 N N . CYS A 1 355 ? 24.303 -11.131 -15.406 1.00 92.56 355 CYS A N 1
ATOM 2711 C CA . CYS A 1 355 ? 24.016 -11.139 -13.971 1.00 92.56 355 CYS A CA 1
ATOM 2712 C C . CYS A 1 355 ? 22.552 -10.783 -13.661 1.00 92.56 355 CYS A C 1
ATOM 2714 O O . CYS A 1 355 ? 22.208 -10.561 -12.499 1.00 92.56 355 CYS A O 1
ATOM 2716 N N . MET A 1 356 ? 21.697 -10.691 -14.686 1.00 92.25 356 MET A N 1
ATOM 2717 C CA . MET A 1 356 ? 20.290 -10.347 -14.520 1.00 92.25 356 MET A CA 1
ATOM 2718 C C . MET A 1 356 ? 19.566 -11.304 -13.558 1.00 92.25 356 MET A C 1
ATOM 2720 O O . MET A 1 356 ? 18.934 -10.788 -12.636 1.00 92.25 356 MET A O 1
ATOM 2724 N N . PRO A 1 357 ? 19.715 -12.646 -13.634 1.00 95.56 357 PRO A N 1
ATOM 2725 C CA . PRO A 1 357 ? 19.006 -13.527 -12.707 1.00 95.56 357 PRO A CA 1
ATOM 2726 C C . PRO A 1 357 ? 19.387 -13.293 -11.243 1.00 95.56 357 PRO A C 1
ATOM 2728 O O . PRO A 1 357 ? 18.551 -13.388 -10.354 1.00 95.56 357 PRO A O 1
ATOM 2731 N N . GLN A 1 358 ? 20.649 -12.955 -10.973 1.00 95.06 358 GLN A N 1
ATOM 2732 C CA . GLN A 1 358 ? 21.146 -12.650 -9.632 1.00 95.06 358 GLN A CA 1
ATOM 2733 C C . GLN A 1 358 ? 20.545 -11.344 -9.106 1.00 95.06 358 GLN A C 1
ATOM 2735 O O . GLN A 1 358 ? 20.234 -11.253 -7.921 1.00 95.06 358 GLN A O 1
ATOM 2740 N N . VAL A 1 359 ? 20.383 -10.341 -9.974 1.00 93.31 359 VAL A N 1
ATOM 2741 C CA . VAL A 1 359 ? 19.821 -9.036 -9.609 1.00 93.31 359 VAL A CA 1
ATOM 2742 C C . VAL A 1 359 ? 18.302 -9.105 -9.474 1.00 93.31 359 VAL A C 1
ATOM 2744 O O . VAL A 1 359 ? 17.781 -8.788 -8.409 1.00 93.31 359 VAL A O 1
ATOM 2747 N N . HIS A 1 360 ? 17.591 -9.546 -10.513 1.00 94.81 360 HIS A N 1
ATOM 2748 C CA . HIS A 1 360 ? 16.132 -9.672 -10.498 1.00 94.81 360 HIS A CA 1
ATOM 2749 C C . HIS A 1 360 ? 15.694 -10.657 -9.414 1.00 94.81 360 HIS A C 1
ATOM 2751 O O . HIS A 1 360 ? 14.785 -10.367 -8.636 1.00 94.81 360 HIS A O 1
ATOM 2757 N N . GLY A 1 361 ? 16.428 -11.762 -9.276 1.00 95.50 361 GLY A N 1
ATOM 2758 C CA . GLY A 1 361 ? 16.166 -12.772 -8.268 1.00 95.50 361 GLY A CA 1
ATOM 2759 C C . GLY A 1 361 ? 16.301 -12.275 -6.838 1.00 95.50 361 GLY A C 1
ATOM 2760 O O . GLY A 1 361 ? 15.440 -12.578 -6.020 1.00 95.50 361 GLY A O 1
ATOM 2761 N N . ALA A 1 362 ? 17.300 -11.442 -6.535 1.00 95.50 362 ALA A N 1
ATOM 2762 C CA . ALA A 1 362 ? 17.419 -10.839 -5.207 1.00 95.50 362 ALA A CA 1
ATOM 2763 C C . ALA A 1 362 ? 16.227 -9.921 -4.873 1.00 95.50 362 ALA A C 1
ATOM 2765 O O . ALA A 1 362 ? 15.798 -9.850 -3.721 1.00 95.50 362 ALA A O 1
ATOM 2766 N N . VAL A 1 363 ? 15.662 -9.233 -5.873 1.00 95.94 363 VAL A N 1
ATOM 2767 C CA . VAL A 1 363 ? 14.461 -8.405 -5.685 1.00 95.94 363 VAL A CA 1
ATOM 2768 C C . VAL A 1 363 ? 13.206 -9.273 -5.549 1.00 95.94 363 VAL A C 1
ATOM 2770 O O . VAL A 1 363 ? 12.353 -8.954 -4.721 1.00 95.94 363 VAL A O 1
ATOM 2773 N N . ARG A 1 364 ? 13.108 -10.394 -6.281 1.00 96.69 364 ARG A N 1
ATOM 2774 C CA . ARG A 1 364 ? 12.055 -11.410 -6.085 1.00 96.69 364 ARG A CA 1
ATOM 2775 C C . ARG A 1 364 ? 12.109 -12.012 -4.679 1.00 96.69 364 ARG A C 1
ATOM 2777 O O . ARG A 1 364 ? 11.069 -12.122 -4.043 1.00 96.69 364 ARG A O 1
ATOM 2784 N N . ASP A 1 365 ? 13.296 -12.311 -4.156 1.00 97.56 365 ASP A N 1
ATOM 2785 C CA . ASP A 1 365 ? 13.460 -12.812 -2.785 1.00 97.56 365 ASP A CA 1
ATOM 2786 C C . ASP A 1 365 ? 13.035 -11.759 -1.744 1.00 97.56 365 ASP A C 1
ATOM 2788 O O . ASP A 1 365 ? 12.338 -12.083 -0.781 1.00 97.56 365 ASP A O 1
ATOM 2792 N N . ALA A 1 366 ? 13.371 -10.479 -1.955 1.00 97.25 366 ALA A N 1
ATOM 2793 C CA . ALA A 1 366 ? 12.902 -9.387 -1.096 1.00 97.25 366 ALA A CA 1
ATOM 2794 C C . ALA A 1 366 ? 11.373 -9.214 -1.147 1.00 97.25 366 ALA A C 1
ATOM 2796 O O . ALA A 1 366 ? 10.729 -9.017 -0.114 1.00 97.25 366 ALA A O 1
ATOM 2797 N N . HIS A 1 367 ? 10.782 -9.317 -2.341 1.00 97.81 367 HIS A N 1
ATOM 2798 C CA . HIS A 1 367 ? 9.333 -9.290 -2.546 1.00 97.81 367 HIS A CA 1
ATOM 2799 C C . HIS A 1 367 ? 8.642 -10.464 -1.844 1.00 97.81 367 HIS A C 1
ATOM 2801 O O . HIS A 1 367 ? 7.707 -10.235 -1.078 1.00 97.81 367 HIS A O 1
ATOM 2807 N N . ALA A 1 368 ? 9.142 -11.690 -2.009 1.00 98.06 368 ALA A N 1
ATOM 2808 C CA . ALA A 1 368 ? 8.617 -12.883 -1.347 1.00 98.06 368 ALA A CA 1
ATOM 2809 C C . ALA A 1 368 ? 8.747 -12.790 0.182 1.00 98.06 368 ALA A C 1
ATOM 2811 O O . ALA A 1 368 ? 7.818 -13.139 0.917 1.00 98.06 368 ALA A O 1
ATOM 2812 N N . GLN A 1 369 ? 9.869 -12.246 0.672 1.00 97.94 369 GLN A N 1
ATOM 2813 C CA . GLN A 1 369 ? 10.082 -11.995 2.093 1.00 97.94 369 GLN A CA 1
ATOM 2814 C C . GLN A 1 369 ? 9.024 -11.055 2.668 1.00 97.94 369 GLN A C 1
ATOM 2816 O O . GLN A 1 369 ? 8.519 -11.314 3.762 1.00 97.94 369 GLN A O 1
ATOM 2821 N N . ALA A 1 370 ? 8.700 -9.981 1.948 1.00 98.38 370 ALA A N 1
ATOM 2822 C CA . ALA A 1 370 ? 7.683 -9.030 2.366 1.00 98.38 370 ALA A CA 1
ATOM 2823 C C . ALA A 1 370 ? 6.269 -9.610 2.263 1.00 98.38 370 ALA A C 1
ATOM 2825 O O . ALA A 1 370 ? 5.488 -9.436 3.196 1.00 98.38 370 ALA A O 1
ATOM 2826 N N . CYS A 1 371 ? 5.968 -10.359 1.196 1.00 98.44 371 CYS A N 1
ATOM 2827 C CA . CYS A 1 371 ? 4.682 -11.032 1.016 1.00 98.44 371 CYS A CA 1
ATOM 2828 C C . CYS A 1 371 ? 4.331 -11.915 2.214 1.00 98.44 371 CYS A C 1
ATOM 2830 O O . CYS A 1 371 ? 3.268 -11.741 2.788 1.00 98.44 371 CYS A O 1
ATOM 2832 N N . ARG A 1 372 ? 5.253 -12.766 2.678 1.00 98.31 372 ARG A N 1
ATOM 2833 C CA . ARG A 1 372 ? 5.010 -13.624 3.851 1.00 98.31 372 ARG A CA 1
ATOM 2834 C C . ARG A 1 372 ? 4.710 -12.829 5.130 1.00 98.31 372 ARG A C 1
ATOM 2836 O O . ARG A 1 372 ? 3.876 -13.256 5.916 1.00 98.31 372 ARG A O 1
ATOM 2843 N N . VAL A 1 373 ? 5.397 -11.705 5.371 1.00 98.56 373 VAL A N 1
ATOM 2844 C CA . VAL A 1 373 ? 5.122 -10.856 6.553 1.00 98.56 373 VAL A CA 1
ATOM 2845 C C . VAL A 1 373 ? 3.730 -10.234 6.449 1.00 98.56 373 VAL A C 1
ATOM 2847 O O . VAL A 1 373 ? 2.985 -10.217 7.421 1.00 98.56 373 VAL A O 1
ATOM 2850 N N . ILE A 1 374 ? 3.370 -9.761 5.260 1.00 98.25 374 ILE A N 1
ATOM 2851 C CA . ILE A 1 374 ? 2.069 -9.150 4.979 1.00 98.25 374 ILE A CA 1
ATOM 2852 C C . ILE A 1 374 ? 0.931 -10.169 5.045 1.00 98.25 374 ILE A C 1
ATOM 2854 O O . ILE A 1 374 ? -0.130 -9.835 5.555 1.00 98.25 374 ILE A O 1
ATOM 2858 N N . ASP A 1 375 ? 1.154 -11.403 4.591 1.00 98.12 375 ASP A N 1
ATOM 2859 C CA . ASP A 1 375 ? 0.164 -12.484 4.648 1.00 98.12 375 ASP A CA 1
ATOM 2860 C C . ASP A 1 375 ? -0.189 -12.848 6.104 1.00 98.12 375 ASP A C 1
ATOM 2862 O O . ASP A 1 375 ? -1.348 -13.137 6.403 1.00 98.12 375 ASP A O 1
ATOM 2866 N N . ILE A 1 376 ? 0.784 -12.756 7.023 1.00 98.44 376 ILE A N 1
ATOM 2867 C CA . ILE A 1 376 ? 0.548 -12.884 8.471 1.00 98.44 376 ILE A CA 1
ATOM 2868 C C . ILE A 1 376 ? -0.255 -11.686 8.989 1.00 98.44 376 ILE A C 1
ATOM 2870 O O . ILE A 1 376 ? -1.282 -11.870 9.638 1.00 98.44 376 ILE A O 1
ATOM 2874 N N . GLU A 1 377 ? 0.191 -10.462 8.696 1.00 98.19 377 GLU A N 1
ATOM 2875 C CA . GLU A 1 377 ? -0.440 -9.244 9.219 1.00 98.19 377 GLU A CA 1
ATOM 2876 C C . GLU A 1 377 ? -1.898 -9.080 8.748 1.00 98.19 377 GLU A C 1
ATOM 2878 O O . GLU A 1 377 ? -2.749 -8.634 9.515 1.00 98.19 377 GLU A O 1
ATOM 2883 N N . LEU A 1 378 ? -2.212 -9.480 7.508 1.00 97.88 378 LEU A N 1
ATOM 2884 C CA . LEU A 1 378 ? -3.563 -9.407 6.930 1.00 97.88 378 LEU A CA 1
ATOM 2885 C C . LEU A 1 378 ? -4.624 -10.139 7.750 1.00 97.88 378 LEU A C 1
ATOM 2887 O O . LEU A 1 378 ? -5.793 -9.748 7.726 1.00 97.88 378 LEU A O 1
ATOM 2891 N N . ASN A 1 379 ? -4.207 -11.177 8.468 1.00 98.00 379 ASN A N 1
ATOM 2892 C CA . ASN A 1 379 ? -5.074 -12.064 9.234 1.00 98.00 379 ASN A CA 1
ATOM 2893 C C . ASN A 1 379 ? -4.734 -12.033 10.736 1.00 98.00 379 ASN A C 1
ATOM 2895 O O . ASN A 1 379 ? -5.103 -12.941 11.485 1.00 98.00 379 ASN A O 1
ATOM 2899 N N . ALA A 1 380 ? -4.027 -10.988 11.181 1.00 97.25 380 ALA A N 1
ATOM 2900 C CA . ALA A 1 380 ? -3.671 -10.749 12.573 1.00 97.25 380 ALA A CA 1
ATOM 2901 C C . ALA A 1 380 ? -4.630 -9.760 13.256 1.00 97.25 380 ALA A C 1
ATOM 2903 O O . ALA A 1 380 ? -5.255 -8.901 12.626 1.00 97.25 380 ALA A O 1
ATOM 2904 N N . VAL A 1 381 ? -4.688 -9.835 14.588 1.00 96.44 381 VAL A N 1
ATOM 2905 C CA . VAL A 1 381 ? -5.400 -8.853 15.415 1.00 96.44 381 VAL A CA 1
ATOM 2906 C C . VAL A 1 381 ? -4.464 -7.701 15.762 1.00 96.44 381 VAL A C 1
ATOM 2908 O O . VAL A 1 381 ? -3.769 -7.749 16.777 1.00 96.44 381 VAL A O 1
ATOM 2911 N N . THR A 1 382 ? -4.450 -6.668 14.920 1.00 95.56 382 THR A N 1
ATOM 2912 C CA . THR A 1 382 ? -3.706 -5.422 15.161 1.00 95.56 382 THR A CA 1
ATOM 2913 C C . THR A 1 382 ? -4.607 -4.413 15.876 1.00 95.56 382 THR A C 1
ATOM 2915 O O . THR A 1 382 ? -5.270 -3.576 15.263 1.00 95.56 382 THR A O 1
ATOM 2918 N N . ASP A 1 383 ? -4.695 -4.543 17.199 1.00 95.00 383 ASP A N 1
ATOM 2919 C CA . ASP A 1 383 ? -5.525 -3.706 18.073 1.00 95.00 383 ASP A CA 1
ATOM 2920 C C . ASP A 1 383 ? -4.987 -3.730 19.517 1.00 95.00 383 ASP A C 1
ATOM 2922 O O . ASP A 1 383 ? -4.105 -4.520 19.853 1.00 95.00 383 ASP A O 1
ATOM 2926 N N . ASN A 1 384 ? -5.502 -2.852 20.375 1.00 93.56 384 ASN A N 1
ATOM 2927 C CA . ASN A 1 384 ? -5.232 -2.828 21.810 1.00 93.56 384 ASN A CA 1
ATOM 2928 C C . ASN A 1 384 ? -6.318 -2.041 22.575 1.00 93.56 384 ASN A C 1
ATOM 2930 O O . ASN A 1 384 ? -6.745 -0.990 22.087 1.00 93.56 384 ASN A O 1
ATOM 2934 N N . PRO A 1 385 ? -6.687 -2.464 23.800 1.00 94.19 385 PRO A N 1
ATOM 2935 C CA . PRO A 1 385 ? -6.433 -3.787 24.385 1.00 94.19 385 PRO A CA 1
ATOM 2936 C C . PRO A 1 385 ? -7.155 -4.902 23.620 1.00 94.19 385 PRO A C 1
ATOM 2938 O O . PRO A 1 385 ? -8.060 -4.639 22.827 1.00 94.19 385 PRO A O 1
ATOM 2941 N N . LEU A 1 386 ? -6.736 -6.140 23.858 1.00 96.06 386 LEU A N 1
ATOM 2942 C CA . LEU A 1 386 ? -7.328 -7.347 23.290 1.00 96.06 386 LEU A CA 1
ATOM 2943 C C . LEU A 1 386 ? -8.315 -7.961 24.281 1.00 96.06 386 LEU A C 1
ATOM 2945 O O . LEU A 1 386 ? -8.018 -8.070 25.468 1.00 96.06 386 LEU A O 1
ATOM 2949 N N . ILE A 1 387 ? -9.476 -8.377 23.786 1.00 95.75 387 ILE A N 1
ATOM 2950 C CA . ILE A 1 387 ? -10.555 -8.972 24.578 1.00 95.75 387 ILE A CA 1
ATOM 2951 C C . ILE A 1 387 ? -10.555 -10.484 24.350 1.00 95.75 387 ILE A C 1
ATOM 2953 O O . ILE A 1 387 ? -10.761 -10.942 23.226 1.00 95.75 387 ILE A O 1
ATOM 2957 N N . VAL A 1 388 ? -10.323 -11.266 25.402 1.00 94.38 388 VAL A N 1
ATOM 2958 C CA . VAL A 1 388 ? -10.250 -12.736 25.358 1.00 94.38 388 VAL A CA 1
ATOM 2959 C C . VAL A 1 388 ? -11.226 -13.346 26.376 1.00 94.38 388 VAL A C 1
ATOM 2961 O O . VAL A 1 388 ? -10.823 -13.837 27.429 1.00 94.38 388 VAL A O 1
ATOM 2964 N N . PRO A 1 389 ? -12.541 -13.314 26.083 1.00 89.50 389 PRO A N 1
ATOM 2965 C CA . PRO A 1 389 ? -13.581 -13.681 27.048 1.00 89.50 389 PRO A CA 1
ATOM 2966 C C . PRO A 1 389 ? -13.614 -15.184 27.372 1.00 89.50 389 PRO A C 1
ATOM 2968 O O . PRO A 1 389 ? -14.251 -15.585 28.341 1.00 89.50 389 PRO A O 1
ATOM 2971 N N . ASP A 1 390 ? -12.965 -16.018 26.555 1.00 87.50 390 ASP A N 1
ATOM 2972 C CA . ASP A 1 390 ? -12.880 -17.472 26.737 1.00 87.50 390 ASP A CA 1
ATOM 2973 C C . ASP A 1 390 ? -11.724 -17.910 27.652 1.00 87.50 390 ASP A C 1
ATOM 2975 O O . ASP A 1 390 ? -11.647 -19.082 28.026 1.00 87.50 390 ASP A O 1
ATOM 2979 N N . THR A 1 391 ? -10.822 -16.998 28.030 1.00 86.81 391 THR A N 1
ATOM 2980 C CA . THR A 1 391 ? -9.759 -17.304 28.994 1.00 86.81 391 THR A CA 1
ATOM 2981 C C . THR A 1 391 ? -10.373 -17.571 30.367 1.00 86.81 391 THR A C 1
ATOM 2983 O O . THR A 1 391 ? -11.282 -16.849 30.790 1.00 86.81 391 THR A O 1
ATOM 2986 N N . ALA A 1 392 ? -9.869 -18.600 31.063 1.00 80.19 392 ALA A N 1
ATOM 2987 C CA . ALA A 1 392 ? -10.341 -18.985 32.391 1.00 80.19 392 ALA A CA 1
ATOM 2988 C C . ALA A 1 392 ? -10.395 -17.766 33.324 1.00 80.19 392 ALA A C 1
ATOM 2990 O O . ALA A 1 392 ? -9.397 -17.064 33.490 1.00 80.19 392 ALA A O 1
ATOM 2991 N N . ASP A 1 393 ? -11.567 -17.522 33.911 1.00 77.75 393 ASP A N 1
ATOM 2992 C CA . ASP A 1 393 ? -11.763 -16.408 34.830 1.00 77.75 393 ASP A CA 1
ATOM 2993 C C . ASP A 1 393 ? -11.037 -16.706 36.147 1.00 77.75 393 ASP A C 1
ATOM 2995 O O . ASP A 1 393 ? -11.445 -17.564 36.932 1.00 77.75 393 ASP A O 1
ATOM 2999 N N . THR A 1 394 ? -9.915 -16.024 36.357 1.00 77.75 394 THR A N 1
ATOM 3000 C CA . THR A 1 394 ? -9.124 -16.100 37.589 1.00 77.75 394 THR A CA 1
ATOM 3001 C C . THR A 1 394 ? -9.524 -15.026 38.603 1.00 77.75 394 THR A C 1
ATOM 3003 O O . THR A 1 394 ? -8.881 -14.906 39.644 1.00 77.75 394 THR A O 1
ATOM 3006 N N . GLY A 1 395 ? -10.556 -14.226 38.306 1.00 78.38 395 GLY A N 1
ATOM 3007 C CA . GLY A 1 395 ? -10.933 -13.031 39.059 1.00 78.38 395 GLY A CA 1
ATOM 3008 C C . GLY A 1 395 ? -10.087 -11.792 38.743 1.00 78.38 395 GLY A C 1
ATOM 3009 O O . GLY A 1 395 ? -10.352 -10.735 39.306 1.00 78.38 395 GLY A O 1
ATOM 3010 N N . ALA A 1 396 ? -9.090 -11.895 37.856 1.00 84.38 396 ALA A N 1
ATOM 3011 C CA . ALA A 1 396 ? -8.248 -10.778 37.421 1.00 84.38 396 ALA A CA 1
ATOM 3012 C C . ALA A 1 396 ? -8.583 -10.377 35.976 1.00 84.38 396 ALA A C 1
ATOM 3014 O O . ALA A 1 396 ? -8.327 -11.140 35.037 1.00 84.38 396 ALA A O 1
ATOM 3015 N N . ILE A 1 397 ? -9.134 -9.172 35.783 1.00 86.62 397 ILE A N 1
ATOM 3016 C CA . ILE A 1 397 ? -9.555 -8.695 34.459 1.00 86.62 397 ILE A CA 1
ATOM 3017 C C . ILE A 1 397 ? -8.389 -8.597 33.471 1.00 86.62 397 ILE A C 1
ATOM 3019 O O . ILE A 1 397 ? -8.584 -8.812 32.278 1.00 86.62 397 ILE A O 1
ATOM 3023 N N . GLU A 1 398 ? -7.167 -8.359 33.939 1.00 87.25 398 GLU A N 1
ATOM 3024 C CA . GLU A 1 398 ? -5.964 -8.243 33.110 1.00 87.25 398 GLU A CA 1
ATOM 3025 C C . GLU A 1 398 ? -5.631 -9.540 32.353 1.00 87.25 398 GLU A C 1
ATOM 3027 O O . GLU A 1 398 ? -4.900 -9.505 31.365 1.00 87.25 398 GLU A O 1
ATOM 3032 N N . GLN A 1 399 ? -6.189 -10.681 32.778 1.00 88.00 399 GLN A N 1
ATOM 3033 C CA . GLN A 1 399 ? -6.077 -11.962 32.069 1.00 88.00 399 GLN A CA 1
ATOM 3034 C C . GLN A 1 399 ? -7.085 -12.098 30.915 1.00 88.00 399 GLN A C 1
ATOM 3036 O O . GLN A 1 399 ? -6.906 -12.935 30.030 1.00 88.00 399 GLN A O 1
ATOM 3041 N N . GLN A 1 400 ? -8.144 -11.283 30.915 1.00 92.62 400 GLN A N 1
ATOM 3042 C CA . GLN A 1 400 ? -9.218 -11.298 29.916 1.00 92.62 400 GLN A CA 1
ATOM 3043 C C . GLN A 1 400 ? -9.246 -10.035 29.036 1.00 92.62 400 GLN A C 1
ATOM 3045 O O . GLN A 1 400 ? -9.779 -10.064 27.926 1.00 92.62 400 GLN A O 1
ATOM 3050 N N . VAL A 1 401 ? -8.654 -8.934 29.504 1.00 93.56 401 VAL A N 1
ATOM 3051 C CA . VAL A 1 401 ? -8.477 -7.667 28.786 1.00 93.56 401 VAL A CA 1
ATOM 3052 C C . VAL A 1 401 ? -6.990 -7.330 28.770 1.00 93.56 401 VAL A C 1
ATOM 3054 O O . VAL A 1 401 ? -6.450 -6.693 29.673 1.00 93.56 401 VAL A O 1
ATOM 3057 N N . ILE A 1 402 ? -6.313 -7.799 27.729 1.00 92.38 402 ILE A N 1
ATOM 3058 C CA . ILE A 1 402 ? -4.855 -7.814 27.663 1.00 92.38 402 ILE A CA 1
ATOM 3059 C C . ILE A 1 402 ? -4.367 -6.555 26.953 1.00 92.38 402 ILE A C 1
ATOM 3061 O O . ILE A 1 402 ? -4.680 -6.322 25.784 1.00 92.38 402 ILE A O 1
ATOM 3065 N N . SER A 1 403 ? -3.558 -5.754 27.644 1.00 90.81 403 SER A N 1
ATOM 3066 C CA . SER A 1 403 ? -2.838 -4.646 27.013 1.00 90.81 403 SER A CA 1
ATOM 3067 C C . SER A 1 403 ? -1.573 -5.163 26.324 1.00 90.81 403 SER A C 1
ATOM 3069 O O . SER A 1 403 ? -0.709 -5.755 26.968 1.00 90.81 403 SER A O 1
ATOM 3071 N N . ALA A 1 404 ? -1.458 -4.939 25.017 1.00 90.31 404 ALA A N 1
ATOM 3072 C CA . ALA A 1 404 ? -0.366 -5.422 24.180 1.00 90.31 404 ALA A CA 1
ATOM 3073 C C . ALA A 1 404 ? 0.012 -4.410 23.085 1.00 90.31 404 ALA A C 1
ATOM 3075 O O . ALA A 1 404 ? -0.740 -3.501 22.744 1.00 90.31 404 ALA A O 1
ATOM 3076 N N . GLY A 1 405 ? 1.193 -4.593 22.493 1.00 92.94 405 GLY A N 1
ATOM 3077 C CA . GLY A 1 405 ? 1.716 -3.747 21.415 1.00 92.94 405 GLY A CA 1
ATOM 3078 C C . GLY A 1 405 ? 1.327 -4.190 20.001 1.00 92.94 405 GLY A C 1
ATOM 3079 O O . GLY A 1 405 ? 2.074 -3.911 19.069 1.00 92.94 405 GLY A O 1
ATOM 3080 N N . HIS A 1 406 ? 0.211 -4.903 19.814 1.00 94.56 406 HIS A N 1
ATOM 3081 C CA . HIS A 1 406 ? -0.169 -5.482 18.511 1.00 94.56 406 HIS A CA 1
ATOM 3082 C C . HIS A 1 406 ? -0.464 -4.440 17.416 1.00 94.56 406 HIS A C 1
ATOM 3084 O O . HIS A 1 406 ? -0.512 -4.772 16.238 1.00 94.56 406 HIS A O 1
ATOM 3090 N N . PHE A 1 407 ? -0.633 -3.171 17.778 1.00 93.56 407 PHE A N 1
ATOM 3091 C CA . PHE A 1 407 ? -0.739 -2.059 16.831 1.00 93.56 407 PHE A CA 1
ATOM 3092 C C . PHE A 1 407 ? 0.605 -1.629 16.219 1.00 93.56 407 PHE A C 1
ATOM 3094 O O . PHE A 1 407 ? 0.629 -0.787 15.323 1.00 93.56 407 PHE A O 1
ATOM 3101 N N . HIS A 1 408 ? 1.737 -2.131 16.721 1.00 96.25 408 HIS A N 1
ATOM 3102 C CA . HIS A 1 408 ? 3.053 -1.640 16.327 1.00 96.25 408 HIS A CA 1
ATOM 3103 C C . HIS A 1 408 ? 3.491 -2.210 14.969 1.00 96.25 408 HIS A C 1
ATOM 3105 O O . HIS A 1 408 ? 3.850 -3.378 14.847 1.00 96.25 408 HIS A O 1
ATOM 3111 N N . GLY A 1 409 ? 3.618 -1.349 13.957 1.00 96.06 409 GLY A N 1
ATOM 3112 C CA . GLY A 1 409 ? 3.924 -1.738 12.573 1.00 96.06 409 GLY A CA 1
ATOM 3113 C C . GLY A 1 409 ? 5.374 -2.139 12.264 1.00 96.06 409 GLY A C 1
ATOM 3114 O O . GLY A 1 409 ? 5.806 -2.031 11.116 1.00 96.06 409 GLY A O 1
ATOM 3115 N N . MET A 1 410 ? 6.164 -2.566 13.258 1.00 96.06 410 MET A N 1
ATOM 3116 C CA . MET A 1 410 ? 7.597 -2.861 13.064 1.00 96.06 410 MET A CA 1
ATOM 3117 C C . MET A 1 410 ? 7.846 -3.972 12.028 1.00 96.06 410 MET A C 1
ATOM 3119 O O . MET A 1 410 ? 8.724 -3.785 11.178 1.00 96.06 410 MET A O 1
ATOM 3123 N N . PRO A 1 411 ? 7.093 -5.095 12.024 1.00 96.56 411 PRO A N 1
ATOM 3124 C CA . PRO A 1 411 ? 7.290 -6.152 11.031 1.00 96.56 411 PRO A CA 1
ATOM 3125 C C . PRO A 1 411 ? 7.130 -5.640 9.594 1.00 96.56 411 PRO A C 1
ATOM 3127 O O . PRO A 1 411 ? 7.984 -5.896 8.740 1.00 96.56 411 PRO A O 1
ATOM 3130 N N . LEU A 1 412 ? 6.085 -4.842 9.345 1.00 97.06 412 LEU A N 1
ATOM 3131 C CA . LEU A 1 412 ? 5.822 -4.233 8.042 1.00 97.06 412 LEU A CA 1
ATOM 3132 C C . LEU A 1 412 ? 6.906 -3.223 7.656 1.00 97.06 412 LEU A C 1
ATOM 3134 O O . LEU A 1 412 ? 7.381 -3.232 6.519 1.00 97.06 412 LEU A O 1
ATOM 3138 N N . ALA A 1 413 ? 7.331 -2.379 8.599 1.00 95.75 413 ALA A N 1
ATOM 3139 C CA . ALA A 1 413 ? 8.354 -1.367 8.359 1.00 95.75 413 ALA A CA 1
ATOM 3140 C C . ALA A 1 413 ? 9.692 -1.992 7.932 1.00 95.75 413 ALA A C 1
ATOM 3142 O O . ALA A 1 413 ? 10.303 -1.529 6.964 1.00 95.75 413 ALA A O 1
ATOM 3143 N N . LEU A 1 414 ? 10.132 -3.066 8.597 1.00 97.00 414 LEU A N 1
ATOM 3144 C CA . LEU A 1 414 ? 11.360 -3.782 8.238 1.00 97.00 414 LEU A CA 1
ATOM 3145 C C . LEU A 1 414 ? 11.244 -4.460 6.868 1.00 97.00 414 LEU A C 1
ATOM 3147 O O . LEU A 1 414 ? 12.128 -4.296 6.024 1.00 97.00 414 LEU A O 1
ATOM 3151 N N . ALA A 1 415 ? 10.138 -5.168 6.621 1.00 97.31 415 ALA A N 1
ATOM 3152 C CA . ALA A 1 415 ? 9.889 -5.838 5.347 1.00 97.31 415 ALA A CA 1
ATOM 3153 C C . ALA A 1 415 ? 9.891 -4.848 4.171 1.00 97.31 415 ALA A C 1
ATOM 3155 O O . ALA A 1 415 ? 10.593 -5.044 3.176 1.00 97.31 415 ALA A O 1
ATOM 3156 N N . MET A 1 416 ? 9.169 -3.735 4.305 1.00 96.81 416 MET A N 1
ATOM 3157 C CA . MET A 1 416 ? 9.094 -2.717 3.258 1.00 96.81 416 MET A CA 1
ATOM 3158 C C . MET A 1 416 ? 10.386 -1.909 3.118 1.00 96.81 416 MET A C 1
ATOM 3160 O O . MET A 1 416 ? 10.688 -1.443 2.020 1.00 96.81 416 MET A O 1
ATOM 3164 N N . SER A 1 417 ? 11.191 -1.780 4.177 1.00 95.94 417 SER A N 1
ATOM 3165 C CA . SER A 1 417 ? 12.533 -1.189 4.085 1.00 95.94 417 SER A CA 1
ATOM 3166 C C . SER A 1 417 ? 13.474 -2.057 3.253 1.00 95.94 417 SER A C 1
ATOM 3168 O O . SER A 1 417 ? 14.207 -1.527 2.416 1.00 95.94 417 SER A O 1
ATOM 3170 N N . TYR A 1 418 ? 13.405 -3.382 3.414 1.00 95.12 418 TYR A N 1
ATOM 3171 C CA . TYR A 1 418 ? 14.166 -4.312 2.583 1.00 95.12 418 TYR A CA 1
ATOM 3172 C C . TYR A 1 418 ? 13.748 -4.218 1.107 1.00 95.12 418 TYR A C 1
ATOM 3174 O O . TYR A 1 418 ? 14.598 -4.040 0.234 1.00 95.12 418 TYR A O 1
ATOM 3182 N N . VAL A 1 419 ? 12.441 -4.211 0.826 1.00 95.25 419 VAL A N 1
ATOM 3183 C CA . VAL A 1 419 ? 11.917 -4.022 -0.539 1.00 95.25 419 VAL A CA 1
ATOM 3184 C C . VAL A 1 419 ? 12.358 -2.682 -1.130 1.00 95.25 419 VAL A C 1
ATOM 3186 O O . VAL A 1 419 ? 12.842 -2.627 -2.261 1.00 95.25 419 VAL A O 1
ATOM 3189 N N . LYS A 1 420 ? 12.251 -1.593 -0.361 1.00 93.75 420 LYS A N 1
ATOM 3190 C CA . LYS A 1 420 ? 12.685 -0.256 -0.782 1.00 93.75 420 LYS A CA 1
ATOM 3191 C C . LYS A 1 420 ? 14.171 -0.226 -1.145 1.00 93.75 420 LYS A C 1
ATOM 3193 O O . LYS A 1 420 ? 14.530 0.444 -2.109 1.00 93.75 420 LYS A O 1
ATOM 3198 N N . ALA A 1 421 ? 15.016 -0.936 -0.401 1.00 90.38 421 ALA A N 1
ATOM 3199 C CA . ALA A 1 421 ? 16.443 -1.045 -0.695 1.00 90.38 421 ALA A CA 1
ATOM 3200 C C . ALA A 1 421 ? 16.734 -1.907 -1.938 1.00 90.38 421 ALA A C 1
ATOM 3202 O O . ALA A 1 421 ? 17.719 -1.661 -2.631 1.00 90.38 421 ALA A O 1
ATOM 3203 N N . ALA A 1 422 ? 15.874 -2.882 -2.251 1.00 88.56 422 ALA A N 1
ATOM 3204 C CA . ALA A 1 422 ? 16.043 -3.778 -3.393 1.00 88.56 422 ALA A CA 1
ATOM 3205 C C . ALA A 1 422 ? 15.675 -3.126 -4.746 1.00 88.56 422 ALA A C 1
ATOM 3207 O O . ALA A 1 422 ? 16.344 -3.365 -5.750 1.00 88.56 422 ALA A O 1
ATOM 3208 N N . ILE A 1 423 ? 14.652 -2.259 -4.789 1.00 83.75 423 ILE A N 1
ATOM 3209 C CA . ILE A 1 423 ? 14.140 -1.650 -6.038 1.00 83.75 423 ILE A CA 1
ATOM 3210 C C . ILE A 1 423 ? 15.210 -0.882 -6.852 1.00 83.75 423 ILE A C 1
ATOM 3212 O O . ILE A 1 423 ? 15.263 -1.071 -8.070 1.00 83.75 423 ILE A O 1
ATOM 3216 N N . PRO A 1 424 ? 16.081 -0.035 -6.261 1.00 77.38 424 PRO A N 1
ATOM 3217 C CA . PRO A 1 424 ? 17.109 0.682 -7.018 1.00 77.38 424 PRO A CA 1
ATOM 3218 C C . PRO A 1 424 ? 18.081 -0.230 -7.773 1.00 77.38 424 PRO A C 1
ATOM 3220 O O . PRO A 1 424 ? 18.586 0.160 -8.824 1.00 77.38 424 PRO A O 1
ATOM 3223 N N . VAL A 1 425 ? 18.320 -1.448 -7.273 1.00 71.81 425 VAL A N 1
ATOM 3224 C CA . VAL A 1 425 ? 19.211 -2.420 -7.923 1.00 71.81 425 VAL A CA 1
ATOM 3225 C C . VAL A 1 425 ? 18.621 -2.874 -9.262 1.00 71.81 425 VAL A C 1
ATOM 3227 O O . VAL A 1 425 ? 19.339 -2.939 -10.259 1.00 71.81 425 VAL A O 1
ATOM 3230 N N . LEU A 1 426 ? 17.300 -3.084 -9.311 1.00 73.94 426 LEU A N 1
ATOM 3231 C CA . LEU A 1 426 ? 16.570 -3.388 -10.545 1.00 73.94 426 LEU A CA 1
ATOM 3232 C C . LEU A 1 426 ? 16.658 -2.227 -11.546 1.00 73.94 426 LEU A C 1
ATOM 3234 O O . LEU A 1 426 ? 16.967 -2.426 -12.719 1.00 73.94 426 LEU A O 1
ATOM 3238 N N . ALA A 1 427 ? 16.440 -0.998 -11.071 1.00 67.44 427 ALA A N 1
ATOM 3239 C CA . ALA A 1 427 ? 16.482 0.196 -11.912 1.00 67.44 427 ALA A CA 1
ATOM 3240 C C . ALA A 1 427 ? 17.878 0.450 -12.508 1.00 67.44 427 ALA A C 1
ATOM 3242 O O . ALA A 1 427 ? 17.987 0.813 -13.679 1.00 67.44 427 ALA A O 1
ATOM 3243 N N . LEU A 1 428 ? 18.945 0.232 -11.730 1.00 60.06 428 LEU A N 1
ATOM 3244 C CA . LEU A 1 428 ? 20.323 0.400 -12.192 1.00 60.06 428 LEU A CA 1
ATOM 3245 C C . LEU A 1 428 ? 20.699 -0.638 -13.257 1.00 60.06 428 LEU A C 1
ATOM 3247 O O . LEU A 1 428 ? 21.333 -0.283 -14.252 1.00 60.06 428 LEU A O 1
ATOM 3251 N N . ALA A 1 429 ? 20.282 -1.896 -13.084 1.00 61.66 429 ALA A N 1
ATOM 3252 C CA . ALA A 1 429 ? 20.514 -2.943 -14.075 1.00 61.66 429 ALA A CA 1
ATOM 3253 C C . ALA A 1 429 ? 19.866 -2.582 -15.421 1.00 61.66 429 ALA A C 1
ATOM 3255 O O . ALA A 1 429 ? 20.552 -2.585 -16.445 1.00 61.66 429 ALA A O 1
ATOM 3256 N N . ILE A 1 430 ? 18.604 -2.142 -15.403 1.00 60.53 430 ILE A N 1
ATOM 3257 C CA . ILE A 1 430 ? 17.880 -1.702 -16.603 1.00 60.53 430 ILE A CA 1
ATOM 3258 C C . ILE A 1 430 ? 18.556 -0.472 -17.223 1.00 60.53 430 ILE A C 1
ATOM 3260 O O . ILE A 1 430 ? 18.893 -0.486 -18.405 1.00 60.53 430 ILE A O 1
ATOM 3264 N N . ALA A 1 431 ? 18.844 0.571 -16.440 1.00 55.78 431 ALA A N 1
ATOM 3265 C CA . ALA A 1 431 ? 19.477 1.789 -16.948 1.00 55.78 431 ALA A CA 1
ATOM 3266 C C . ALA A 1 431 ? 20.862 1.529 -17.568 1.00 55.78 431 ALA A C 1
ATOM 3268 O O . ALA A 1 431 ? 21.221 2.165 -18.551 1.00 55.78 431 ALA A O 1
ATOM 3269 N N . SER A 1 432 ? 21.620 0.557 -17.052 1.00 54.94 432 SER A N 1
ATOM 3270 C CA . SER A 1 432 ? 22.942 0.192 -17.583 1.00 54.94 432 SER A CA 1
ATOM 3271 C C . SER A 1 432 ? 22.913 -0.566 -18.921 1.00 54.94 432 SER A C 1
ATOM 3273 O O . SER A 1 432 ? 23.949 -0.687 -19.577 1.00 54.94 432 SER A O 1
ATOM 3275 N N . THR A 1 433 ? 21.746 -1.069 -19.346 1.00 53.12 433 THR A N 1
ATOM 3276 C CA . THR A 1 433 ? 21.540 -1.622 -20.702 1.00 53.12 433 THR A CA 1
ATOM 3277 C C . THR A 1 433 ? 21.194 -0.547 -21.731 1.00 53.12 433 THR A C 1
ATOM 3279 O O . THR A 1 433 ? 21.343 -0.769 -22.932 1.00 53.12 433 THR A O 1
ATOM 3282 N N . ILE A 1 434 ? 20.779 0.634 -21.267 1.00 51.16 434 ILE A N 1
ATOM 3283 C CA . ILE A 1 434 ? 20.329 1.737 -22.103 1.00 51.16 434 ILE A CA 1
ATOM 3284 C C . ILE A 1 434 ? 21.452 2.776 -22.135 1.00 51.16 434 ILE A C 1
ATOM 3286 O O . ILE A 1 434 ? 21.625 3.558 -21.202 1.00 51.16 434 ILE A O 1
ATOM 3290 N N . SER A 1 435 ? 22.195 2.856 -23.243 1.00 46.19 435 SER A N 1
ATOM 3291 C CA . SER A 1 435 ? 22.776 4.150 -23.608 1.00 46.19 435 SER A CA 1
ATOM 3292 C C . SER A 1 435 ? 21.596 5.049 -23.934 1.00 46.19 435 SER A C 1
ATOM 3294 O O . SER A 1 435 ? 21.093 5.025 -25.057 1.00 46.19 435 SER A O 1
ATOM 3296 N N . LEU A 1 436 ? 21.100 5.786 -22.933 1.00 50.38 436 LEU A N 1
ATOM 3297 C CA . LEU A 1 436 ? 20.139 6.845 -23.199 1.00 50.38 436 LEU A CA 1
ATOM 3298 C C . LEU A 1 436 ? 20.820 7.719 -24.248 1.00 50.38 436 LEU A C 1
ATOM 3300 O O . LEU A 1 436 ? 21.959 8.141 -24.015 1.00 50.38 436 LEU A O 1
ATOM 3304 N N . PRO A 1 437 ? 20.210 7.918 -25.428 1.00 55.84 437 PRO A N 1
ATOM 3305 C CA . PRO A 1 437 ? 20.803 8.823 -26.392 1.00 55.84 437 PRO A CA 1
ATOM 3306 C C . PRO A 1 437 ? 21.031 10.143 -25.655 1.00 55.84 437 PRO A C 1
ATOM 3308 O O . PRO A 1 437 ? 20.174 10.534 -24.866 1.00 55.84 437 PRO A O 1
ATOM 3311 N N . GLU A 1 438 ? 22.143 10.844 -25.902 1.00 61.25 438 GLU A N 1
ATOM 3312 C CA . GLU A 1 438 ? 22.434 12.157 -25.278 1.00 61.25 438 GLU A CA 1
ATOM 3313 C C . GLU A 1 438 ? 21.266 13.155 -25.421 1.00 61.25 438 GLU A C 1
ATOM 3315 O O . GLU A 1 438 ? 21.185 14.167 -24.731 1.00 61.25 438 GLU A O 1
ATOM 3320 N N . LYS A 1 439 ? 20.332 12.832 -26.318 1.00 77.44 439 LYS A N 1
ATOM 3321 C CA . LYS A 1 439 ? 19.095 13.535 -26.597 1.00 77.44 439 LYS A CA 1
ATOM 3322 C C . LYS A 1 439 ? 17.948 13.265 -25.614 1.00 77.44 439 LYS A C 1
ATOM 3324 O O . LYS A 1 439 ? 17.007 14.042 -25.619 1.00 77.44 439 LYS A O 1
ATOM 3329 N N . LEU A 1 440 ? 17.950 12.211 -24.797 1.00 82.50 440 LEU A N 1
ATOM 3330 C CA . LEU A 1 440 ? 16.849 11.918 -23.867 1.00 82.50 440 LEU A CA 1
ATOM 3331 C C . LEU A 1 440 ? 17.187 12.393 -22.447 1.00 82.50 440 LEU A C 1
ATOM 3333 O O . LEU A 1 440 ? 18.117 11.892 -21.823 1.00 82.50 440 LEU A O 1
ATOM 3337 N N . ILE A 1 441 ? 16.393 13.323 -21.913 1.00 83.94 441 ILE A N 1
ATOM 3338 C CA . ILE A 1 441 ? 16.607 13.945 -20.597 1.00 83.94 441 ILE A CA 1
ATOM 3339 C C . ILE A 1 441 ? 15.379 13.738 -19.721 1.00 83.94 441 ILE A C 1
ATOM 3341 O O . ILE A 1 441 ? 14.253 13.890 -20.186 1.00 83.94 441 ILE A O 1
ATOM 3345 N N . TYR A 1 442 ? 15.575 13.445 -18.438 1.00 84.56 442 TYR A N 1
ATOM 3346 C CA . TYR A 1 442 ? 14.502 13.477 -17.448 1.00 84.56 442 TYR A CA 1
ATOM 3347 C C . TYR A 1 442 ? 14.539 14.781 -16.640 1.00 84.56 442 TYR A C 1
ATOM 3349 O O . TYR A 1 442 ? 15.524 15.064 -15.961 1.00 84.56 442 TYR A O 1
ATOM 3357 N N . ASN A 1 443 ? 13.458 15.564 -16.683 1.00 86.31 443 ASN A N 1
ATOM 3358 C CA . ASN A 1 443 ? 13.275 16.714 -15.802 1.00 86.31 443 ASN A CA 1
ATOM 3359 C C . ASN A 1 443 ? 12.557 16.282 -14.519 1.00 86.31 443 ASN A C 1
ATOM 3361 O O . ASN A 1 443 ? 11.382 15.914 -14.552 1.00 86.31 443 ASN A O 1
ATOM 3365 N N . ALA A 1 444 ? 13.262 16.377 -13.393 1.00 82.31 444 ALA A N 1
ATOM 3366 C CA . ALA A 1 444 ? 12.735 16.072 -12.064 1.00 82.31 444 ALA A CA 1
ATOM 3367 C C . ALA A 1 444 ? 12.192 17.307 -11.317 1.00 82.31 444 ALA A C 1
ATOM 3369 O O . ALA A 1 444 ? 11.638 17.165 -10.230 1.00 82.31 444 ALA A O 1
ATOM 3370 N N . SER A 1 445 ? 12.366 18.515 -11.865 1.00 81.38 445 SER A N 1
ATOM 3371 C CA . SER A 1 445 ? 11.985 19.766 -11.203 1.00 81.38 445 SER A CA 1
ATOM 3372 C C . SER A 1 445 ? 10.605 20.242 -11.645 1.00 81.38 445 SER A C 1
ATOM 3374 O O . SER A 1 445 ? 10.320 20.283 -12.839 1.00 81.38 445 SER A O 1
ATOM 3376 N N . ALA A 1 446 ? 9.790 20.710 -10.695 1.00 79.44 446 ALA A N 1
ATOM 3377 C CA . ALA A 1 446 ? 8.498 21.351 -10.963 1.00 79.44 446 ALA A CA 1
ATOM 3378 C C . ALA A 1 446 ? 8.616 22.726 -11.656 1.00 79.44 446 ALA A C 1
ATOM 3380 O O . ALA A 1 446 ? 7.610 23.312 -12.045 1.00 79.44 446 ALA A O 1
ATOM 3381 N N . SER A 1 447 ? 9.838 23.241 -11.851 1.00 80.19 447 SER A N 1
ATOM 3382 C CA . SER A 1 447 ? 10.084 24.476 -12.613 1.00 80.19 447 SER A CA 1
ATOM 3383 C C . SER A 1 447 ? 9.737 24.358 -14.102 1.00 80.19 447 SER A C 1
ATOM 3385 O O . SER A 1 447 ? 9.669 25.367 -14.788 1.00 80.19 447 SER A O 1
ATOM 3387 N N . ALA A 1 448 ? 9.556 23.145 -14.614 1.00 85.81 448 ALA A N 1
ATOM 3388 C CA . ALA A 1 448 ? 9.016 22.838 -15.933 1.00 85.81 448 ALA A CA 1
ATOM 3389 C C . ALA A 1 448 ? 8.164 21.562 -15.793 1.00 85.81 448 ALA A C 1
ATOM 3391 O O . ALA A 1 448 ? 8.246 20.900 -14.754 1.00 85.81 448 ALA A O 1
ATOM 3392 N N . PRO A 1 449 ? 7.360 21.163 -16.793 1.00 88.94 449 PRO A N 1
ATOM 3393 C CA . PRO A 1 449 ? 6.620 19.912 -16.687 1.00 88.94 449 PRO A CA 1
ATOM 3394 C C . PRO A 1 449 ? 7.554 18.729 -16.373 1.00 88.94 449 PRO A C 1
ATOM 3396 O O . PRO A 1 449 ? 8.560 18.508 -17.043 1.00 88.94 449 PRO A O 1
ATOM 3399 N N . ILE A 1 450 ? 7.242 17.967 -15.327 1.00 86.00 450 ILE A N 1
ATOM 3400 C CA . ILE A 1 450 ? 8.040 16.795 -14.941 1.00 86.00 450 ILE A CA 1
ATOM 3401 C C . ILE A 1 450 ? 7.857 15.698 -15.998 1.00 86.00 450 ILE A C 1
ATOM 3403 O O . ILE A 1 450 ? 6.747 15.484 -16.502 1.00 86.00 450 ILE A O 1
ATOM 3407 N N . GLY A 1 451 ? 8.945 15.011 -16.345 1.00 86.75 451 GLY A N 1
ATOM 3408 C CA . GLY A 1 451 ? 8.923 13.898 -17.292 1.00 86.75 451 GLY A CA 1
ATOM 3409 C C . GLY A 1 451 ? 10.141 13.839 -18.205 1.00 86.75 451 GLY A C 1
ATOM 3410 O O . GLY A 1 451 ? 11.129 14.546 -18.009 1.00 86.75 451 GLY A O 1
ATOM 3411 N N . PHE A 1 452 ? 10.059 12.970 -19.210 1.00 87.75 452 PHE A N 1
ATOM 3412 C CA . PHE A 1 452 ? 11.110 12.811 -20.210 1.00 87.75 452 PHE A CA 1
ATOM 3413 C C . PHE A 1 452 ? 10.958 13.809 -21.356 1.00 87.75 452 PHE A C 1
ATOM 3415 O O . PHE A 1 452 ? 9.849 14.094 -21.807 1.00 87.75 452 PHE A O 1
ATOM 3422 N N . TYR A 1 453 ? 12.092 14.285 -21.850 1.00 89.50 453 TYR A N 1
ATOM 3423 C CA . TYR A 1 453 ? 12.221 15.224 -22.949 1.00 89.50 453 TYR A CA 1
ATOM 3424 C C . TYR A 1 453 ? 13.194 14.691 -23.986 1.00 89.50 453 TYR A C 1
ATOM 3426 O O . TYR A 1 453 ? 14.255 14.179 -23.641 1.00 89.50 453 TYR A O 1
ATOM 3434 N N . TRP A 1 454 ? 12.836 14.859 -25.252 1.00 89.81 454 TRP A N 1
ATOM 3435 C CA . TRP A 1 454 ? 13.707 14.589 -26.381 1.00 89.81 454 TRP A CA 1
ATOM 3436 C C . TRP A 1 454 ? 14.344 15.881 -26.882 1.00 89.81 454 TRP A C 1
ATOM 3438 O O . TRP A 1 454 ? 13.637 16.856 -27.133 1.00 89.81 454 TRP A O 1
ATOM 3448 N N . LEU A 1 455 ? 15.662 15.881 -27.039 1.00 91.62 455 LEU A N 1
ATOM 3449 C CA . LEU A 1 455 ? 16.421 16.993 -27.573 1.00 91.62 455 LEU A CA 1
ATOM 3450 C C . LEU A 1 455 ? 16.612 16.877 -29.076 1.00 91.62 455 LEU A C 1
ATOM 3452 O O . LEU A 1 455 ? 17.033 15.843 -29.605 1.00 91.62 455 LEU A O 1
ATOM 3456 N N . ASP A 1 456 ? 16.429 18.003 -29.741 1.00 87.75 456 ASP A N 1
ATOM 3457 C CA . ASP A 1 456 ? 16.871 18.213 -31.106 1.00 87.75 456 ASP A CA 1
ATOM 3458 C C . ASP A 1 456 ? 17.562 19.578 -31.260 1.00 87.75 456 ASP A C 1
ATOM 3460 O O . ASP A 1 456 ? 17.665 20.368 -30.317 1.00 87.75 456 ASP A O 1
ATOM 3464 N N . HIS A 1 457 ? 18.097 19.819 -32.455 1.00 86.62 457 HIS A N 1
ATOM 3465 C CA . HIS A 1 457 ? 18.779 21.062 -32.820 1.00 86.62 457 HIS A CA 1
ATOM 3466 C C . HIS A 1 457 ? 17.954 21.883 -33.817 1.00 86.62 457 HIS A C 1
ATOM 3468 O O . HIS A 1 457 ? 18.523 22.614 -34.626 1.00 86.62 457 HIS A O 1
ATOM 3474 N N . GLN A 1 458 ? 16.625 21.729 -33.806 1.00 87.38 458 GLN A N 1
ATOM 3475 C CA . GLN A 1 458 ? 15.756 22.600 -34.594 1.00 87.38 458 GLN A CA 1
ATOM 3476 C C . GLN A 1 458 ? 15.897 24.053 -34.108 1.00 87.38 458 GLN A C 1
ATOM 3478 O O . GLN A 1 458 ? 16.255 24.283 -32.944 1.00 87.38 458 GLN A O 1
ATOM 3483 N N . PRO A 1 459 ? 15.618 25.040 -34.978 1.00 87.88 459 PRO A N 1
ATOM 3484 C CA . PRO A 1 459 ? 15.523 26.431 -34.568 1.00 87.88 459 PRO A CA 1
ATOM 3485 C C . PRO A 1 459 ? 14.582 26.586 -33.371 1.00 87.88 459 PRO A C 1
ATOM 3487 O O . PRO A 1 459 ? 13.528 25.962 -33.304 1.00 87.88 459 PRO A O 1
ATOM 3490 N N . VAL A 1 460 ? 15.008 27.399 -32.410 1.00 90.75 460 VAL A N 1
ATOM 3491 C CA . VAL A 1 460 ? 14.247 27.675 -31.192 1.00 90.75 460 VAL A CA 1
ATOM 3492 C C . VAL A 1 460 ? 13.324 28.861 -31.430 1.00 90.75 460 VAL A C 1
ATOM 3494 O O . VAL A 1 460 ? 13.813 29.955 -31.745 1.00 90.75 460 VAL A O 1
ATOM 3497 N N . GLU A 1 461 ? 12.032 28.645 -31.200 1.00 92.56 461 GLU A N 1
ATOM 3498 C CA . GLU A 1 461 ? 10.958 29.623 -31.360 1.00 92.56 461 GLU A CA 1
ATOM 3499 C C . GLU A 1 461 ? 10.278 29.956 -30.021 1.00 92.56 461 GLU A C 1
ATOM 3501 O O . GLU A 1 461 ? 10.522 29.338 -28.979 1.00 92.56 461 GLU A O 1
ATOM 3506 N N . ARG A 1 462 ? 9.413 30.978 -30.020 1.00 94.12 462 ARG A N 1
ATOM 3507 C CA . ARG A 1 462 ? 8.618 31.327 -28.837 1.00 94.12 462 ARG A CA 1
ATOM 3508 C C . ARG A 1 462 ? 7.660 30.177 -28.505 1.00 94.12 462 ARG A C 1
ATOM 3510 O O . ARG A 1 462 ? 6.940 29.696 -29.368 1.00 94.12 462 ARG A O 1
ATOM 3517 N N . GLY A 1 463 ? 7.607 29.785 -27.237 1.00 93.25 463 GLY A N 1
ATOM 3518 C CA . GLY A 1 463 ? 6.775 28.689 -26.736 1.00 93.25 463 GLY A CA 1
ATOM 3519 C C . GLY A 1 463 ? 7.514 27.358 -26.611 1.00 93.25 463 GLY A C 1
ATOM 3520 O O . GLY A 1 463 ? 7.077 26.507 -25.835 1.00 93.25 463 GLY A O 1
ATOM 3521 N N . ASP A 1 464 ? 8.659 27.199 -27.278 1.00 94.94 464 ASP A N 1
ATOM 3522 C CA . ASP A 1 464 ? 9.479 26.002 -27.142 1.00 94.94 464 ASP A CA 1
ATOM 3523 C C . ASP A 1 464 ? 10.044 25.862 -25.728 1.00 94.94 464 ASP A C 1
ATOM 3525 O O . ASP A 1 464 ? 10.419 26.837 -25.069 1.00 94.94 464 ASP A O 1
ATOM 3529 N N . TYR A 1 465 ? 10.179 24.616 -25.279 1.00 95.25 465 TYR A N 1
ATOM 3530 C CA . TYR A 1 465 ? 11.068 24.305 -24.170 1.00 95.25 465 TYR A CA 1
ATOM 3531 C C . TYR A 1 465 ? 12.482 24.108 -24.704 1.00 95.25 465 TYR A C 1
ATOM 3533 O O . TYR A 1 465 ? 12.692 23.490 -25.745 1.00 95.25 465 TYR A O 1
ATOM 3541 N N . VAL A 1 466 ? 13.466 24.593 -23.961 1.00 95.19 466 VAL A N 1
ATOM 3542 C CA . VAL A 1 466 ? 14.884 24.436 -24.274 1.00 95.19 466 VAL A CA 1
ATOM 3543 C C . VAL A 1 466 ? 15.627 23.916 -23.064 1.00 95.19 466 VAL A C 1
ATOM 3545 O O . VAL A 1 466 ? 15.326 24.292 -21.928 1.00 95.19 466 VAL A O 1
ATOM 3548 N N . LEU A 1 467 ? 16.619 23.065 -23.311 1.00 93.75 467 LEU A N 1
ATOM 3549 C CA . LEU A 1 467 ? 17.624 22.754 -22.310 1.00 93.75 467 LEU A CA 1
ATOM 3550 C C . LEU A 1 467 ? 18.712 23.824 -22.377 1.00 93.75 467 LEU A C 1
ATOM 3552 O O . LEU A 1 467 ? 19.352 23.993 -23.413 1.00 93.75 467 LEU A O 1
ATOM 3556 N N . VAL A 1 468 ? 18.933 24.530 -21.273 1.00 93.00 468 VAL A N 1
ATOM 3557 C CA . VAL A 1 468 ? 19.869 25.651 -21.198 1.00 93.00 468 VAL A CA 1
ATOM 3558 C C . VAL A 1 468 ? 20.894 25.426 -20.087 1.00 93.00 468 VAL A C 1
ATOM 3560 O O . VAL A 1 468 ? 20.566 24.955 -18.997 1.00 93.00 468 VAL A O 1
ATOM 3563 N N . ARG A 1 469 ? 22.160 25.735 -20.371 1.00 93.06 469 ARG A N 1
ATOM 3564 C CA . ARG A 1 469 ? 23.231 25.762 -19.367 1.00 93.06 469 ARG A CA 1
ATOM 3565 C C . ARG A 1 469 ? 23.028 26.943 -18.422 1.00 93.06 469 ARG A C 1
ATOM 3567 O O . ARG A 1 469 ? 22.535 27.992 -18.831 1.00 93.06 469 ARG A O 1
ATOM 3574 N N . VAL A 1 470 ? 23.440 26.785 -17.167 1.00 90.25 470 VAL A N 1
ATOM 3575 C CA . VAL A 1 470 ? 23.341 27.857 -16.170 1.00 90.25 470 VAL A CA 1
ATOM 3576 C C . VAL A 1 470 ? 24.140 29.082 -16.648 1.00 90.25 470 VAL A C 1
ATOM 3578 O O . VAL A 1 470 ? 25.327 28.934 -16.941 1.00 90.25 470 VAL A O 1
ATOM 3581 N N . PRO A 1 471 ? 23.535 30.285 -16.748 1.00 90.88 471 PRO A N 1
ATOM 3582 C CA . PRO A 1 471 ? 24.277 31.487 -17.116 1.00 90.88 471 PRO A CA 1
ATOM 3583 C C . PRO A 1 471 ? 25.363 31.803 -16.083 1.00 90.88 471 PRO A C 1
ATOM 3585 O O . PRO A 1 471 ? 25.092 31.782 -14.882 1.00 90.88 471 PRO A O 1
ATOM 3588 N N . GLU A 1 472 ? 26.563 32.165 -16.542 1.00 87.12 472 GLU A N 1
ATOM 3589 C CA . GLU A 1 472 ? 27.747 32.330 -15.681 1.00 87.12 472 GLU A CA 1
ATOM 3590 C C . GLU A 1 472 ? 27.503 33.271 -14.491 1.00 87.12 472 GLU A C 1
ATOM 3592 O O . GLU A 1 472 ? 27.840 32.949 -13.354 1.00 87.12 472 GLU A O 1
ATOM 3597 N N . ARG A 1 473 ? 26.799 34.384 -14.729 1.00 86.50 473 ARG A N 1
ATOM 3598 C CA . ARG A 1 473 ? 26.439 35.392 -13.712 1.00 86.50 473 ARG A CA 1
ATOM 3599 C C . ARG A 1 473 ? 25.650 34.858 -12.510 1.00 86.50 473 ARG A C 1
ATOM 3601 O O . ARG A 1 473 ? 25.619 35.514 -11.479 1.00 86.50 473 ARG A O 1
ATOM 3608 N N . VAL A 1 474 ? 24.983 33.710 -12.638 1.00 87.44 474 VAL A N 1
ATOM 3609 C CA . VAL A 1 474 ? 24.216 33.077 -11.550 1.00 87.44 474 VAL A CA 1
ATOM 3610 C C . VAL A 1 474 ? 24.731 31.683 -11.196 1.00 87.44 474 VAL A C 1
ATOM 3612 O O . VAL A 1 474 ? 24.129 31.009 -10.365 1.00 87.44 474 VAL A O 1
ATOM 3615 N N . ARG A 1 475 ? 25.846 31.240 -11.790 1.00 86.12 475 ARG A N 1
ATOM 3616 C CA . ARG A 1 475 ? 26.378 29.884 -11.605 1.00 86.12 475 ARG A CA 1
ATOM 3617 C C . ARG A 1 475 ? 26.784 29.615 -10.154 1.00 86.12 475 ARG A C 1
ATOM 3619 O O . ARG A 1 475 ? 26.317 28.639 -9.577 1.00 86.12 475 ARG A O 1
ATOM 3626 N N . ILE A 1 476 ? 27.559 30.526 -9.558 1.00 84.88 476 ILE A N 1
ATOM 3627 C CA . ILE A 1 476 ? 27.985 30.454 -8.147 1.00 84.88 476 ILE A CA 1
ATOM 3628 C C . ILE A 1 476 ? 26.764 30.427 -7.221 1.00 84.88 476 ILE A C 1
ATOM 3630 O O . ILE A 1 476 ? 26.659 29.576 -6.347 1.00 84.88 476 ILE A O 1
ATOM 3634 N N . LEU A 1 477 ? 25.789 31.303 -7.476 1.00 86.12 477 LEU A N 1
ATOM 3635 C CA . LEU A 1 477 ? 24.573 31.399 -6.673 1.00 86.12 477 LEU A CA 1
ATOM 3636 C C . LEU A 1 477 ? 23.755 30.099 -6.681 1.00 86.12 477 LEU A C 1
ATOM 3638 O O . LEU A 1 477 ? 23.244 29.675 -5.647 1.00 86.12 477 LEU A O 1
ATOM 3642 N N . VAL A 1 478 ? 23.590 29.491 -7.857 1.00 84.69 478 VAL A N 1
ATOM 3643 C CA . VAL A 1 478 ? 22.837 28.242 -8.037 1.00 84.69 478 VAL A CA 1
ATOM 3644 C C . VAL A 1 478 ? 23.501 27.091 -7.274 1.00 84.69 478 VAL A C 1
ATOM 3646 O O . VAL A 1 478 ? 22.795 26.296 -6.648 1.00 84.69 478 VAL A O 1
ATOM 3649 N N . GLU A 1 479 ? 24.836 27.048 -7.280 1.00 84.00 479 GLU A N 1
ATOM 3650 C CA . GLU A 1 479 ? 25.642 26.046 -6.581 1.00 84.00 479 GLU A CA 1
ATOM 3651 C C . GLU A 1 479 ? 25.619 26.239 -5.057 1.00 84.00 479 GLU A C 1
ATOM 3653 O O . GLU A 1 479 ? 25.236 25.319 -4.336 1.00 84.00 479 GLU A O 1
ATOM 3658 N N . GLU A 1 480 ? 25.911 27.445 -4.560 1.00 85.50 480 GLU A N 1
ATOM 3659 C CA . GLU A 1 480 ? 25.897 27.769 -3.123 1.00 85.50 480 GLU A CA 1
ATOM 3660 C C . GLU A 1 480 ? 24.528 27.535 -2.475 1.00 85.50 480 GLU A C 1
ATOM 3662 O O . GLU A 1 480 ? 24.430 27.169 -1.303 1.00 85.50 480 GLU A O 1
ATOM 3667 N N . ARG A 1 481 ? 23.442 27.738 -3.229 1.00 82.25 481 ARG A N 1
ATOM 3668 C CA . ARG A 1 481 ? 22.074 27.564 -2.721 1.00 82.25 481 ARG A CA 1
ATOM 3669 C C . ARG A 1 481 ? 21.536 26.150 -2.849 1.00 82.25 481 ARG A C 1
ATOM 3671 O O . ARG A 1 481 ? 20.419 25.911 -2.382 1.00 82.25 481 ARG A O 1
ATOM 3678 N N . GLY A 1 482 ? 22.295 25.243 -3.466 1.00 78.75 482 GLY A N 1
ATOM 3679 C CA . GLY A 1 482 ? 21.888 23.861 -3.695 1.00 78.75 482 GLY A CA 1
ATOM 3680 C C . GLY A 1 482 ? 20.672 23.731 -4.614 1.00 78.75 482 GLY A C 1
ATOM 3681 O O . GLY A 1 482 ? 19.922 22.767 -4.491 1.00 78.75 482 GLY A O 1
ATOM 3682 N N . TYR A 1 483 ? 20.436 24.700 -5.508 1.00 79.81 483 TYR A N 1
ATOM 3683 C CA . TYR A 1 483 ? 19.297 24.648 -6.429 1.00 79.81 483 TYR A CA 1
ATOM 3684 C C . TYR A 1 483 ? 19.482 23.558 -7.483 1.00 79.81 483 TYR A C 1
ATOM 3686 O O . TYR A 1 483 ? 18.554 22.799 -7.743 1.00 79.81 483 TYR A O 1
ATOM 3694 N N . LEU A 1 484 ? 20.676 23.502 -8.077 1.00 78.44 484 LEU A N 1
ATOM 3695 C CA . LEU A 1 484 ? 21.157 22.515 -9.047 1.00 78.44 484 LEU A CA 1
ATOM 3696 C C . LEU A 1 484 ? 22.698 22.534 -9.006 1.00 78.44 484 LEU A C 1
ATOM 3698 O O . LEU A 1 484 ? 23.273 23.589 -8.740 1.00 78.44 484 LEU A O 1
ATOM 3702 N N . PRO A 1 485 ? 23.399 21.427 -9.302 1.00 78.69 485 PRO A N 1
ATOM 3703 C CA . PRO A 1 485 ? 24.844 21.488 -9.514 1.00 78.69 485 PRO A CA 1
ATOM 3704 C C . PRO A 1 485 ? 25.171 22.408 -10.702 1.00 78.69 485 PRO A C 1
ATOM 3706 O O . PRO A 1 485 ? 24.491 22.346 -11.726 1.00 78.69 485 PRO A O 1
ATOM 3709 N N . ALA A 1 486 ? 26.228 23.221 -10.605 1.00 70.25 486 ALA A N 1
ATOM 3710 C CA . ALA A 1 486 ? 26.564 24.261 -11.590 1.00 70.25 486 ALA A CA 1
ATOM 3711 C C . ALA A 1 486 ? 26.678 23.769 -13.049 1.00 70.25 486 ALA A C 1
ATOM 3713 O O . ALA A 1 486 ? 26.398 24.518 -13.985 1.00 70.25 486 ALA A O 1
ATOM 3714 N N . ASN A 1 487 ? 27.073 22.508 -13.245 1.00 78.31 487 ASN A N 1
ATOM 3715 C CA . ASN A 1 487 ? 27.267 21.899 -14.564 1.00 78.31 487 ASN A CA 1
ATOM 3716 C C . ASN A 1 487 ? 26.021 21.181 -15.105 1.00 78.31 487 ASN A C 1
ATOM 3718 O O . ASN A 1 487 ? 26.056 20.646 -16.213 1.00 78.31 487 ASN A O 1
ATOM 3722 N N . VAL A 1 488 ? 24.929 21.137 -14.339 1.00 83.19 488 VAL A N 1
ATOM 3723 C CA . VAL A 1 488 ? 23.687 20.480 -14.752 1.00 83.19 488 VAL A CA 1
ATOM 3724 C C . VAL A 1 488 ? 22.788 21.516 -15.437 1.00 83.19 488 VAL A C 1
ATOM 3726 O O . VAL A 1 488 ? 22.369 22.481 -14.794 1.00 83.19 488 VAL A O 1
ATOM 3729 N N . PRO A 1 489 ? 22.484 21.358 -16.738 1.00 89.19 489 PRO A N 1
ATOM 3730 C CA . PRO A 1 489 ? 21.581 22.263 -17.433 1.00 89.19 489 PRO A CA 1
ATOM 3731 C C . PRO A 1 489 ? 20.128 22.045 -16.985 1.00 89.19 489 PRO A C 1
ATOM 3733 O O . PRO A 1 489 ? 19.777 21.002 -16.433 1.00 89.19 489 PRO A O 1
ATOM 3736 N N . PHE A 1 490 ? 19.260 23.017 -17.250 1.00 89.81 490 PHE A N 1
ATOM 3737 C CA . PHE A 1 490 ? 17.859 22.980 -16.830 1.00 89.81 490 PHE A CA 1
ATOM 3738 C C . PHE A 1 490 ? 16.905 23.344 -17.969 1.00 89.81 490 PHE A C 1
ATOM 3740 O O . PHE A 1 490 ? 17.300 23.950 -18.962 1.00 89.81 490 PHE A O 1
ATOM 3747 N N . ILE A 1 491 ? 15.632 22.960 -17.834 1.00 93.12 491 ILE A N 1
ATOM 3748 C CA . ILE A 1 491 ? 14.609 23.201 -18.859 1.00 93.12 491 ILE A CA 1
ATOM 3749 C C . ILE A 1 491 ? 13.867 24.508 -18.582 1.00 93.12 491 ILE A C 1
ATOM 3751 O O . ILE A 1 491 ? 13.315 24.691 -17.492 1.00 93.12 491 ILE A O 1
ATOM 3755 N N . LYS A 1 492 ? 13.789 25.394 -19.581 1.00 94.00 492 LYS A N 1
ATOM 3756 C CA . LYS A 1 492 ? 12.944 26.603 -19.554 1.00 94.00 492 LYS A CA 1
ATOM 3757 C C . LYS A 1 492 ? 12.130 26.762 -20.826 1.00 94.00 492 LYS A C 1
ATOM 3759 O O . LYS A 1 492 ? 12.524 26.248 -21.866 1.00 94.00 492 LYS A O 1
ATOM 3764 N N . ARG A 1 493 ? 11.008 27.477 -20.730 1.00 95.81 493 ARG A N 1
ATOM 3765 C CA . ARG A 1 493 ? 10.217 27.880 -21.889 1.00 95.81 493 ARG A CA 1
ATOM 3766 C C . ARG A 1 493 ? 10.756 29.198 -22.433 1.00 95.81 493 ARG A C 1
ATOM 3768 O O . ARG A 1 493 ? 11.079 30.109 -21.669 1.00 95.81 493 ARG A O 1
ATOM 3775 N N . VAL A 1 494 ? 10.863 29.289 -23.748 1.00 96.44 494 VAL A N 1
ATOM 3776 C CA . VAL A 1 494 ? 11.241 30.512 -24.451 1.00 96.44 494 VAL A CA 1
ATOM 3777 C C . VAL A 1 494 ? 10.009 31.384 -24.557 1.00 96.44 494 VAL A C 1
ATOM 3779 O O . VAL A 1 494 ? 9.002 30.986 -25.135 1.00 96.44 494 VAL A O 1
ATOM 3782 N N . VAL A 1 495 ? 10.071 32.572 -23.975 1.00 96.19 495 VAL A N 1
ATOM 3783 C CA . VAL A 1 495 ? 8.947 33.512 -23.978 1.00 96.19 495 VAL A CA 1
ATOM 3784 C C . VAL A 1 495 ? 9.280 34.822 -24.665 1.00 96.19 495 VAL A C 1
ATOM 3786 O O . VAL A 1 495 ? 8.341 35.523 -25.009 1.00 96.19 495 VAL A O 1
ATOM 3789 N N . GLY A 1 496 ? 10.560 35.139 -24.883 1.00 95.19 496 GLY A N 1
ATOM 3790 C CA . GLY A 1 496 ? 11.005 36.299 -25.655 1.00 95.19 496 GLY A CA 1
ATOM 3791 C C . GLY A 1 496 ? 12.064 35.917 -26.686 1.00 95.19 496 GLY A C 1
ATOM 3792 O O . GLY A 1 496 ? 12.931 35.083 -26.403 1.00 95.19 496 GLY A O 1
ATOM 3793 N N . VAL A 1 497 ? 11.974 36.518 -27.869 1.00 95.25 497 VAL A N 1
ATOM 3794 C CA . VAL A 1 497 ? 12.830 36.276 -29.042 1.00 95.25 497 VAL A CA 1
ATOM 3795 C C . VAL A 1 497 ? 13.301 37.604 -29.646 1.00 95.25 497 VAL A C 1
ATOM 3797 O O . VAL A 1 497 ? 12.936 38.665 -29.147 1.00 95.25 497 VAL A O 1
ATOM 3800 N N . ASP A 1 498 ? 14.124 37.536 -30.693 1.00 95.50 498 ASP A N 1
ATOM 3801 C CA . ASP A 1 498 ? 14.664 38.701 -31.404 1.00 95.50 498 ASP A CA 1
ATOM 3802 C C . ASP A 1 498 ? 13.605 39.786 -31.678 1.00 95.50 498 ASP A C 1
ATOM 3804 O O . ASP A 1 498 ? 12.474 39.488 -32.066 1.00 95.50 498 ASP A O 1
ATOM 3808 N N . GLY A 1 499 ? 13.973 41.040 -31.419 1.00 94.62 499 GLY A N 1
ATOM 3809 C CA . GLY A 1 499 ? 13.107 42.211 -31.553 1.00 94.62 499 GLY A CA 1
ATOM 3810 C C . GLY A 1 499 ? 12.203 42.512 -30.351 1.00 94.62 499 GLY A C 1
ATOM 3811 O O . GLY A 1 499 ? 11.706 43.634 -30.251 1.00 94.62 499 GLY A O 1
ATOM 3812 N N . ASP A 1 500 ? 12.006 41.581 -29.409 1.00 97.25 500 ASP A N 1
ATOM 3813 C CA . ASP A 1 500 ? 11.237 41.875 -28.195 1.00 97.25 500 ASP A CA 1
ATOM 3814 C C . ASP A 1 500 ? 11.997 42.809 -27.244 1.00 97.25 500 ASP A C 1
ATOM 3816 O O . ASP A 1 500 ? 13.195 42.658 -27.006 1.00 97.25 500 ASP A O 1
ATOM 3820 N N . VAL A 1 501 ? 11.268 43.709 -26.590 1.00 97.62 501 VAL A N 1
ATOM 3821 C CA . VAL A 1 501 ? 11.770 44.549 -25.500 1.00 97.62 501 VAL A CA 1
ATOM 3822 C C . VAL A 1 501 ? 11.383 43.924 -24.162 1.00 97.62 501 VAL A C 1
ATOM 3824 O O . VAL A 1 501 ? 10.208 43.913 -23.795 1.00 97.62 501 VAL A O 1
ATOM 3827 N N . ILE A 1 502 ? 12.361 43.416 -23.415 1.00 97.50 502 ILE A N 1
ATOM 3828 C CA . ILE A 1 502 ? 12.159 42.839 -22.081 1.00 97.50 502 ILE A CA 1
ATOM 3829 C C . ILE A 1 502 ? 12.523 43.874 -21.032 1.00 97.50 502 ILE A C 1
ATOM 3831 O O . ILE A 1 502 ? 13.671 44.305 -20.973 1.00 97.50 502 ILE A O 1
ATOM 3835 N N . CYS A 1 503 ? 11.580 44.228 -20.170 1.00 96.31 503 CYS A N 1
ATOM 3836 C CA . CYS A 1 503 ? 11.827 45.148 -19.069 1.00 96.31 503 CYS A CA 1
ATOM 3837 C C . CYS A 1 503 ? 11.607 44.471 -17.723 1.00 96.31 503 CYS A C 1
ATOM 3839 O O . CYS A 1 503 ? 10.695 43.657 -17.574 1.00 96.31 503 CYS A O 1
ATOM 3841 N N . ARG A 1 504 ? 12.394 44.867 -16.724 1.00 95.00 504 ARG A N 1
ATOM 3842 C CA . ARG A 1 504 ? 12.076 44.639 -15.316 1.00 95.00 504 ARG A CA 1
ATOM 3843 C C . ARG A 1 504 ? 12.070 45.972 -14.576 1.00 95.00 504 ARG A C 1
ATOM 3845 O O . ARG A 1 504 ? 13.060 46.699 -14.603 1.00 95.00 504 ARG A O 1
ATOM 3852 N N . TRP A 1 505 ? 10.942 46.266 -13.934 1.00 93.88 505 TRP A N 1
ATOM 3853 C CA . TRP A 1 505 ? 10.744 47.442 -13.090 1.00 93.88 505 TRP A CA 1
ATOM 3854 C C . TRP A 1 505 ? 10.169 46.998 -11.747 1.00 93.88 505 TRP A C 1
ATOM 3856 O O . TRP A 1 505 ? 9.046 46.492 -11.667 1.00 93.88 505 TRP A O 1
ATOM 3866 N N . GLY A 1 506 ? 10.969 47.138 -10.691 1.00 91.69 506 GLY A N 1
ATOM 3867 C CA . GLY A 1 506 ? 10.664 46.559 -9.387 1.00 91.69 506 GLY A CA 1
ATOM 3868 C C . GLY A 1 506 ? 10.528 45.036 -9.484 1.00 91.69 506 GLY A C 1
ATOM 3869 O O . GLY A 1 506 ? 11.443 44.343 -9.937 1.00 91.69 506 GLY A O 1
ATOM 3870 N N . GLU A 1 507 ? 9.371 44.523 -9.076 1.00 92.94 507 GLU A N 1
ATOM 3871 C CA . GLU A 1 507 ? 9.041 43.092 -9.104 1.00 92.94 507 GLU A CA 1
ATOM 3872 C C . GLU A 1 507 ? 8.347 42.671 -10.407 1.00 92.94 507 GLU A C 1
ATOM 3874 O O . GLU A 1 507 ? 8.071 41.495 -10.598 1.00 92.94 507 GLU A O 1
ATOM 3879 N N . THR A 1 508 ? 8.058 43.597 -11.326 1.00 94.88 508 THR A N 1
ATOM 3880 C CA . THR A 1 508 ? 7.318 43.275 -12.554 1.00 94.88 508 THR A CA 1
ATOM 3881 C C . THR A 1 508 ? 8.262 43.086 -13.730 1.00 94.88 508 THR A C 1
ATOM 3883 O O . THR A 1 508 ? 9.058 43.971 -14.045 1.00 94.88 508 THR A O 1
ATOM 3886 N N . VAL A 1 509 ? 8.128 41.952 -14.416 1.00 96.00 509 VAL A N 1
ATOM 3887 C CA . VAL A 1 509 ? 8.771 41.671 -15.703 1.00 96.00 509 VAL A CA 1
ATOM 3888 C C . VAL A 1 509 ? 7.745 41.825 -16.819 1.00 96.00 509 VAL A C 1
ATOM 3890 O O . VAL A 1 509 ? 6.653 41.260 -16.735 1.00 96.00 509 VAL A O 1
ATOM 3893 N N . SER A 1 510 ? 8.099 42.547 -17.880 1.00 96.56 510 SER A N 1
ATOM 3894 C CA . SER A 1 510 ? 7.253 42.760 -19.054 1.00 96.56 510 SER A CA 1
ATOM 3895 C C . SER A 1 510 ? 7.971 42.468 -20.370 1.00 96.56 510 SER A C 1
ATOM 3897 O O . SER A 1 510 ? 9.196 42.547 -20.465 1.00 96.56 510 SER A O 1
ATOM 3899 N N . ILE A 1 511 ? 7.184 42.123 -21.390 1.00 97.00 511 ILE A N 1
ATOM 3900 C CA . ILE A 1 511 ? 7.620 41.922 -22.775 1.00 97.00 511 ILE A CA 1
ATOM 3901 C C . ILE A 1 511 ? 6.804 42.868 -23.654 1.00 97.00 511 ILE A C 1
ATOM 3903 O O . ILE A 1 511 ? 5.573 42.813 -23.644 1.00 97.00 511 ILE A O 1
ATOM 3907 N N . ASN A 1 512 ? 7.474 43.749 -24.396 1.00 96.38 512 ASN A N 1
ATOM 3908 C CA . ASN A 1 512 ? 6.852 44.774 -25.242 1.00 96.38 512 ASN A CA 1
ATOM 3909 C C . ASN A 1 512 ? 5.805 45.611 -24.480 1.00 96.38 512 ASN A C 1
ATOM 3911 O O . ASN A 1 512 ? 4.732 45.910 -24.995 1.00 96.38 512 ASN A O 1
ATOM 3915 N N . GLY A 1 513 ? 6.098 45.931 -23.215 1.00 92.56 513 GLY A N 1
ATOM 3916 C CA . GLY A 1 513 ? 5.208 46.688 -22.330 1.00 92.56 513 GLY A CA 1
ATOM 3917 C C . GLY A 1 513 ? 4.125 45.867 -21.619 1.00 92.56 513 GLY A C 1
ATOM 3918 O O . GLY A 1 513 ? 3.534 46.370 -20.669 1.00 92.56 513 GLY A O 1
ATOM 3919 N N . ASN A 1 514 ? 3.905 44.602 -21.989 1.00 96.06 514 ASN A N 1
ATOM 3920 C CA . ASN A 1 514 ? 2.905 43.741 -21.350 1.00 96.06 514 ASN A CA 1
ATOM 3921 C C . ASN A 1 514 ? 3.512 42.972 -20.165 1.00 96.06 514 ASN A C 1
ATOM 3923 O O . ASN A 1 514 ? 4.495 42.256 -20.373 1.00 96.06 514 ASN A O 1
ATOM 3927 N N . PRO A 1 515 ? 2.969 43.075 -18.938 1.00 95.19 515 PRO A N 1
ATOM 3928 C CA . PRO A 1 515 ? 3.435 42.289 -17.795 1.00 95.19 515 PRO A CA 1
ATOM 3929 C C . PRO A 1 515 ? 3.283 40.783 -18.042 1.00 95.19 515 PRO A C 1
ATOM 3931 O O . PRO A 1 515 ? 2.215 40.325 -18.443 1.00 95.19 515 PRO A O 1
ATOM 3934 N N . VAL A 1 516 ? 4.340 40.011 -17.780 1.00 93.81 516 VAL A N 1
ATOM 3935 C CA . VAL A 1 516 ? 4.358 38.550 -17.984 1.00 93.81 516 VAL A CA 1
ATOM 3936 C C . VAL A 1 516 ? 4.702 37.754 -16.728 1.00 93.81 516 VAL A C 1
ATOM 3938 O O . VAL A 1 516 ? 4.373 36.573 -16.664 1.00 93.81 516 VAL A O 1
ATOM 3941 N N . ALA A 1 517 ? 5.366 38.356 -15.734 1.00 93.06 517 ALA A N 1
ATOM 3942 C CA . ALA A 1 517 ? 5.685 37.677 -14.478 1.00 93.06 517 ALA A CA 1
ATOM 3943 C C . ALA A 1 517 ? 6.007 38.637 -13.326 1.00 93.06 517 ALA A C 1
ATOM 3945 O O . ALA A 1 517 ? 6.520 39.735 -13.544 1.00 93.06 517 ALA A O 1
ATOM 3946 N N . GLY A 1 518 ? 5.770 38.158 -12.100 1.00 93.19 518 GLY A N 1
ATOM 3947 C CA . GLY A 1 518 ? 6.273 38.743 -10.857 1.00 93.19 518 GLY A CA 1
ATOM 3948 C C . GLY A 1 518 ? 7.579 38.079 -10.401 1.00 93.19 518 GLY A C 1
ATOM 3949 O O . GLY A 1 518 ? 7.720 36.854 -10.481 1.00 93.19 518 GLY A O 1
ATOM 3950 N N . ALA A 1 519 ? 8.539 38.880 -9.943 1.00 91.19 519 ALA A N 1
ATOM 3951 C CA . ALA A 1 519 ? 9.830 38.461 -9.413 1.00 91.19 519 ALA A CA 1
ATOM 3952 C C . ALA A 1 519 ? 9.879 38.681 -7.895 1.00 91.19 519 ALA A C 1
ATOM 3954 O O . ALA A 1 519 ? 9.899 39.815 -7.426 1.00 91.19 519 ALA A O 1
ATOM 3955 N N . GLU A 1 520 ? 9.942 37.585 -7.141 1.00 90.94 520 GLU A N 1
ATOM 3956 C CA . GLU A 1 520 ? 10.065 37.620 -5.680 1.00 90.94 520 GLU A CA 1
ATOM 3957 C C . GLU A 1 520 ? 11.398 38.223 -5.216 1.00 90.94 520 GLU A C 1
ATOM 3959 O O . GLU A 1 520 ? 12.446 37.991 -5.821 1.00 90.94 520 GLU A O 1
ATOM 3964 N N . LYS A 1 521 ? 11.395 38.928 -4.081 1.00 90.19 521 LYS A N 1
ATOM 3965 C CA . LYS A 1 521 ? 12.624 39.477 -3.477 1.00 90.19 521 LYS A CA 1
ATOM 3966 C C . LYS A 1 521 ? 13.503 38.423 -2.806 1.00 90.19 521 LYS A C 1
ATOM 3968 O O . LYS A 1 521 ? 14.704 38.641 -2.651 1.00 90.19 521 LYS A O 1
ATOM 3973 N N . ALA A 1 522 ? 12.922 37.299 -2.399 1.00 89.25 522 ALA A N 1
ATOM 3974 C CA . ALA A 1 522 ? 13.611 36.230 -1.691 1.00 89.25 522 ALA A CA 1
ATOM 3975 C C . ALA A 1 522 ? 13.112 34.849 -2.131 1.00 89.25 522 ALA A C 1
ATOM 3977 O O . ALA A 1 522 ? 12.016 34.711 -2.670 1.00 89.25 522 ALA A O 1
ATOM 3978 N N . ASP A 1 523 ? 13.933 33.823 -1.921 1.00 86.44 523 ASP A N 1
ATOM 3979 C CA . ASP A 1 523 ? 13.548 32.434 -2.165 1.00 86.44 523 ASP A CA 1
ATOM 3980 C C . ASP A 1 523 ? 12.652 31.869 -1.047 1.00 86.44 523 ASP A C 1
ATOM 3982 O O . ASP A 1 523 ? 12.375 32.532 -0.049 1.00 86.44 523 ASP A O 1
ATOM 3986 N N . GLY A 1 524 ? 12.213 30.613 -1.188 1.00 81.75 524 GLY A N 1
ATOM 3987 C CA . GLY A 1 524 ? 11.357 29.943 -0.197 1.00 81.75 524 GLY A CA 1
ATOM 3988 C C . GLY A 1 524 ? 11.983 29.753 1.194 1.00 81.75 524 GLY A C 1
ATOM 3989 O O . GLY A 1 524 ? 11.289 29.316 2.106 1.00 81.75 524 GLY A O 1
ATOM 3990 N N . LEU A 1 525 ? 13.271 30.073 1.367 1.00 84.56 525 LEU A N 1
ATOM 3991 C CA . LEU A 1 525 ? 13.984 30.079 2.647 1.00 84.56 525 LEU A CA 1
ATOM 3992 C C . LEU A 1 525 ? 14.285 31.508 3.136 1.00 84.56 525 LEU A C 1
ATOM 3994 O O . LEU A 1 525 ? 15.049 31.685 4.082 1.00 84.56 525 LEU A O 1
ATOM 3998 N N . GLY A 1 526 ? 13.715 32.532 2.493 1.00 87.31 526 GLY A N 1
ATOM 3999 C CA . GLY A 1 526 ? 13.898 33.937 2.855 1.00 87.31 526 GLY A CA 1
ATOM 4000 C C . GLY A 1 526 ? 15.238 34.536 2.420 1.00 87.31 526 GLY A C 1
ATOM 4001 O O . GLY A 1 526 ? 15.584 35.630 2.863 1.00 87.31 526 GLY A O 1
ATOM 4002 N N . ARG A 1 527 ? 16.011 33.866 1.552 1.00 88.44 527 ARG A N 1
ATOM 4003 C CA . ARG A 1 527 ? 17.318 34.373 1.097 1.00 88.44 527 ARG A CA 1
ATOM 4004 C C . ARG A 1 527 ? 17.138 35.303 -0.114 1.00 88.44 527 ARG A C 1
ATOM 4006 O O . ARG A 1 527 ? 16.443 34.907 -1.051 1.00 88.44 527 ARG A O 1
ATOM 4013 N N . PRO A 1 528 ? 17.795 36.479 -0.172 1.00 90.06 528 PRO A N 1
ATOM 4014 C CA . PRO A 1 528 ? 17.586 37.478 -1.233 1.00 90.06 528 PRO A CA 1
ATOM 4015 C C . PRO A 1 528 ? 17.804 36.921 -2.642 1.00 90.06 528 PRO A C 1
ATOM 4017 O O . PRO A 1 528 ? 18.734 36.148 -2.833 1.00 90.06 528 PRO A O 1
ATOM 4020 N N . LEU A 1 529 ? 17.011 37.285 -3.645 1.00 90.19 529 LEU A N 1
ATOM 4021 C CA . LEU A 1 529 ? 17.198 36.833 -5.032 1.00 90.19 529 LEU A CA 1
ATOM 4022 C C . LEU A 1 529 ? 17.833 37.921 -5.916 1.00 90.19 529 LEU A C 1
ATOM 4024 O O . LEU A 1 529 ? 17.709 39.103 -5.602 1.00 90.19 529 LEU A O 1
ATOM 4028 N N . PRO A 1 530 ? 18.514 37.546 -7.018 1.00 89.50 530 PRO A N 1
ATOM 4029 C CA . PRO A 1 530 ? 19.103 38.510 -7.938 1.00 89.50 530 PRO A CA 1
ATOM 4030 C C . PRO A 1 530 ? 18.089 39.507 -8.500 1.00 89.50 530 PRO A C 1
ATOM 4032 O O . PRO A 1 530 ? 16.979 39.150 -8.917 1.00 89.50 530 PRO A O 1
ATOM 4035 N N . ASP A 1 531 ? 18.517 40.762 -8.551 1.00 87.06 531 ASP A N 1
ATOM 4036 C CA . ASP A 1 531 ? 17.705 41.880 -8.996 1.00 87.06 531 ASP A CA 1
ATOM 4037 C C . ASP A 1 531 ? 18.365 42.587 -10.181 1.00 87.06 531 ASP A C 1
ATOM 4039 O O . ASP A 1 531 ? 19.419 43.204 -10.037 1.00 87.06 531 ASP A O 1
ATOM 4043 N N . TRP A 1 532 ? 17.763 42.453 -11.363 1.00 90.94 532 TRP A N 1
ATOM 4044 C CA . TRP A 1 532 ? 18.154 43.208 -12.551 1.00 90.94 532 TRP A CA 1
ATOM 4045 C C . TRP A 1 532 ? 17.030 44.182 -12.899 1.00 90.94 532 TRP A C 1
ATOM 4047 O O . TRP A 1 532 ? 15.858 43.858 -12.741 1.00 90.94 532 TRP A O 1
ATOM 4057 N N . GLN A 1 533 ? 17.380 45.384 -13.348 1.00 93.06 533 GLN A N 1
ATOM 4058 C CA . GLN A 1 533 ? 16.424 46.462 -13.604 1.00 93.06 533 GLN A CA 1
ATOM 4059 C C . GLN A 1 533 ? 16.694 47.096 -14.969 1.00 93.06 533 GLN A C 1
ATOM 4061 O O . GLN A 1 533 ? 17.830 47.094 -15.449 1.00 93.06 533 GLN A O 1
ATOM 4066 N N . GLY A 1 534 ? 15.653 47.668 -15.571 1.00 94.38 534 GLY A N 1
ATOM 4067 C CA . GLY A 1 534 ? 15.720 48.330 -16.871 1.00 94.38 534 GLY A CA 1
ATOM 4068 C C . GLY A 1 534 ? 15.197 47.468 -18.017 1.00 94.38 534 GLY A C 1
ATOM 4069 O O . GLY A 1 534 ? 14.592 46.418 -17.802 1.00 94.38 534 GLY A O 1
ATOM 4070 N N . CYS A 1 535 ? 15.394 47.947 -19.245 1.00 95.94 535 CYS A N 1
ATOM 4071 C CA . CYS A 1 535 ? 14.885 47.325 -20.466 1.00 95.94 535 CYS A CA 1
ATOM 4072 C C . CYS A 1 535 ? 16.020 46.863 -21.385 1.00 95.94 535 CYS A C 1
ATOM 4074 O O . CYS A 1 535 ? 17.003 47.577 -21.578 1.00 95.94 535 CYS A O 1
ATOM 4076 N N . HIS A 1 536 ? 15.844 45.699 -22.006 1.00 95.62 536 HIS A N 1
ATOM 4077 C CA . HIS A 1 536 ? 16.750 45.120 -22.990 1.00 95.62 536 HIS A CA 1
ATOM 4078 C C . HIS A 1 536 ? 15.981 44.756 -24.257 1.00 95.62 536 HIS A C 1
ATOM 4080 O O . HIS A 1 536 ? 14.968 44.066 -24.186 1.00 95.62 536 HIS A O 1
ATOM 4086 N N . ILE A 1 537 ? 16.490 45.181 -25.410 1.00 96.81 537 ILE A N 1
ATOM 4087 C CA . ILE A 1 537 ? 16.008 44.706 -26.709 1.00 96.81 537 ILE A CA 1
ATOM 4088 C C . ILE A 1 537 ? 16.726 43.390 -27.000 1.00 96.81 537 ILE A C 1
ATOM 4090 O O . ILE A 1 537 ? 17.959 43.346 -26.996 1.00 96.81 537 ILE A O 1
ATOM 4094 N N . LEU A 1 538 ? 15.967 42.316 -27.195 1.00 96.19 538 LEU A N 1
ATOM 4095 C CA . LEU A 1 538 ? 16.519 41.028 -27.584 1.00 96.19 538 LEU A CA 1
ATOM 4096 C C . LEU A 1 538 ? 17.008 41.090 -29.025 1.00 96.19 538 LEU A C 1
ATOM 4098 O O . LEU A 1 538 ? 16.363 41.664 -29.897 1.00 96.19 538 LEU A O 1
ATOM 4102 N N . THR A 1 539 ? 18.150 40.460 -29.243 1.00 95.06 539 THR A N 1
ATOM 4103 C CA . THR A 1 539 ? 18.767 40.260 -30.553 1.00 95.06 539 THR A CA 1
ATOM 4104 C C . THR A 1 539 ? 18.663 38.794 -30.963 1.00 95.06 539 THR A C 1
ATOM 4106 O O . THR A 1 539 ? 18.426 37.928 -30.119 1.00 95.06 539 THR A O 1
ATOM 4109 N N . GLU A 1 540 ? 18.997 38.473 -32.211 1.00 91.88 540 GLU A N 1
ATOM 4110 C CA . GLU A 1 540 ? 19.138 37.092 -32.692 1.00 91.88 540 GLU A CA 1
ATOM 4111 C C . GLU A 1 540 ? 20.075 36.223 -31.836 1.00 91.88 540 GLU A C 1
ATOM 4113 O O . GLU A 1 540 ? 20.017 35.001 -31.914 1.00 91.88 540 GLU A O 1
ATOM 4118 N N . GLN A 1 541 ? 20.935 36.819 -31.003 1.00 92.94 541 GLN A N 1
ATOM 4119 C CA . GLN A 1 541 ? 21.861 36.115 -30.111 1.00 92.94 541 GLN A CA 1
ATOM 4120 C C . GLN A 1 541 ? 21.302 35.882 -28.704 1.00 92.94 541 GLN A C 1
ATOM 4122 O O . GLN A 1 541 ? 21.923 35.179 -27.909 1.00 92.94 541 GLN A O 1
ATOM 4127 N N . THR A 1 542 ? 20.145 36.451 -28.368 1.00 94.94 542 THR A N 1
ATOM 4128 C CA . THR A 1 542 ? 19.582 36.410 -27.016 1.00 94.94 542 THR A CA 1
ATOM 4129 C C . THR A 1 542 ? 18.136 35.935 -27.022 1.00 94.94 542 THR A C 1
ATOM 4131 O O . THR A 1 542 ? 17.396 36.078 -27.988 1.00 94.94 542 THR A O 1
ATOM 4134 N N . VAL A 1 543 ? 17.734 35.302 -25.927 1.00 96.12 543 VAL A N 1
ATOM 4135 C CA . VAL A 1 543 ? 16.358 34.864 -25.683 1.00 96.12 543 VAL A CA 1
ATOM 4136 C C . VAL A 1 543 ? 15.960 35.203 -24.260 1.00 96.12 543 VAL A C 1
ATOM 4138 O O . VAL A 1 543 ? 16.804 35.302 -23.367 1.00 96.12 543 VAL A O 1
ATOM 4141 N N . PHE A 1 544 ? 14.660 35.324 -24.021 1.00 97.06 544 PHE A N 1
ATOM 4142 C CA . PHE A 1 544 ? 14.128 35.437 -22.670 1.00 97.06 544 PHE A CA 1
ATOM 4143 C C . PHE A 1 544 ? 13.423 34.147 -22.266 1.00 97.06 544 PHE A C 1
ATOM 4145 O O . PHE A 1 544 ? 12.553 33.642 -22.981 1.00 97.06 544 PHE A O 1
ATOM 4152 N N . LEU A 1 545 ? 13.838 33.600 -21.124 1.00 96.12 545 LEU A N 1
ATOM 4153 C CA . LEU A 1 545 ? 13.410 32.298 -20.624 1.00 96.12 545 LEU A CA 1
ATOM 4154 C C . LEU A 1 545 ? 12.567 32.480 -19.366 1.00 96.12 545 LEU A C 1
ATOM 4156 O O . LEU A 1 545 ? 13.034 33.073 -18.398 1.00 96.12 545 LEU A O 1
ATOM 4160 N N . LEU A 1 546 ? 11.355 31.937 -19.354 1.00 94.12 546 LEU A N 1
ATOM 4161 C CA . LEU A 1 546 ? 10.403 32.093 -18.254 1.00 94.12 546 LEU A CA 1
ATOM 4162 C C . LEU A 1 546 ? 9.576 30.819 -18.103 1.00 94.12 546 LEU A C 1
ATOM 4164 O O . LEU A 1 546 ? 9.432 30.048 -19.048 1.00 94.12 546 LEU A O 1
ATOM 4168 N N . GLN A 1 547 ? 9.049 30.581 -16.910 1.00 91.75 547 GLN A N 1
ATOM 4169 C CA . GLN A 1 547 ? 8.108 29.497 -16.648 1.00 91.75 547 GLN A CA 1
ATOM 4170 C C . GLN A 1 547 ? 6.912 30.015 -15.862 1.00 91.75 547 GLN A C 1
ATOM 4172 O O . GLN A 1 547 ? 7.040 30.963 -15.091 1.00 91.75 547 GLN A O 1
ATOM 4177 N N . ASP A 1 548 ? 5.774 29.339 -16.014 1.00 85.94 548 ASP A N 1
ATOM 4178 C CA . ASP A 1 548 ? 4.516 29.738 -15.367 1.00 85.94 548 ASP A CA 1
ATOM 4179 C C . ASP A 1 548 ? 4.562 29.562 -13.839 1.00 85.94 548 ASP A C 1
ATOM 4181 O O . ASP A 1 548 ? 3.792 30.178 -13.110 1.00 85.94 548 ASP A O 1
ATOM 4185 N N . HIS A 1 549 ? 5.484 28.736 -13.331 1.00 84.75 549 HIS A N 1
ATOM 4186 C CA . HIS A 1 549 ? 5.617 28.492 -11.900 1.00 84.75 549 HIS A CA 1
ATOM 4187 C C . HIS A 1 549 ? 6.086 29.767 -11.160 1.00 84.75 549 HIS A C 1
ATOM 4189 O O . HIS A 1 549 ? 7.200 30.236 -11.426 1.00 84.75 549 HIS A O 1
ATOM 4195 N N . PRO A 1 550 ? 5.337 30.289 -10.165 1.00 82.00 550 PRO A N 1
ATOM 4196 C CA . PRO A 1 550 ? 5.655 31.552 -9.486 1.00 82.00 550 PRO A CA 1
ATOM 4197 C C . PRO A 1 550 ? 7.017 31.583 -8.786 1.00 82.00 550 PRO A C 1
ATOM 4199 O O . PRO A 1 550 ? 7.640 32.628 -8.716 1.00 82.00 550 PRO A O 1
ATOM 4202 N N . GLN A 1 551 ? 7.539 30.439 -8.347 1.00 83.06 551 GLN A N 1
ATOM 4203 C CA . GLN A 1 551 ? 8.859 30.354 -7.698 1.00 83.06 551 GLN A CA 1
ATOM 4204 C C . GLN A 1 551 ? 9.977 29.813 -8.611 1.00 83.06 551 GLN A C 1
ATOM 4206 O O . GLN A 1 551 ? 11.021 29.382 -8.128 1.00 83.06 551 GLN A O 1
ATOM 4211 N N . SER A 1 552 ? 9.766 29.746 -9.931 1.00 88.19 552 SER A N 1
ATOM 4212 C CA . SER A 1 552 ? 10.800 29.231 -10.839 1.00 88.19 552 SER A CA 1
ATOM 4213 C C . SER A 1 552 ? 11.993 30.190 -10.918 1.00 88.19 552 SER A C 1
ATOM 4215 O O . SER A 1 552 ? 11.856 31.372 -11.220 1.00 88.19 552 SER A O 1
ATOM 4217 N N . PHE A 1 553 ? 13.196 29.657 -10.707 1.00 89.12 553 PHE A N 1
ATOM 4218 C CA . PHE A 1 553 ? 14.426 30.408 -10.931 1.00 89.12 553 PHE A CA 1
ATOM 4219 C C . PHE A 1 553 ? 14.700 30.512 -12.440 1.00 89.12 553 PHE A C 1
ATOM 4221 O O . PHE A 1 553 ? 15.138 29.541 -13.063 1.00 89.12 553 PHE A O 1
ATOM 4228 N N . ASP A 1 554 ? 14.349 31.646 -13.049 1.00 92.75 554 ASP A N 1
ATOM 4229 C CA . ASP A 1 554 ? 14.413 31.881 -14.496 1.00 92.75 554 ASP A CA 1
ATOM 4230 C C . ASP A 1 554 ? 14.781 33.344 -14.851 1.00 92.75 554 ASP A C 1
ATOM 4232 O O . ASP A 1 554 ? 15.442 34.038 -14.071 1.00 92.75 554 ASP A O 1
ATOM 4236 N N . GLY A 1 555 ? 14.379 33.819 -16.037 1.00 92.56 555 GLY A N 1
ATOM 4237 C CA . GLY A 1 555 ? 14.649 35.161 -16.556 1.00 92.56 555 GLY A CA 1
ATOM 4238 C C . GLY A 1 555 ? 14.182 36.294 -15.643 1.00 92.56 555 GLY A C 1
ATOM 4239 O O . GLY A 1 555 ? 14.708 37.399 -15.747 1.00 92.56 555 GLY A O 1
ATOM 4240 N N . ARG A 1 556 ? 13.299 36.031 -14.674 1.00 93.75 556 ARG A N 1
ATOM 4241 C CA . ARG A 1 556 ? 13.018 36.980 -13.588 1.00 93.75 556 ARG A CA 1
ATOM 4242 C C . ARG A 1 556 ? 14.267 37.420 -12.847 1.00 93.75 556 ARG A C 1
ATOM 4244 O O . ARG A 1 556 ? 14.409 38.602 -12.566 1.00 93.75 556 ARG A O 1
ATOM 4251 N N . TYR A 1 557 ? 15.185 36.497 -12.586 1.00 92.38 557 TYR A N 1
ATOM 4252 C CA . TYR A 1 557 ? 16.344 36.739 -11.728 1.00 92.38 557 TYR A CA 1
ATOM 4253 C C . TYR A 1 557 ? 17.624 36.901 -12.525 1.00 92.38 557 TYR A C 1
ATOM 4255 O O . TYR A 1 557 ? 18.434 37.764 -12.208 1.00 92.38 557 TYR A O 1
ATOM 4263 N N . PHE A 1 558 ? 17.808 36.105 -13.579 1.00 91.25 558 PHE A N 1
ATOM 4264 C CA . PHE A 1 558 ? 18.989 36.261 -14.414 1.00 91.25 558 PHE A CA 1
ATOM 4265 C C . PHE A 1 558 ? 18.772 37.197 -15.603 1.00 91.25 558 PHE A C 1
ATOM 4267 O O . PHE A 1 558 ? 19.747 37.763 -16.054 1.00 91.25 558 PHE A O 1
ATOM 4274 N N . GLY A 1 559 ? 17.563 37.445 -16.102 1.00 93.50 559 GLY A N 1
ATOM 4275 C CA . GLY A 1 559 ? 17.360 38.310 -17.276 1.00 93.50 559 GLY A CA 1
ATOM 4276 C C . GLY A 1 559 ? 17.597 37.590 -18.616 1.00 93.50 559 GLY A C 1
ATOM 4277 O O . GLY A 1 559 ? 17.663 36.357 -18.645 1.00 93.50 559 GLY A O 1
ATOM 4278 N N . PRO A 1 560 ? 17.733 38.321 -19.741 1.00 94.75 560 PRO A N 1
ATOM 4279 C CA . PRO A 1 560 ? 17.984 37.743 -21.067 1.00 94.75 560 PRO A CA 1
ATOM 4280 C C . PRO A 1 560 ? 19.218 36.838 -21.117 1.00 94.75 560 PRO A C 1
ATOM 4282 O O . PRO A 1 560 ? 20.248 37.157 -20.521 1.00 94.75 560 PRO A O 1
ATOM 4285 N N . VAL A 1 561 ? 19.122 35.710 -21.818 1.00 94.75 561 VAL A N 1
ATOM 4286 C CA . VAL A 1 561 ? 20.140 34.651 -21.879 1.00 94.75 561 VAL A CA 1
ATOM 4287 C C . VAL A 1 561 ? 20.706 34.545 -23.291 1.00 94.75 561 VAL A C 1
ATOM 4289 O O . VAL A 1 561 ? 19.967 34.625 -24.267 1.00 94.75 561 VAL A O 1
ATOM 4292 N N . ASP A 1 562 ? 22.016 34.336 -23.395 1.00 94.44 562 ASP A N 1
ATOM 4293 C CA . ASP A 1 562 ? 22.697 34.077 -24.664 1.00 94.44 562 ASP A CA 1
ATOM 4294 C C . ASP A 1 562 ? 22.250 32.729 -25.258 1.00 94.44 562 ASP A C 1
ATOM 4296 O O . ASP A 1 562 ? 22.292 31.694 -24.584 1.00 94.44 562 ASP A O 1
ATOM 4300 N N . ARG A 1 563 ? 21.845 32.719 -26.533 1.00 93.00 563 ARG A N 1
ATOM 4301 C CA . ARG A 1 563 ? 21.390 31.511 -27.241 1.00 93.00 563 ARG A CA 1
ATOM 4302 C C . ARG A 1 563 ? 22.455 30.421 -27.301 1.00 93.00 563 ARG A C 1
ATOM 4304 O O . ARG A 1 563 ? 22.090 29.255 -27.368 1.00 93.00 563 ARG A O 1
ATOM 4311 N N . ARG A 1 564 ? 23.748 30.748 -27.211 1.00 93.00 564 ARG A N 1
ATOM 4312 C CA . ARG A 1 564 ? 24.846 29.762 -27.155 1.00 93.00 564 ARG A CA 1
ATOM 4313 C C . ARG A 1 564 ? 24.807 28.891 -25.899 1.00 93.00 564 ARG A C 1
ATOM 4315 O O . ARG A 1 564 ? 25.441 27.840 -25.864 1.00 93.00 564 ARG A O 1
ATOM 4322 N N . LEU A 1 565 ? 24.077 29.313 -24.863 1.00 92.94 565 LEU A N 1
ATOM 4323 C CA . LEU A 1 565 ? 23.847 28.502 -23.668 1.00 92.94 565 LEU A CA 1
ATOM 4324 C C . LEU A 1 565 ? 22.750 27.449 -23.879 1.00 92.94 565 LEU A C 1
ATOM 4326 O O . LEU A 1 565 ? 22.625 26.546 -23.051 1.00 92.94 565 LEU A O 1
ATOM 4330 N N . ILE A 1 566 ? 21.969 27.532 -24.962 1.00 93.44 566 ILE A N 1
ATOM 4331 C CA . ILE A 1 566 ? 20.972 26.520 -25.313 1.00 93.44 566 ILE A CA 1
ATOM 4332 C C . ILE A 1 566 ? 21.688 25.287 -25.865 1.00 93.44 566 ILE A C 1
ATOM 4334 O O . ILE A 1 566 ? 22.377 25.342 -26.879 1.00 93.44 566 ILE A O 1
ATOM 4338 N N . VAL A 1 567 ? 21.496 24.157 -25.191 1.00 91.19 567 VAL A N 1
ATOM 4339 C CA . VAL A 1 567 ? 22.019 22.847 -25.598 1.00 91.19 567 VAL A CA 1
ATOM 4340 C C . VAL A 1 567 ? 21.179 22.256 -26.732 1.00 91.19 567 VAL A C 1
ATOM 4342 O O . VAL A 1 567 ? 21.714 21.643 -27.653 1.00 91.19 567 VAL A O 1
ATOM 4345 N N . GLY A 1 568 ? 19.861 22.454 -26.679 1.00 91.69 568 GLY A N 1
ATOM 4346 C CA . GLY A 1 568 ? 18.923 22.006 -27.703 1.00 91.69 568 GLY A CA 1
ATOM 4347 C C . GLY A 1 568 ? 17.477 22.323 -27.336 1.00 91.69 568 GLY A C 1
ATOM 4348 O O . GLY A 1 568 ? 17.165 22.652 -26.185 1.00 91.69 568 GLY A O 1
ATOM 4349 N N . ARG A 1 569 ? 16.592 22.203 -28.324 1.00 94.31 569 ARG A N 1
ATOM 4350 C CA . ARG A 1 569 ? 15.145 22.288 -28.132 1.00 94.31 569 ARG A CA 1
ATOM 4351 C C . ARG A 1 569 ? 14.656 20.990 -27.498 1.00 94.31 569 ARG A C 1
ATOM 4353 O O . ARG A 1 569 ? 15.035 19.911 -27.937 1.00 94.31 569 ARG A O 1
ATOM 4360 N N . ALA A 1 570 ? 13.850 21.090 -26.449 1.00 93.56 570 ALA A N 1
ATOM 4361 C CA . ALA A 1 570 ? 13.418 19.979 -25.614 1.00 93.56 570 ALA A CA 1
ATOM 4362 C C . ALA A 1 570 ? 11.920 19.702 -25.809 1.00 93.56 570 ALA A C 1
ATOM 4364 O O . ALA A 1 570 ? 11.068 20.432 -25.318 1.00 93.56 570 ALA A O 1
ATOM 4365 N N . THR A 1 571 ? 11.569 18.597 -26.459 1.00 92.81 571 THR A N 1
ATOM 4366 C CA . THR A 1 571 ? 10.172 18.195 -26.670 1.00 92.81 571 THR A CA 1
ATOM 4367 C C . THR A 1 571 ? 9.734 17.213 -25.590 1.00 92.81 571 THR A C 1
ATOM 4369 O O . THR A 1 571 ? 10.310 16.132 -25.470 1.00 92.81 571 THR A O 1
ATOM 4372 N N . LYS A 1 572 ? 8.704 17.551 -24.801 1.00 89.62 572 LYS A N 1
ATOM 4373 C CA . LYS A 1 572 ? 8.180 16.648 -23.762 1.00 89.62 572 LYS A CA 1
ATOM 4374 C C . LYS A 1 572 ? 7.601 15.386 -24.405 1.00 89.62 572 LYS A C 1
ATOM 4376 O O . LYS A 1 572 ? 6.660 15.464 -25.195 1.00 89.62 572 LYS A O 1
ATOM 4381 N N . LEU A 1 573 ? 8.104 14.222 -24.012 1.00 85.88 573 LEU A N 1
ATOM 4382 C CA . LEU A 1 573 ? 7.544 12.943 -24.423 1.00 85.88 573 LEU A CA 1
ATOM 4383 C C . LEU A 1 573 ? 6.254 12.672 -23.649 1.00 85.88 573 LEU A C 1
ATOM 4385 O O . LEU A 1 573 ? 6.227 12.656 -22.416 1.00 85.88 573 LEU A O 1
ATOM 4389 N N . ARG A 1 574 ? 5.168 12.442 -24.388 1.00 76.19 574 ARG A N 1
ATOM 4390 C CA . ARG A 1 574 ? 3.896 11.986 -23.828 1.00 76.19 574 ARG A CA 1
ATOM 4391 C C . ARG A 1 574 ? 3.846 10.471 -23.942 1.00 76.19 574 ARG A C 1
ATOM 4393 O O . ARG A 1 574 ? 3.635 9.937 -25.025 1.00 76.19 574 ARG A O 1
ATOM 4400 N N . PHE A 1 575 ? 4.037 9.773 -22.827 1.00 56.31 575 PHE A N 1
ATOM 4401 C CA . PHE A 1 575 ? 3.767 8.340 -22.791 1.00 56.31 575 PHE A CA 1
ATOM 4402 C C . PHE A 1 575 ? 2.249 8.135 -22.701 1.00 56.31 575 PHE A C 1
ATOM 4404 O O . PHE A 1 575 ? 1.618 8.734 -21.826 1.00 56.31 575 PHE A O 1
ATOM 4411 N N . PRO A 1 576 ? 1.644 7.294 -23.558 1.00 38.84 576 PRO A N 1
ATOM 4412 C CA . PRO A 1 576 ? 0.188 7.144 -23.684 1.00 38.84 576 PRO A CA 1
ATOM 4413 C C . PRO A 1 576 ? -0.527 6.557 -22.447 1.00 38.84 576 PRO A C 1
ATOM 4415 O O . PRO A 1 576 ? -1.723 6.290 -22.489 1.00 38.84 576 PRO A O 1
ATOM 4418 N N . TRP A 1 577 ? 0.167 6.397 -21.319 1.00 37.53 577 TRP A N 1
ATOM 4419 C CA . TRP A 1 577 ? -0.356 5.819 -20.080 1.00 37.53 577 TRP A CA 1
ATOM 4420 C C . TRP A 1 577 ? -1.080 6.814 -19.156 1.00 37.53 577 TRP A C 1
ATOM 4422 O O . TRP A 1 577 ? -1.637 6.402 -18.142 1.00 37.53 577 TRP A O 1
ATOM 4432 N N . ARG A 1 578 ? -1.130 8.112 -19.488 1.00 34.88 578 ARG A N 1
ATOM 4433 C CA . ARG A 1 578 ? -1.973 9.096 -18.784 1.00 34.88 578 ARG A CA 1
ATOM 4434 C C . ARG A 1 578 ? -3.019 9.671 -19.731 1.00 34.88 578 ARG A C 1
ATOM 4436 O O . ARG A 1 578 ? -2.762 10.631 -20.447 1.00 34.88 578 ARG A O 1
ATOM 4443 N N . LYS A 1 579 ? -4.220 9.090 -19.711 1.00 36.31 579 LYS A N 1
ATOM 4444 C CA . LYS A 1 579 ? -5.387 9.553 -20.484 1.00 36.31 579 LYS A CA 1
ATOM 4445 C C . LYS A 1 579 ? -6.113 10.771 -19.882 1.00 36.31 579 LYS A C 1
ATOM 4447 O O . LYS A 1 579 ? -7.153 11.157 -20.402 1.00 36.31 579 LYS A O 1
ATOM 4452 N N . HIS A 1 580 ? -5.591 11.397 -18.825 1.00 38.56 580 HIS A N 1
ATOM 4453 C CA . HIS A 1 580 ? -6.283 12.485 -18.126 1.00 38.56 580 HIS A CA 1
ATOM 4454 C C . HIS A 1 580 ? -5.343 13.613 -17.696 1.00 38.56 580 HIS A C 1
ATOM 4456 O O . HIS A 1 580 ? -5.091 13.791 -16.516 1.00 38.56 580 HIS A O 1
ATOM 4462 N N . GLU A 1 581 ? -4.861 14.400 -18.651 1.00 34.34 581 GLU A N 1
ATOM 4463 C CA . GLU A 1 581 ? -4.547 15.817 -18.425 1.00 34.34 581 GLU A CA 1
ATOM 4464 C C . GLU A 1 581 ? -5.167 16.550 -19.623 1.00 34.34 581 GLU A C 1
ATOM 4466 O O . GLU A 1 581 ? -4.641 16.499 -20.737 1.00 34.34 581 GLU A O 1
ATOM 4471 N N . LYS A 1 582 ? -6.383 17.086 -19.433 1.00 35.12 582 LYS A N 1
ATOM 4472 C CA . LYS A 1 582 ? -7.028 17.952 -20.427 1.00 35.12 582 LYS A CA 1
ATOM 4473 C C . LYS A 1 582 ? -6.292 19.294 -20.461 1.00 35.12 582 LYS A C 1
ATOM 4475 O O . LYS A 1 582 ? -5.822 19.762 -19.428 1.00 35.12 582 LYS A O 1
ATOM 4480 N N . SER A 1 583 ? -6.206 19.801 -21.690 1.00 33.72 583 SER A N 1
ATOM 4481 C CA . SER A 1 583 ? -5.731 21.109 -22.158 1.00 33.72 583 SER A CA 1
ATOM 4482 C C . SER A 1 583 ? -6.068 22.286 -21.261 1.00 33.72 583 SER A C 1
ATOM 4484 O O . SER A 1 583 ? -7.247 22.327 -20.834 1.00 33.72 583 SER A O 1
#

Sequence (583 aa):
MHDTSITLDGHHLTREQLVAIARGGVRVRLDPDQLARVQRAADFLADKVRCGEPIYGVTTGFGSNADKLLGAHRVRDELPGGHPQPRSDTLLEELQHNLIITHAVCVGEPFAPDVVRAMLAIRINTLMHGHSGIRVGTLQALTELLNRDVVPLIPRKGSVGASGDLAPLSHLAIVLLGGGEAFVGGERMSGAQALARVGLAPIKLSFKEGLALNNGTAQMLATAVLALDRLGRLLDTADLAAAMTLDAFAGRSGALREEVHALRPHPGQIESARHVRELLGDSTLLDIAYHLVPRFRTWSAQAWSEPAQQALGFDIAWDWVPPSQRHGREAFYRRFQPFRGGKKHQPQDAYCLRCMPQVHGAVRDAHAQACRVIDIELNAVTDNPLIVPDTADTGAIEQQVISAGHFHGMPLALAMSYVKAAIPVLALAIASTISLPEKLIYNASASAPIGFYWLDHQPVERGDYVLVRVPERVRILVEERGYLPANVPFIKRVVGVDGDVICRWGETVSINGNPVAGAEKADGLGRPLPDWQGCHILTEQTVFLLQDHPQSFDGRYFGPVDRRLIVGRATKLRFPWRKHEKS

Secondary structure (DSSP, 8-state):
----EEEE-SS---HHHHHHHHHS--EEEE-HHHHHHHHHHHHHHHHHHHTT---TTTTB-SGGGTT-B--SS-GGGSSTT---SPPSS-HHHHHHHHHHHHH---EEEEPPHHHHHHHHHHHHHHHHTS-S---HHHHHHHHHHHHTT-EE--EEE---BBTBSHHHHHHHHHGGGT-SEEEETTEEEEHHHHHHHTT--PPPP-TTHHHHHH-SSHHHHHHHHHHHHHHHHHHHHHHHHHHHHHHHTT--GGGG-HHHHHTS--HHHHHHHHHHHHHTTT-SSSS--TTEEEEEEEP-TTS-SSHHHHTSSEEEEEEEPPGGGS--TTHHHHTT--STTPPP--SS--HHHHTHHHHHHHHHHHHHHHHHHHHHHTTS---SSEE-TTS---S-GGGTEE---TT--HHHHHHHHHHHHHHHHHHHHHHHH----TTEEEE--TTS--EEEEEE-SPP-TT-EEEEPPPHHHHHHHHHTTSS-TT--EEEEEEE-TT-EEEEETTEEEETTEEEEE--SB-TTSPBPP---EEEE--TTEEEEE-SSTT--SHHHH-SEEGGGEEEEEEEP--TT------

pLDDT: mean 86.52, std 14.99, range [33.72, 98.75]

Foldseek 3Di:
DPQAEDEFQLADDALVNLLDLLVDSYAYHYDPVLLVLLAVLLVVLVVCVVVVHQAALQQFAHDVRSVGGHDFDDPQLVDVVHVVDDDPDGPRLVSLLCLLVVLLDADDQWDDQSLQSSLLLLLLSLSSNSFQSFHPVLSVLSSLCSRQSWGFGFHDDDDPLQQFQQNRLSSSCVLLQQAHWTDGPNDIDGSVVSCVVSVHDRDRDHGRNSQSSRFAHRSLLSVLSVVLVVVVVVLLVLLLVLLVLCLVQQAELVLLDQVNCVVVPQPQLSVSSVSSCVSCVPRPSHPPDPQWDWDKDQDDPVPDDDPVVSPDGIDIGTDGHDPVRPDDPVVQQVVCPDDPPHDRDDPHDDCLNSVVSVLSSQLVSLSVQLSVLSSDRSSHNRGPQTAAPPFDPPVDCCRGGPGDSSRRCPSNVVSVVSNVVSVVSSVVSSVVSDPPPPQWDADPDPLDDGAIWGFDAPDADAFFKFFFQDPPVCLVVCCVVVVDHNGHTHIFGFHFAAQWKWFDDPQFIDINPHTDAGHDQAAPVRHGAADDGGIDHHHNQWTATHGPDNRRPGCSGVNIDGCVRTPGTIHGDDDVPDPDDDD